Protein AF-A0A845DHS7-F1 (afdb_monomer_lite)

Secondary structure (DSSP, 8-state):
--SHHHHHHHHHHHHHSS-----------TT-S-PPB-TT-EEE--TTSSS-TTT-EEEEEEEEETTEEEEEEEESS--SEEEES-GGG-TT-EEEEEEEEEESS--TTSSGGG--EEEEEEEETTTTTTTPPTTEEEEHHHH-EEEEEEEPTTS-EEEEEEEE-EEEEETTTTEEEEEEE-TT--TT-EEEEEEEETT-TT--EEE-SSS-----TT-------GGGGG---B-TT-EEE-----SS-TTT-EEEEEEEEETTEEEEEEEES---SSEEES-TTPPTTSEEEEEEEEEESS--TTSTBTTB-EEEEEEEE---S-TT---EEE-TTTS-EEEEEEE-TT-SSTT-EEEEEE-EEEEETTTTEEEEEEE-TT--TT-EEEEEEEETTTEEEEESS--TTS-PPP------------------------PPP--------EEEEETTEEEEE-

Structure (mmCIF, N/CA/C/O backbone):
data_AF-A0A845DHS7-F1
#
_entry.id   AF-A0A845DHS7-F1
#
loop_
_atom_site.group_PDB
_atom_site.id
_atom_site.type_symbol
_atom_site.label_atom_id
_atom_site.label_alt_id
_atom_site.label_comp_id
_atom_site.label_asym_id
_atom_site.label_entity_id
_atom_site.label_seq_id
_atom_site.pdbx_PDB_ins_code
_atom_site.Cartn_x
_atom_site.Cartn_y
_atom_site.Cartn_z
_atom_site.occupancy
_atom_site.B_iso_or_equiv
_atom_site.auth_seq_id
_atom_site.auth_comp_id
_atom_site.auth_asym_id
_atom_site.auth_atom_id
_atom_site.pdbx_PDB_model_num
ATOM 1 N N . MET A 1 1 ? -30.442 0.005 -72.282 1.00 53.94 1 MET A N 1
ATOM 2 C CA . MET A 1 1 ? -30.603 -0.462 -70.883 1.00 53.94 1 MET A CA 1
ATOM 3 C C . MET A 1 1 ? -29.980 -1.851 -70.796 1.00 53.94 1 MET A C 1
ATOM 5 O O . MET A 1 1 ? -30.522 -2.687 -71.499 1.00 53.94 1 MET A O 1
ATOM 9 N N . LYS A 1 2 ? -28.853 -2.082 -70.081 1.00 55.72 2 LYS A N 1
ATOM 10 C CA . LYS A 1 2 ? -28.455 -3.407 -69.507 1.00 55.72 2 LYS A CA 1
ATOM 11 C C . LYS A 1 2 ? -27.004 -3.574 -69.007 1.00 55.72 2 LYS A C 1
ATOM 13 O O . LYS A 1 2 ? -26.749 -4.578 -68.369 1.00 55.72 2 LYS A O 1
ATOM 18 N N . ILE A 1 3 ? -26.076 -2.625 -69.187 1.00 64.38 3 ILE A N 1
ATOM 19 C CA . ILE A 1 3 ? -24.679 -2.832 -68.718 1.00 64.38 3 ILE A CA 1
ATOM 20 C C . ILE A 1 3 ? -24.371 -2.090 -67.403 1.00 64.38 3 ILE A C 1
ATOM 22 O O . ILE A 1 3 ? -23.794 -2.674 -66.492 1.00 64.38 3 ILE A O 1
ATOM 26 N N . LYS A 1 4 ? -24.847 -0.847 -67.226 1.00 60.69 4 LYS A N 1
ATOM 27 C CA . LYS A 1 4 ? -24.590 -0.068 -65.993 1.00 60.69 4 LYS A CA 1
ATOM 28 C C . LYS A 1 4 ? -25.195 -0.675 -64.717 1.00 60.69 4 LYS A C 1
ATOM 30 O O . LYS A 1 4 ? -24.621 -0.505 -63.648 1.00 60.69 4 LYS A O 1
ATOM 35 N N . ASN A 1 5 ? -26.307 -1.408 -64.822 1.00 67.12 5 ASN A N 1
ATOM 36 C CA . ASN A 1 5 ? -26.939 -2.029 -63.652 1.00 67.12 5 ASN A CA 1
ATOM 37 C C . ASN A 1 5 ? -26.251 -3.337 -63.232 1.00 67.12 5 ASN A C 1
ATOM 39 O O . ASN A 1 5 ? -26.227 -3.628 -62.043 1.00 67.12 5 ASN A O 1
ATOM 43 N N . CYS A 1 6 ? -25.630 -4.077 -64.160 1.00 70.69 6 CYS A N 1
ATOM 44 C CA . CYS A 1 6 ? -24.848 -5.268 -63.809 1.00 70.69 6 CYS A CA 1
ATOM 45 C C . CYS A 1 6 ? -23.575 -4.908 -63.043 1.00 70.69 6 CYS A C 1
ATOM 47 O O . CYS A 1 6 ? -23.258 -5.579 -62.071 1.00 70.69 6 CYS A O 1
ATOM 49 N N . VAL A 1 7 ? -22.881 -3.830 -63.431 1.00 75.31 7 VAL A N 1
ATOM 50 C CA . VAL A 1 7 ? -21.644 -3.414 -62.746 1.00 75.31 7 VAL A CA 1
ATOM 51 C C . VAL A 1 7 ? -21.930 -2.944 -61.321 1.00 75.31 7 VAL A C 1
ATOM 53 O O . VAL A 1 7 ? -21.215 -3.338 -60.409 1.00 75.31 7 VAL A O 1
ATOM 56 N N . ARG A 1 8 ? -23.003 -2.169 -61.096 1.00 70.06 8 ARG A N 1
ATOM 57 C CA . ARG A 1 8 ? -23.395 -1.776 -59.731 1.00 70.06 8 ARG A CA 1
ATOM 58 C C . ARG A 1 8 ? -23.787 -2.980 -58.879 1.00 70.06 8 ARG A C 1
ATOM 60 O O . ARG A 1 8 ? -23.336 -3.061 -57.750 1.00 70.06 8 ARG A O 1
ATOM 67 N N . PHE A 1 9 ? -24.547 -3.928 -59.427 1.00 72.69 9 PHE A N 1
ATOM 68 C CA . PHE A 1 9 ? -24.956 -5.118 -58.678 1.00 72.69 9 PHE A CA 1
ATOM 69 C C . PHE A 1 9 ? -23.766 -6.022 -58.322 1.00 72.69 9 PHE A C 1
ATOM 71 O O . PHE A 1 9 ? -23.696 -6.505 -57.200 1.00 72.69 9 PHE A O 1
ATOM 78 N N . LEU A 1 10 ? -22.794 -6.192 -59.229 1.00 71.88 10 LEU A N 1
ATOM 79 C CA . LEU A 1 10 ? -21.568 -6.944 -58.941 1.00 71.88 10 LEU A CA 1
ATOM 80 C C . LEU A 1 10 ? -20.684 -6.246 -57.905 1.00 71.88 10 LEU A C 1
ATOM 82 O O . LEU A 1 10 ? -20.130 -6.929 -57.057 1.00 71.88 10 LEU A O 1
ATOM 86 N N . LEU A 1 11 ? -20.576 -4.912 -57.936 1.00 68.00 11 LEU A N 1
ATOM 87 C CA . LEU A 1 11 ? -19.786 -4.172 -56.946 1.00 68.00 11 LEU A CA 1
ATOM 88 C C . LEU A 1 11 ? -20.414 -4.260 -55.547 1.00 68.00 11 LEU A C 1
ATOM 90 O O . LEU A 1 11 ? -19.702 -4.457 -54.571 1.00 68.00 11 LEU A O 1
ATOM 94 N N . THR A 1 12 ? -21.744 -4.158 -55.452 1.00 68.62 12 THR A N 1
ATOM 95 C CA . THR A 1 12 ? -22.466 -4.310 -54.180 1.00 68.62 12 THR A CA 1
ATOM 96 C C . THR A 1 12 ? -22.379 -5.744 -53.658 1.00 68.62 12 THR A C 1
ATOM 98 O O . THR A 1 12 ? -22.188 -5.932 -52.464 1.00 68.62 12 THR A O 1
ATOM 101 N N . LEU A 1 13 ? -22.444 -6.751 -54.538 1.00 63.38 13 LEU A N 1
ATOM 102 C CA . LEU A 1 13 ? -22.269 -8.151 -54.146 1.00 63.38 13 LEU A CA 1
ATOM 103 C C . LEU A 1 13 ? -20.832 -8.434 -53.676 1.00 63.38 13 LEU A C 1
ATOM 105 O O . LEU A 1 13 ? -20.665 -9.125 -52.681 1.00 63.38 13 LEU A O 1
ATOM 109 N N . LEU A 1 14 ? -19.815 -7.853 -54.331 1.00 60.34 14 LEU A N 1
ATOM 110 C CA . LEU A 1 14 ? -18.412 -8.001 -53.923 1.00 60.34 14 LEU A CA 1
ATOM 111 C C . LEU A 1 14 ? -18.149 -7.358 -52.550 1.00 60.34 14 LEU A C 1
ATOM 113 O O . LEU A 1 14 ? -17.456 -7.950 -51.731 1.00 60.34 14 LEU A O 1
ATOM 117 N N . LEU A 1 15 ? -18.750 -6.189 -52.288 1.00 56.16 15 LEU A N 1
ATOM 118 C CA . LEU A 1 15 ? -18.663 -5.485 -51.000 1.00 56.16 15 LEU A CA 1
ATOM 119 C C . LEU A 1 15 ? -19.417 -6.205 -49.867 1.00 56.16 15 LEU A C 1
ATOM 121 O O . LEU A 1 15 ? -19.014 -6.102 -48.714 1.00 56.16 15 LEU A O 1
ATOM 125 N N . LEU A 1 16 ? -20.478 -6.958 -50.179 1.00 55.09 16 LEU A N 1
ATOM 126 C CA . LEU A 1 16 ? -21.224 -7.760 -49.198 1.00 55.09 16 LEU A CA 1
ATOM 127 C C . LEU A 1 16 ? -20.563 -9.115 -48.897 1.00 55.09 16 LEU A C 1
ATOM 129 O O . LEU A 1 16 ? -20.808 -9.674 -47.835 1.00 55.09 16 LEU A O 1
ATOM 133 N N . THR A 1 17 ? -19.715 -9.641 -49.787 1.00 51.62 17 THR A N 1
ATOM 134 C CA . THR A 1 17 ? -18.998 -10.913 -49.562 1.00 51.62 17 THR A CA 1
ATOM 135 C C . THR A 1 17 ? -17.651 -10.767 -48.852 1.00 51.62 17 THR A C 1
ATOM 137 O O . THR A 1 17 ? -17.047 -11.778 -48.514 1.00 51.62 17 THR A O 1
ATOM 140 N N . THR A 1 18 ? -17.167 -9.542 -48.624 1.00 53.12 18 THR A N 1
ATOM 141 C CA . THR A 1 18 ? -15.919 -9.280 -47.878 1.00 53.12 18 THR A CA 1
ATOM 142 C C . THR A 1 18 ? -16.151 -8.644 -46.510 1.00 53.12 18 THR A C 1
ATOM 144 O O . THR A 1 18 ? -15.187 -8.361 -45.808 1.00 53.12 18 THR A O 1
ATOM 147 N N . ALA A 1 19 ? -17.405 -8.436 -46.104 1.00 48.59 19 ALA A N 1
ATOM 148 C CA . ALA A 1 19 ? -17.752 -8.037 -44.743 1.00 48.59 19 ALA A CA 1
ATOM 149 C C . ALA A 1 19 ? -17.779 -9.269 -43.823 1.00 48.59 19 ALA A C 1
ATOM 151 O O . ALA A 1 19 ? -18.790 -9.579 -43.199 1.00 48.59 19 ALA A O 1
ATOM 152 N N . SER A 1 20 ? -16.669 -10.005 -43.772 1.00 50.41 20 SER A N 1
ATOM 153 C CA . SER A 1 20 ? -16.398 -10.857 -42.623 1.00 50.41 20 SER A CA 1
ATOM 154 C C . SER A 1 20 ? -16.065 -9.890 -41.497 1.00 50.41 20 SER A C 1
ATOM 156 O O . SER A 1 20 ? -14.972 -9.330 -41.482 1.00 50.41 20 SER A O 1
ATOM 158 N N . THR A 1 21 ? -17.020 -9.620 -40.607 1.00 54.47 21 THR A N 1
ATOM 159 C CA . THR A 1 21 ? -16.686 -9.037 -39.306 1.00 54.47 21 THR A CA 1
ATOM 160 C C . THR A 1 21 ? -15.568 -9.905 -38.740 1.00 54.47 21 THR A C 1
ATOM 162 O O . THR A 1 21 ? -15.795 -11.118 -38.635 1.00 54.47 21 THR A O 1
ATOM 165 N N . PRO A 1 22 ? -14.361 -9.366 -38.483 1.00 53.81 22 PRO A N 1
ATOM 166 C CA . PRO A 1 22 ? -13.335 -10.146 -37.822 1.00 53.81 22 PRO A CA 1
ATOM 167 C C . PRO A 1 22 ? -13.982 -10.664 -36.545 1.00 53.81 22 PRO A C 1
ATOM 169 O O . PRO A 1 22 ? -14.494 -9.891 -35.736 1.00 53.81 22 PRO A O 1
ATOM 172 N N . VAL A 1 23 ? -14.080 -11.985 -36.437 1.00 46.50 23 VAL A N 1
ATOM 173 C CA . VAL A 1 23 ? -14.370 -12.602 -35.154 1.00 46.50 23 VAL A CA 1
ATOM 174 C C . VAL A 1 23 ? -13.149 -12.235 -34.331 1.00 46.50 23 VAL A C 1
ATOM 176 O O . VAL A 1 23 ? -12.073 -12.772 -34.585 1.00 46.50 23 VAL A O 1
ATOM 179 N N . LEU A 1 24 ? -13.291 -11.237 -33.457 1.00 49.31 24 LEU A N 1
ATOM 180 C CA . LEU A 1 24 ? -12.345 -11.007 -32.379 1.00 49.31 24 LEU A CA 1
ATOM 181 C C . LEU A 1 24 ? -12.364 -12.314 -31.595 1.00 49.31 24 LEU A C 1
ATOM 183 O O . LEU A 1 24 ? -13.326 -12.608 -30.885 1.00 49.31 24 LEU A O 1
ATOM 187 N N . ALA A 1 25 ? -11.384 -13.174 -31.864 1.00 51.56 25 ALA A N 1
ATOM 188 C CA . ALA A 1 25 ? -11.110 -14.283 -30.982 1.00 51.56 25 ALA A CA 1
ATOM 189 C C . ALA A 1 25 ? -10.838 -13.619 -29.637 1.00 51.56 25 ALA A C 1
ATOM 191 O O . ALA A 1 25 ? -9.925 -12.803 -29.554 1.00 51.56 25 ALA A O 1
ATOM 192 N N . GLN A 1 26 ? -11.691 -13.883 -28.647 1.00 50.25 26 GLN A N 1
ATOM 193 C CA . GLN A 1 26 ? -11.361 -13.534 -27.276 1.00 50.25 26 GLN A CA 1
ATOM 194 C C . GLN A 1 26 ? -10.021 -14.207 -27.010 1.00 50.25 26 GLN A C 1
ATOM 196 O O . GLN A 1 26 ? -9.927 -15.438 -27.078 1.00 50.25 26 GLN A O 1
ATOM 201 N N . THR A 1 27 ? -8.980 -13.396 -26.846 1.00 56.69 27 THR A N 1
ATOM 202 C CA . THR A 1 27 ? -7.741 -13.848 -26.236 1.00 56.69 27 THR A CA 1
ATOM 203 C C . THR A 1 27 ? -8.164 -14.480 -24.913 1.00 56.69 27 THR A C 1
ATOM 205 O O . THR A 1 27 ? -8.939 -13.860 -24.178 1.00 56.69 27 THR A O 1
ATOM 208 N N . PRO A 1 28 ? -7.837 -15.764 -24.679 1.00 63.09 28 PRO A N 1
ATOM 209 C CA . PRO A 1 28 ? -8.091 -16.380 -23.389 1.00 63.09 28 PRO A CA 1
ATOM 210 C C . PRO A 1 28 ? -7.519 -15.449 -22.333 1.00 63.09 28 PRO A C 1
ATOM 212 O O . PRO A 1 28 ? -6.396 -14.983 -22.512 1.00 63.09 28 PRO A O 1
ATOM 215 N N . ASP A 1 29 ? -8.307 -15.165 -21.301 1.00 67.94 29 ASP A N 1
ATOM 216 C CA . ASP A 1 29 ? -7.809 -14.490 -20.112 1.00 67.94 29 ASP A CA 1
ATOM 217 C C . ASP A 1 29 ? -6.526 -15.234 -19.689 1.00 67.94 29 ASP A C 1
ATOM 219 O O . ASP A 1 29 ? -6.595 -16.452 -19.450 1.00 67.94 29 ASP A O 1
ATOM 223 N N . PRO A 1 30 ? -5.355 -14.569 -19.739 1.00 62.00 30 PRO A N 1
ATOM 224 C CA . PRO A 1 30 ? -4.059 -15.211 -19.533 1.00 62.00 30 PRO A CA 1
ATOM 225 C C . PRO A 1 30 ? -3.966 -15.865 -18.151 1.00 62.00 30 PRO A C 1
ATOM 227 O O . PRO A 1 30 ? -3.220 -16.827 -17.973 1.00 62.00 30 PRO A O 1
ATOM 230 N N . CYS A 1 31 ? -4.824 -15.444 -17.225 1.00 68.88 31 CYS A N 1
ATOM 231 C CA . CYS A 1 31 ? -4.913 -15.946 -15.869 1.00 68.88 31 CYS A CA 1
ATOM 232 C C . CYS A 1 31 ? -6.101 -16.894 -15.632 1.00 68.88 31 CYS A C 1
ATOM 234 O O . CYS A 1 31 ? -6.361 -17.328 -14.509 1.00 68.88 31 CYS A O 1
ATOM 236 N N . ALA A 1 32 ? -6.796 -17.329 -16.690 1.00 64.19 32 ALA A N 1
ATOM 237 C CA . ALA A 1 32 ? -7.850 -18.340 -16.579 1.00 64.19 32 ALA A CA 1
ATOM 238 C C . ALA A 1 32 ? -7.331 -19.718 -16.120 1.00 64.19 32 ALA A C 1
ATOM 240 O O . ALA A 1 32 ? -8.119 -20.567 -15.682 1.00 64.19 32 ALA A O 1
ATOM 241 N N . SER A 1 33 ? -6.025 -19.980 -16.239 1.00 63.75 33 SER A N 1
ATOM 242 C CA . SER A 1 33 ? -5.380 -21.133 -15.614 1.00 63.75 33 SER A CA 1
ATOM 243 C C . SER A 1 33 ? -4.868 -20.760 -14.227 1.00 63.75 33 SER A C 1
ATOM 245 O O . SER A 1 33 ? -3.983 -19.930 -14.104 1.00 63.75 33 SER A O 1
ATOM 247 N N . VAL A 1 34 ? -5.367 -21.454 -13.203 1.00 70.88 34 VAL A N 1
ATOM 248 C CA . VAL A 1 34 ? -5.038 -21.295 -11.767 1.00 70.88 34 VAL A CA 1
ATOM 249 C C . VAL A 1 34 ? -3.559 -21.606 -11.430 1.00 70.88 34 VAL A C 1
ATOM 251 O O . VAL A 1 34 ? -3.196 -21.746 -10.265 1.00 70.88 34 VAL A O 1
ATOM 254 N N . GLU A 1 35 ? -2.691 -21.806 -12.423 1.00 87.31 35 GLU A N 1
ATOM 255 C CA . GLU A 1 35 ? -1.279 -22.092 -12.168 1.00 87.31 35 GLU A CA 1
ATOM 256 C C . GLU A 1 35 ? -0.518 -20.778 -11.922 1.00 87.31 35 GLU A C 1
ATOM 258 O O . GLU A 1 35 ? -0.635 -19.853 -12.723 1.00 87.31 35 GLU A O 1
ATOM 263 N N . PRO A 1 36 ? 0.250 -20.672 -10.820 1.00 90.69 36 PRO A N 1
ATOM 264 C CA . PRO A 1 36 ? 1.043 -19.481 -10.547 1.00 90.69 36 PRO A CA 1
ATOM 265 C C . PRO A 1 36 ? 2.166 -19.348 -11.577 1.00 90.69 36 PRO A C 1
ATOM 267 O O . PRO A 1 36 ? 2.741 -20.360 -11.989 1.00 90.69 36 PRO A O 1
ATOM 270 N N . LEU A 1 37 ? 2.503 -18.106 -11.926 1.00 94.19 37 LEU A N 1
ATOM 271 C CA . LEU A 1 37 ? 3.627 -17.779 -12.802 1.00 94.19 37 LEU A CA 1
ATOM 272 C C . LEU A 1 37 ? 4.941 -18.100 -12.092 1.00 94.19 37 LEU A C 1
ATOM 274 O O . LEU A 1 37 ? 5.079 -17.857 -10.891 1.00 94.19 37 LEU A O 1
ATOM 278 N N . ARG A 1 38 ? 5.893 -18.674 -12.824 1.00 96.00 38 ARG A N 1
ATOM 279 C CA . ARG A 1 38 ? 7.165 -19.182 -12.302 1.00 96.00 38 ARG A CA 1
ATOM 280 C C . ARG A 1 38 ? 8.339 -18.678 -13.131 1.00 96.00 38 ARG A C 1
ATOM 282 O O . ARG A 1 38 ? 8.179 -18.361 -14.310 1.00 96.00 38 ARG A O 1
ATOM 289 N N . PRO A 1 39 ? 9.562 -18.688 -12.573 1.00 97.81 39 PRO A N 1
ATOM 290 C CA . PRO A 1 39 ? 10.742 -18.388 -13.366 1.00 97.81 39 PRO A CA 1
ATOM 291 C C . PRO A 1 39 ? 10.911 -19.363 -14.541 1.00 97.81 39 PRO A C 1
ATOM 293 O O . PRO A 1 39 ? 11.009 -20.579 -14.349 1.00 97.81 39 PRO A O 1
ATOM 296 N N . GLY A 1 40 ? 11.017 -18.813 -15.751 1.00 97.12 40 GLY A N 1
ATOM 297 C CA . GLY A 1 40 ? 11.062 -19.559 -17.011 1.00 97.12 40 GLY A CA 1
ATOM 298 C C . GLY A 1 40 ? 9.784 -19.448 -17.846 1.00 97.12 40 GLY A C 1
ATOM 299 O O . GLY A 1 40 ? 9.791 -19.910 -18.989 1.00 97.12 40 GLY A O 1
ATOM 300 N N . ASP A 1 41 ? 8.720 -18.863 -17.293 1.00 96.06 41 ASP A N 1
ATOM 301 C CA . ASP A 1 41 ? 7.466 -18.637 -18.004 1.00 96.06 41 ASP A CA 1
ATOM 302 C C . ASP A 1 41 ? 7.521 -17.375 -18.880 1.00 96.06 41 ASP A C 1
ATOM 304 O O . ASP A 1 41 ? 8.275 -16.431 -18.612 1.00 96.06 41 ASP A O 1
ATOM 308 N N . THR A 1 42 ? 6.671 -17.382 -19.909 1.00 95.44 42 THR A N 1
ATOM 309 C CA . THR A 1 42 ? 6.303 -16.221 -20.725 1.00 95.44 42 THR A CA 1
ATOM 310 C C . THR A 1 42 ? 4.796 -16.033 -20.615 1.00 95.44 42 THR A C 1
ATOM 312 O O . THR A 1 42 ? 4.042 -16.977 -20.876 1.00 95.44 42 THR A O 1
ATOM 315 N N . VAL A 1 43 ? 4.359 -14.835 -20.243 1.00 94.25 43 VAL A N 1
ATOM 316 C CA . VAL A 1 43 ? 2.945 -14.478 -20.074 1.00 94.25 43 VAL A CA 1
ATOM 317 C C . VAL A 1 43 ? 2.632 -13.231 -20.887 1.00 94.25 43 VAL A C 1
ATOM 319 O O . VAL A 1 43 ? 3.426 -12.302 -20.910 1.00 94.25 43 VAL A O 1
ATOM 322 N N . THR A 1 44 ? 1.495 -13.223 -21.577 1.00 93.62 44 THR A N 1
ATOM 323 C CA . THR A 1 44 ? 1.024 -12.085 -22.380 1.00 93.62 44 THR A CA 1
ATOM 324 C C . THR A 1 44 ? -0.154 -11.421 -21.700 1.00 93.62 44 THR A C 1
ATOM 326 O O . THR A 1 44 ? -0.998 -12.146 -21.172 1.00 93.62 44 THR A O 1
ATOM 329 N N . ASP A 1 45 ? -0.278 -10.109 -21.839 1.00 92.81 45 ASP A N 1
ATOM 330 C CA . ASP A 1 45 ? -1.410 -9.345 -21.323 1.00 92.81 45 ASP A CA 1
ATOM 331 C C . ASP A 1 45 ? -2.263 -8.700 -22.431 1.00 92.81 45 ASP A C 1
ATOM 333 O O . ASP A 1 45 ? -1.961 -8.782 -23.632 1.00 92.81 45 ASP A O 1
ATOM 337 N N . ILE A 1 46 ? -3.389 -8.106 -22.041 1.00 90.50 46 ILE A N 1
ATOM 338 C CA . ILE A 1 46 ? -4.292 -7.379 -22.920 1.00 90.50 46 ILE A CA 1
ATOM 339 C C . ILE A 1 46 ? -3.689 -6.013 -23.239 1.00 90.50 46 ILE A C 1
ATOM 341 O O . ILE A 1 46 ? -3.888 -5.048 -22.530 1.00 90.50 46 ILE A O 1
ATOM 345 N N . VAL A 1 47 ? -3.084 -5.908 -24.418 1.00 91.12 47 VAL A N 1
ATOM 346 C CA . VAL A 1 47 ? -2.577 -4.630 -24.942 1.00 91.12 47 VAL A CA 1
ATOM 347 C C . VAL A 1 47 ? -3.608 -3.493 -24.827 1.00 91.12 47 VAL A C 1
ATOM 349 O O . VAL A 1 47 ? -4.710 -3.588 -25.392 1.00 91.12 47 VAL A O 1
ATOM 352 N N . SER A 1 48 ? -3.186 -2.380 -24.224 1.00 90.62 48 SER A N 1
ATOM 353 C CA . SER A 1 48 ? -3.932 -1.122 -24.083 1.00 90.62 48 SER A CA 1
ATOM 354 C C . SER A 1 48 ? -5.176 -1.199 -23.202 1.00 90.62 48 SER A C 1
ATOM 356 O O . SER A 1 48 ? -6.174 -0.513 -23.467 1.00 90.62 48 SER A O 1
ATOM 358 N N . ASP A 1 49 ? -5.146 -2.034 -22.173 1.00 86.75 49 ASP A N 1
ATOM 359 C CA . ASP A 1 49 ? -6.052 -1.922 -21.032 1.00 86.75 49 ASP A CA 1
ATOM 360 C C . ASP A 1 49 ? -5.659 -0.778 -20.075 1.00 86.75 49 ASP A C 1
ATOM 362 O O . ASP A 1 49 ? -6.541 -0.213 -19.420 1.00 86.75 49 ASP A O 1
ATOM 366 N N . VAL A 1 50 ? -4.400 -0.331 -20.129 1.00 91.00 50 VAL A N 1
ATOM 367 C CA . VAL A 1 50 ? -3.888 0.913 -19.532 1.00 91.00 50 VAL A CA 1
ATOM 368 C C . VAL A 1 50 ? -3.573 1.959 -20.615 1.00 91.00 50 VAL A C 1
ATOM 370 O O . VAL A 1 50 ? -3.140 1.631 -21.721 1.00 91.00 50 VAL A O 1
ATOM 373 N N . SER A 1 51 ? -3.824 3.254 -20.356 1.00 92.75 51 SER A N 1
ATOM 374 C CA . SER A 1 51 ? -3.599 4.310 -21.366 1.00 92.75 51 SER A CA 1
ATOM 375 C C . SER A 1 51 ? -2.167 4.844 -21.443 1.00 92.75 51 SER A C 1
ATOM 377 O O . SER A 1 51 ? -1.795 5.415 -22.477 1.00 92.75 51 SER A O 1
ATOM 379 N N . LEU A 1 52 ? -1.357 4.662 -20.401 1.00 95.19 52 LEU A N 1
ATOM 380 C CA . LEU A 1 52 ? 0.072 4.951 -20.421 1.00 95.19 52 LEU A CA 1
ATOM 381 C C . LEU A 1 52 ? 0.854 3.829 -21.103 1.00 95.19 52 LEU A C 1
ATOM 383 O O . LEU A 1 52 ? 1.080 2.771 -20.530 1.00 95.19 52 LEU A O 1
ATOM 387 N N . ALA A 1 53 ? 1.363 4.096 -22.301 1.00 95.44 53 ALA A N 1
ATOM 388 C CA . ALA A 1 53 ? 2.032 3.070 -23.097 1.00 95.44 53 ALA A CA 1
ATOM 389 C C . ALA A 1 53 ? 3.383 2.575 -22.533 1.00 95.44 53 ALA A C 1
ATOM 391 O O . ALA A 1 53 ? 3.833 1.481 -22.862 1.00 95.44 53 ALA A O 1
ATOM 392 N N . HIS A 1 54 ? 4.036 3.363 -21.668 1.00 96.62 54 HIS A N 1
ATOM 393 C CA . HIS A 1 54 ? 5.237 2.939 -20.935 1.00 96.62 54 HIS A CA 1
ATOM 394 C C . HIS A 1 54 ? 4.926 2.154 -19.654 1.00 96.62 54 HIS A C 1
ATOM 396 O O . HIS A 1 54 ? 5.859 1.707 -18.989 1.00 96.62 54 HIS A O 1
ATOM 402 N N . VAL A 1 55 ? 3.645 2.015 -19.306 1.00 97.19 55 VAL A N 1
ATOM 403 C CA . VAL A 1 55 ? 3.155 1.221 -18.173 1.00 97.19 55 VAL A CA 1
ATOM 404 C C . VAL A 1 55 ? 2.432 -0.037 -18.664 1.00 97.19 55 VAL A C 1
ATOM 406 O O . VAL A 1 55 ? 2.666 -1.082 -18.084 1.00 97.19 55 VAL A O 1
ATOM 409 N N . ASP A 1 56 ? 1.667 0.057 -19.759 1.00 97.12 56 ASP A N 1
ATOM 410 C CA . ASP A 1 56 ? 0.951 -1.031 -20.459 1.00 97.12 56 ASP A CA 1
ATOM 411 C C . ASP A 1 56 ? 1.900 -2.180 -20.863 1.00 97.12 56 ASP A C 1
ATOM 413 O O . ASP A 1 56 ? 2.602 -2.119 -21.882 1.00 97.12 56 ASP A O 1
ATOM 417 N N . ILE A 1 57 ? 1.951 -3.203 -20.012 1.00 97.12 57 ILE A N 1
ATOM 418 C CA . ILE A 1 57 ? 2.647 -4.471 -20.158 1.00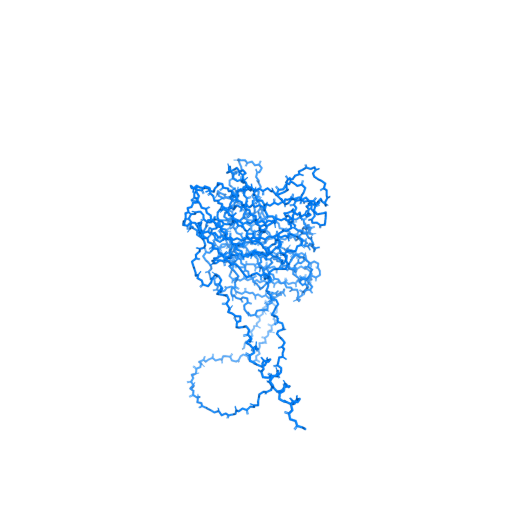 97.12 57 ILE A CA 1
ATOM 419 C C . ILE A 1 57 ? 1.893 -5.290 -21.198 1.00 97.12 57 ILE A C 1
ATOM 421 O O . ILE A 1 57 ? 0.711 -5.555 -21.109 1.00 97.12 57 ILE A O 1
ATOM 425 N N . THR A 1 58 ? 2.606 -5.757 -22.211 1.00 97.00 58 THR A N 1
ATOM 426 C CA . THR A 1 58 ? 2.039 -6.598 -23.274 1.00 97.00 58 THR A CA 1
ATOM 427 C C . THR A 1 58 ? 2.501 -8.045 -23.160 1.00 97.00 58 THR A C 1
ATOM 429 O O . THR A 1 58 ? 1.788 -8.970 -23.558 1.00 97.00 58 THR A O 1
ATOM 432 N N . GLU A 1 59 ? 3.698 -8.255 -22.613 1.00 97.00 59 GLU A N 1
ATOM 433 C CA . GLU A 1 59 ? 4.288 -9.564 -22.359 1.00 97.00 59 GLU A CA 1
ATOM 434 C C . GLU A 1 59 ? 5.369 -9.453 -21.276 1.00 97.00 59 GLU A C 1
ATOM 436 O O . GLU A 1 59 ? 6.074 -8.448 -21.177 1.00 97.00 59 GLU A O 1
ATOM 441 N N . VAL A 1 60 ? 5.529 -10.505 -20.477 1.00 97.50 60 VAL A N 1
ATOM 442 C CA . VAL A 1 60 ? 6.654 -10.668 -19.560 1.00 97.50 60 VAL A CA 1
ATOM 443 C C . VAL A 1 60 ? 7.329 -12.004 -19.821 1.00 97.50 60 VAL A C 1
ATOM 445 O O . VAL A 1 60 ? 6.689 -13.057 -19.793 1.00 97.50 60 VAL A O 1
ATOM 448 N N . GLU A 1 61 ? 8.643 -11.964 -20.032 1.00 98.06 61 GLU A N 1
ATOM 449 C CA . GLU A 1 61 ? 9.496 -13.148 -20.095 1.00 98.06 61 GLU A CA 1
ATOM 450 C C . GLU A 1 61 ? 10.363 -13.240 -18.841 1.00 98.06 61 GLU A C 1
ATOM 452 O O . GLU A 1 61 ? 10.990 -12.266 -18.417 1.00 98.06 61 GLU A O 1
ATOM 457 N N . THR A 1 62 ? 10.466 -14.438 -18.271 1.00 98.25 62 THR A N 1
ATOM 458 C CA . THR A 1 62 ? 11.345 -14.682 -17.126 1.00 98.25 62 THR A CA 1
ATOM 459 C C . THR A 1 62 ? 12.336 -15.797 -17.406 1.00 98.25 62 THR A C 1
ATOM 461 O O . THR A 1 62 ? 12.064 -16.764 -18.117 1.00 98.25 62 THR A O 1
ATOM 464 N N . SER A 1 63 ? 13.524 -15.697 -16.817 1.00 98.31 63 SER A N 1
ATOM 465 C CA . SER A 1 63 ? 14.493 -16.789 -16.818 1.00 98.31 63 SER A CA 1
ATOM 466 C C . SER A 1 63 ? 15.275 -16.826 -15.514 1.00 98.31 63 SER A C 1
ATOM 468 O O . SER A 1 63 ? 15.513 -15.795 -14.887 1.00 98.31 63 SER A O 1
ATOM 470 N N . LEU A 1 64 ? 15.669 -18.033 -15.102 1.00 98.44 64 LEU A N 1
ATOM 471 C CA . LEU A 1 64 ? 16.412 -18.254 -13.868 1.00 98.44 64 LEU A CA 1
ATOM 472 C C . LEU A 1 64 ? 17.717 -18.998 -14.136 1.00 98.44 64 LEU A C 1
ATOM 474 O O . LEU A 1 64 ? 17.721 -20.102 -14.692 1.00 98.44 64 LEU A O 1
ATOM 478 N N . ALA A 1 65 ? 18.823 -18.408 -13.693 1.00 98.19 65 ALA A N 1
ATOM 479 C CA . ALA A 1 65 ? 20.140 -19.027 -13.694 1.00 98.19 65 ALA A CA 1
ATOM 480 C C . ALA A 1 65 ? 20.724 -18.987 -12.278 1.00 98.19 65 ALA A C 1
ATOM 482 O O . ALA A 1 65 ? 21.123 -17.933 -11.793 1.00 98.19 65 ALA A O 1
ATOM 483 N N . GLU A 1 66 ? 20.792 -20.150 -11.623 1.00 97.06 66 GLU A N 1
ATOM 484 C CA . GLU A 1 66 ? 21.098 -20.240 -10.187 1.00 97.06 66 GLU A CA 1
ATOM 485 C C . GLU A 1 66 ? 20.073 -19.428 -9.377 1.00 97.06 66 GLU A C 1
ATOM 487 O O . GLU A 1 66 ? 18.885 -19.707 -9.491 1.00 97.06 66 GLU A O 1
ATOM 492 N N . GLU A 1 67 ? 20.515 -18.437 -8.605 1.00 97.25 67 GLU A N 1
ATOM 493 C CA . GLU A 1 67 ? 19.653 -17.492 -7.881 1.00 97.25 67 GLU A CA 1
ATOM 494 C C . GLU A 1 67 ? 19.500 -16.158 -8.631 1.00 97.25 67 GLU A C 1
ATOM 496 O O . GLU A 1 67 ? 18.999 -15.185 -8.086 1.00 97.25 67 GLU A O 1
ATOM 501 N N . THR A 1 68 ? 19.970 -16.068 -9.879 1.00 97.81 68 THR A N 1
ATOM 502 C CA . THR A 1 68 ? 19.853 -14.848 -10.686 1.00 97.81 68 THR A CA 1
ATOM 503 C C . THR A 1 68 ? 18.588 -14.901 -11.530 1.00 97.81 68 THR A C 1
ATOM 505 O O . THR A 1 68 ? 18.526 -15.660 -12.504 1.00 97.81 68 THR A O 1
ATOM 508 N N . LEU A 1 69 ? 17.597 -14.095 -11.153 1.00 98.38 69 LEU A N 1
ATOM 509 C CA . LEU A 1 69 ? 16.366 -13.898 -11.909 1.00 98.38 69 LEU A CA 1
ATOM 510 C C . LEU A 1 69 ? 16.580 -12.788 -12.942 1.00 98.38 69 LEU A C 1
ATOM 512 O O . LEU A 1 69 ? 17.028 -11.693 -12.596 1.00 98.38 69 LEU A O 1
ATOM 516 N N . THR A 1 70 ? 16.235 -13.067 -14.196 1.00 98.62 70 THR A N 1
ATOM 517 C CA . THR A 1 70 ? 16.136 -12.071 -15.267 1.00 98.62 70 THR A CA 1
ATOM 518 C C . THR A 1 70 ? 14.684 -11.962 -15.704 1.00 98.62 70 THR A C 1
ATOM 520 O O . THR A 1 70 ? 14.053 -12.981 -15.993 1.00 98.62 70 THR A O 1
ATOM 523 N N . VAL A 1 71 ? 14.185 -10.731 -15.771 1.00 98.56 71 VAL A N 1
ATOM 524 C CA . VAL A 1 71 ? 12.810 -10.393 -16.151 1.00 98.56 71 VAL A CA 1
ATOM 525 C C . VAL A 1 71 ? 12.868 -9.398 -17.299 1.00 98.56 71 VAL A C 1
ATOM 527 O O . VAL A 1 71 ? 13.615 -8.421 -17.216 1.00 98.56 71 VAL A O 1
ATOM 530 N N . VAL A 1 72 ? 12.105 -9.649 -18.358 1.00 98.69 72 VAL A N 1
ATOM 531 C CA . VAL A 1 72 ? 11.947 -8.751 -19.504 1.00 98.69 72 VAL A CA 1
ATOM 532 C C . VAL A 1 72 ? 10.485 -8.338 -19.578 1.00 98.69 72 VAL A C 1
ATOM 534 O O . VAL A 1 72 ? 9.631 -9.166 -19.877 1.00 98.69 72 VAL A O 1
ATOM 537 N N . PHE A 1 73 ? 10.207 -7.067 -19.304 1.00 98.44 73 PHE A N 1
ATOM 538 C CA . PHE A 1 73 ? 8.915 -6.452 -19.587 1.00 98.44 73 PHE A CA 1
ATOM 539 C C . PHE A 1 73 ? 8.898 -5.987 -21.036 1.00 98.44 73 PHE A C 1
ATOM 541 O O . PHE A 1 73 ? 9.793 -5.242 -21.440 1.00 98.44 73 PHE A O 1
ATOM 548 N N . HIS A 1 74 ? 7.884 -6.400 -21.787 1.00 98.38 74 HIS A N 1
ATOM 549 C CA . HIS A 1 74 ? 7.535 -5.859 -23.093 1.00 98.38 74 HIS A CA 1
ATOM 550 C C . HIS A 1 74 ? 6.364 -4.902 -22.918 1.00 98.38 74 HIS A C 1
ATOM 552 O O . HIS A 1 74 ? 5.311 -5.308 -22.435 1.00 98.38 74 HIS A O 1
ATOM 558 N N . LEU A 1 75 ? 6.532 -3.650 -23.318 1.00 98.00 75 LEU A N 1
ATOM 559 C CA . LEU A 1 75 ? 5.555 -2.578 -23.131 1.00 98.00 75 LEU A CA 1
ATOM 560 C C . LEU A 1 75 ? 4.944 -2.181 -24.481 1.00 98.00 75 LEU A C 1
ATOM 562 O O . LEU A 1 75 ? 5.455 -2.576 -25.532 1.00 98.00 75 LEU A O 1
ATOM 566 N N . SER A 1 76 ? 3.842 -1.433 -24.490 1.00 97.19 76 SER A N 1
ATOM 567 C CA . SER A 1 76 ? 3.144 -1.145 -25.750 1.00 97.19 76 SER A CA 1
ATOM 568 C C . SER A 1 76 ? 3.787 -0.047 -26.608 1.00 97.19 76 SER A C 1
ATOM 570 O O . SER A 1 76 ? 3.718 -0.135 -27.838 1.00 97.19 76 SER A O 1
ATOM 572 N N . ASP A 1 77 ? 4.414 0.964 -25.995 1.00 96.88 77 ASP A N 1
ATOM 573 C CA . ASP A 1 77 ? 5.242 1.992 -26.662 1.00 96.88 77 ASP A CA 1
ATOM 574 C C . ASP A 1 77 ? 6.167 2.650 -25.624 1.00 96.88 77 ASP A C 1
ATOM 576 O O . ASP A 1 77 ? 5.771 3.580 -24.909 1.00 96.88 77 ASP A O 1
ATOM 580 N N . LEU A 1 78 ? 7.403 2.153 -25.504 1.00 97.88 78 LEU A N 1
ATOM 581 C CA . LEU A 1 78 ? 8.359 2.657 -24.519 1.00 97.88 78 LEU A CA 1
ATOM 582 C C . LEU A 1 78 ? 9.156 3.838 -25.103 1.00 97.88 78 LEU A C 1
ATOM 584 O O . LEU A 1 78 ? 9.970 3.648 -26.011 1.00 97.88 78 LEU A O 1
ATOM 588 N N . PRO A 1 79 ? 9.026 5.067 -24.568 1.00 97.75 79 PRO A N 1
ATOM 589 C CA . PRO A 1 79 ? 9.750 6.209 -25.105 1.00 97.75 79 PRO A CA 1
ATOM 590 C C . PRO A 1 79 ? 11.258 6.116 -24.825 1.00 97.75 79 PRO A C 1
ATOM 592 O O . PRO A 1 79 ? 11.700 5.576 -23.816 1.00 97.75 79 PRO A O 1
ATOM 595 N N . ASP A 1 80 ? 12.076 6.756 -25.669 1.00 97.69 80 ASP A N 1
ATOM 596 C CA . ASP A 1 80 ? 13.530 6.857 -25.441 1.00 97.69 80 ASP A CA 1
ATOM 597 C C . ASP A 1 80 ? 13.881 7.565 -24.115 1.00 97.69 80 ASP A C 1
ATOM 599 O O . ASP A 1 80 ? 14.955 7.353 -23.547 1.00 97.69 80 ASP A O 1
ATOM 603 N N . THR A 1 81 ? 13.005 8.457 -23.640 1.00 98.19 81 THR A N 1
ATOM 604 C CA . THR A 1 81 ? 13.228 9.302 -22.461 1.00 98.19 81 THR A CA 1
ATOM 605 C C . THR A 1 81 ? 11.949 9.498 -21.657 1.00 98.19 81 THR A C 1
ATOM 607 O O . THR A 1 81 ? 10.893 9.709 -22.252 1.00 98.19 81 THR A O 1
ATOM 610 N N . LEU A 1 82 ? 12.075 9.583 -20.333 1.00 98.00 82 LEU A N 1
ATOM 611 C CA . LEU A 1 82 ? 11.008 9.998 -19.413 1.00 98.00 82 LEU A CA 1
ATOM 612 C C . LEU A 1 82 ? 11.373 11.310 -18.708 1.00 98.00 82 LEU A C 1
ATOM 614 O O . LEU A 1 82 ? 12.508 11.792 -18.803 1.00 98.00 82 LEU A O 1
ATOM 618 N N . ARG A 1 83 ? 10.393 11.919 -18.030 1.00 97.38 83 ARG A N 1
ATOM 619 C CA . ARG A 1 83 ? 10.598 13.097 -17.175 1.00 97.38 83 ARG A CA 1
ATOM 620 C C . ARG A 1 83 ? 10.718 12.654 -15.718 1.00 97.38 83 ARG A C 1
ATOM 622 O O . ARG A 1 83 ? 9.765 12.114 -15.179 1.00 97.38 83 ARG A O 1
ATOM 629 N N . PHE A 1 84 ? 11.846 12.940 -15.092 1.00 97.00 84 PHE A N 1
ATOM 630 C CA . PHE A 1 84 ? 12.181 12.565 -13.723 1.00 97.00 84 PHE A CA 1
ATOM 631 C C . PHE A 1 84 ? 12.261 13.793 -12.811 1.00 97.00 84 PHE A C 1
ATOM 633 O O . PHE A 1 84 ? 12.399 14.927 -13.291 1.00 97.00 84 PHE A O 1
ATOM 640 N N . ASN A 1 85 ? 12.230 13.564 -11.499 1.00 94.06 85 ASN A N 1
ATOM 641 C CA . ASN A 1 85 ? 12.183 14.585 -10.455 1.00 94.06 85 ASN A CA 1
ATOM 642 C C . ASN A 1 85 ? 11.050 15.597 -10.691 1.00 94.06 85 ASN A C 1
ATOM 644 O O . ASN A 1 85 ? 11.288 16.813 -10.667 1.00 94.06 85 ASN A O 1
ATOM 648 N N . ARG A 1 86 ? 9.841 15.107 -10.993 1.00 92.62 86 ARG A N 1
ATOM 649 C CA . ARG A 1 86 ? 8.657 15.930 -11.251 1.00 92.62 86 ARG A CA 1
ATOM 650 C C . ARG A 1 86 ? 8.307 16.709 -9.996 1.00 92.62 86 ARG A C 1
ATOM 652 O O . ARG A 1 86 ? 7.935 16.149 -8.968 1.00 92.62 86 ARG A O 1
ATOM 659 N N . THR A 1 87 ? 8.430 18.027 -10.076 1.00 87.44 87 THR A N 1
ATOM 660 C CA . THR A 1 87 ? 8.219 18.898 -8.912 1.00 87.44 87 THR A CA 1
ATOM 661 C C . THR A 1 87 ? 6.789 18.855 -8.387 1.00 87.44 87 THR A C 1
ATOM 663 O O . THR A 1 87 ? 6.580 19.065 -7.195 1.00 87.44 87 THR A O 1
ATOM 666 N N . GLU A 1 88 ? 5.818 18.546 -9.246 1.00 88.00 88 GLU A N 1
ATOM 667 C CA . GLU A 1 88 ? 4.417 18.363 -8.867 1.00 88.00 88 GLU A CA 1
ATOM 668 C C . GLU A 1 88 ? 4.155 17.137 -7.982 1.00 88.00 88 GLU A C 1
ATOM 670 O O . GLU A 1 88 ? 3.126 17.112 -7.318 1.00 88.00 88 GLU A O 1
ATOM 675 N N . LEU A 1 89 ? 5.060 16.152 -7.951 1.00 83.31 89 LEU A N 1
ATOM 676 C CA . LEU A 1 89 ? 4.890 14.934 -7.154 1.00 83.31 89 LEU A CA 1
ATOM 677 C C . LEU A 1 89 ? 5.527 15.010 -5.765 1.00 83.31 89 LEU A C 1
ATOM 679 O O . LEU A 1 89 ? 5.235 14.163 -4.927 1.00 83.31 89 LEU A O 1
ATOM 683 N N . GLY A 1 90 ? 6.385 16.000 -5.512 1.00 82.88 90 GLY A N 1
ATOM 684 C CA . GLY A 1 90 ? 7.109 16.137 -4.247 1.00 82.88 90 GLY A CA 1
ATOM 685 C C . GLY A 1 90 ? 8.397 15.307 -4.155 1.00 82.88 90 GLY A C 1
ATOM 686 O O . GLY A 1 90 ? 8.659 14.405 -4.949 1.00 82.88 90 GLY A O 1
ATOM 687 N N . GLU A 1 91 ? 9.243 15.672 -3.191 1.00 83.44 91 GLU A N 1
ATOM 688 C CA . GLU A 1 91 ? 10.495 14.972 -2.880 1.00 83.44 91 GLU A CA 1
ATOM 689 C C . GLU A 1 91 ? 10.229 13.650 -2.155 1.00 83.44 91 GLU A C 1
ATOM 691 O O . GLU A 1 91 ? 9.374 13.591 -1.278 1.00 83.44 91 GLU A O 1
ATOM 696 N N . GLY A 1 92 ? 10.965 12.594 -2.519 1.00 80.75 92 GLY A N 1
ATOM 697 C CA . GLY A 1 92 ? 10.801 11.260 -1.933 1.00 80.75 92 GLY A CA 1
ATOM 698 C C . GLY A 1 92 ? 9.699 10.408 -2.569 1.00 80.75 92 GLY A C 1
ATOM 699 O O . GLY A 1 92 ? 9.562 9.236 -2.224 1.00 80.75 92 GLY A O 1
ATOM 700 N N . THR A 1 93 ? 8.953 10.946 -3.533 1.00 85.19 93 THR A N 1
ATOM 701 C CA . THR A 1 93 ? 7.929 10.185 -4.258 1.00 85.19 93 THR A CA 1
ATOM 702 C C . THR A 1 93 ? 8.571 9.180 -5.207 1.00 85.19 93 THR A C 1
ATOM 704 O O . THR A 1 93 ? 9.419 9.543 -6.026 1.00 85.19 93 THR A O 1
ATOM 707 N N . LYS A 1 94 ? 8.148 7.914 -5.133 1.00 88.75 94 LYS A N 1
ATOM 708 C CA . LYS A 1 94 ? 8.501 6.895 -6.128 1.00 88.75 94 LYS A CA 1
ATOM 709 C C . LYS A 1 94 ? 7.743 7.201 -7.420 1.00 88.75 94 LYS A C 1
ATOM 711 O O . LYS A 1 94 ? 6.532 7.047 -7.472 1.00 88.75 94 LYS A O 1
ATOM 716 N N . GLU A 1 95 ? 8.436 7.723 -8.426 1.00 92.69 95 GLU A N 1
ATOM 717 C CA . GLU A 1 95 ? 7.811 8.268 -9.634 1.00 92.69 95 GLU A CA 1
ATOM 718 C C . GLU A 1 95 ? 7.447 7.208 -10.662 1.00 92.69 95 GLU A C 1
ATOM 720 O O . GLU A 1 95 ? 6.417 7.330 -11.317 1.00 92.69 95 GLU A O 1
ATOM 725 N N . TYR A 1 96 ? 8.326 6.227 -10.823 1.00 95.81 96 TYR A N 1
ATOM 726 C CA . TYR A 1 96 ? 8.208 5.140 -11.781 1.00 95.81 96 TYR A CA 1
ATOM 727 C C . TYR A 1 96 ? 8.625 3.856 -11.087 1.00 95.81 96 TYR A C 1
ATOM 729 O O . TYR A 1 96 ? 9.579 3.875 -10.298 1.00 95.81 96 TYR A O 1
ATOM 737 N N . GLU A 1 97 ? 7.943 2.765 -11.405 1.00 95.88 97 GLU A N 1
ATOM 738 C CA . GLU A 1 97 ? 8.255 1.439 -10.892 1.00 95.88 97 GLU A CA 1
ATOM 739 C C . GLU A 1 97 ? 7.869 0.361 -11.905 1.00 95.88 97 GLU A C 1
ATOM 741 O O . GLU A 1 97 ? 6.789 0.402 -12.486 1.00 95.88 97 GLU A O 1
ATOM 746 N N . TRP A 1 98 ? 8.770 -0.597 -12.101 1.00 97.75 98 TRP A N 1
ATOM 747 C CA . TRP A 1 98 ? 8.482 -1.905 -12.678 1.00 97.75 98 TRP A CA 1
ATOM 748 C C . TRP A 1 98 ? 8.969 -2.937 -11.680 1.00 97.75 98 TRP A C 1
ATOM 750 O O . TRP A 1 98 ? 10.136 -2.917 -11.277 1.00 97.75 98 TRP A O 1
ATOM 760 N N . GLU A 1 99 ? 8.083 -3.821 -11.262 1.00 96.19 99 GLU A N 1
ATOM 761 C CA . GLU A 1 99 ? 8.286 -4.654 -10.090 1.00 96.19 99 GLU A CA 1
ATOM 762 C C . GLU A 1 99 ? 7.939 -6.108 -10.370 1.00 96.19 99 GLU A C 1
ATOM 764 O O . GLU A 1 99 ? 7.012 -6.424 -11.116 1.00 96.19 99 GLU A O 1
ATOM 769 N N . VAL A 1 100 ? 8.711 -6.997 -9.744 1.00 97.19 100 VAL A N 1
ATOM 770 C CA . VAL A 1 100 ? 8.382 -8.412 -9.622 1.00 97.19 100 VAL A CA 1
ATOM 771 C C . VAL A 1 100 ? 8.356 -8.794 -8.155 1.00 97.19 100 VAL A C 1
ATOM 773 O O . VAL A 1 100 ? 9.406 -8.757 -7.505 1.00 97.19 100 VAL A O 1
ATOM 776 N N . ALA A 1 101 ? 7.193 -9.211 -7.660 1.00 95.88 101 ALA A N 1
ATOM 777 C CA . ALA A 1 101 ? 7.073 -9.824 -6.345 1.00 95.88 101 ALA A CA 1
ATOM 778 C C . ALA A 1 101 ? 7.330 -11.322 -6.434 1.00 95.88 101 ALA A C 1
ATOM 780 O O . ALA A 1 101 ? 6.893 -11.999 -7.369 1.00 95.88 101 ALA A O 1
ATOM 781 N N . ILE A 1 102 ? 8.085 -11.837 -5.471 1.00 96.50 102 ILE A N 1
ATOM 782 C CA . ILE A 1 102 ? 8.652 -13.178 -5.509 1.00 96.50 102 ILE A CA 1
ATOM 783 C C . ILE A 1 102 ? 8.366 -13.872 -4.181 1.00 96.50 102 ILE A C 1
ATOM 785 O O . ILE A 1 102 ? 8.854 -13.459 -3.130 1.00 96.50 102 ILE A O 1
ATOM 789 N N . ASP A 1 103 ? 7.596 -14.952 -4.252 1.00 96.25 103 ASP A N 1
ATOM 790 C CA . ASP A 1 103 ? 7.435 -15.911 -3.162 1.00 96.25 103 ASP A CA 1
ATOM 791 C C . ASP A 1 103 ? 8.534 -16.970 -3.307 1.00 96.25 103 ASP A C 1
ATOM 793 O O . ASP A 1 103 ? 8.489 -17.836 -4.200 1.00 96.25 103 ASP A O 1
ATOM 797 N N . VAL A 1 104 ? 9.574 -16.857 -2.482 1.00 96.44 104 VAL A N 1
ATOM 798 C CA . VAL A 1 104 ? 10.764 -17.704 -2.616 1.00 96.44 104 VAL A CA 1
ATOM 799 C C . VAL A 1 104 ? 10.550 -19.080 -1.994 1.00 96.44 104 VAL A C 1
ATOM 801 O O . VAL A 1 104 ? 11.093 -20.064 -2.512 1.00 96.44 104 VAL A O 1
ATOM 804 N N . ASP A 1 105 ? 9.735 -19.187 -0.944 1.00 94.81 105 ASP A N 1
ATOM 805 C CA . ASP A 1 105 ? 9.577 -20.406 -0.145 1.00 94.81 105 ASP A CA 1
ATOM 806 C C . ASP A 1 105 ? 8.252 -21.162 -0.374 1.00 94.81 105 ASP A C 1
ATOM 808 O O . ASP A 1 105 ? 8.123 -22.328 0.019 1.00 94.81 105 ASP A O 1
ATOM 812 N N . ASN A 1 106 ? 7.353 -20.582 -1.167 1.00 91.50 106 ASN A N 1
ATOM 813 C CA . ASN A 1 106 ? 5.992 -21.027 -1.450 1.00 91.50 106 ASN A CA 1
ATOM 814 C C . ASN A 1 106 ? 5.074 -21.065 -0.215 1.00 91.50 106 ASN A C 1
ATOM 816 O O . ASN A 1 106 ? 4.126 -21.866 -0.186 1.00 91.50 106 ASN A O 1
ATOM 820 N N . ASP A 1 107 ? 5.348 -20.250 0.804 1.00 88.00 107 ASP A N 1
ATOM 821 C CA . ASP A 1 107 ? 4.521 -20.090 1.994 1.00 88.00 107 ASP A CA 1
ATOM 822 C C . ASP A 1 107 ? 3.629 -18.846 1.870 1.00 88.00 107 ASP A C 1
ATOM 824 O O . ASP A 1 107 ? 4.059 -17.706 1.781 1.00 88.00 107 ASP A O 1
ATOM 828 N N . ARG A 1 108 ? 2.310 -19.048 1.917 1.00 83.88 108 ARG A N 1
ATOM 829 C CA . ARG A 1 108 ? 1.355 -17.933 1.835 1.00 83.88 108 ARG A CA 1
ATOM 830 C C . ARG A 1 108 ? 1.323 -17.042 3.081 1.00 83.88 108 ARG A C 1
ATOM 832 O O . ARG A 1 108 ? 0.551 -16.089 3.100 1.00 83.88 108 ARG A O 1
ATOM 839 N N . SER A 1 109 ? 2.069 -17.386 4.130 1.00 79.25 109 SER A N 1
ATOM 840 C CA . SER A 1 109 ? 2.033 -16.708 5.430 1.00 79.25 109 SER A CA 1
ATOM 841 C C . SER A 1 109 ? 3.236 -15.810 5.729 1.00 79.25 109 SER A C 1
ATOM 843 O O . SER A 1 109 ? 3.241 -15.153 6.768 1.00 79.25 109 SER A O 1
ATOM 845 N N . THR A 1 110 ? 4.244 -15.766 4.859 1.00 79.38 110 THR A N 1
ATOM 846 C CA . THR A 1 110 ? 5.533 -15.100 5.120 1.00 79.38 110 THR A CA 1
ATOM 847 C C . THR A 1 110 ? 5.594 -13.635 4.675 1.00 79.38 110 THR A C 1
ATOM 849 O O . THR A 1 110 ? 6.431 -12.891 5.183 1.00 79.38 110 THR A O 1
ATOM 852 N N . GLY A 1 111 ? 4.633 -13.180 3.866 1.00 81.19 111 GLY A N 1
ATOM 853 C CA . GLY A 1 111 ? 4.440 -11.774 3.502 1.00 81.19 111 GLY A CA 1
ATOM 854 C C . GLY A 1 111 ? 3.058 -11.493 2.899 1.00 81.19 111 GLY A C 1
ATOM 855 O O . GLY A 1 111 ? 2.228 -12.407 2.812 1.00 81.19 111 GLY A O 1
ATOM 856 N N . PRO A 1 112 ? 2.767 -10.248 2.477 1.00 76.31 112 PRO A N 1
ATOM 857 C CA . PRO A 1 112 ? 1.525 -9.913 1.778 1.00 76.31 112 PRO A CA 1
ATOM 858 C C . PRO A 1 112 ? 1.355 -10.803 0.545 1.00 76.31 112 PRO A C 1
ATOM 860 O O . PRO A 1 112 ? 2.250 -10.874 -0.289 1.00 76.31 112 PRO A O 1
ATOM 863 N N . GLY A 1 113 ? 0.252 -11.553 0.455 1.00 82.00 113 GLY A N 1
ATOM 864 C CA . GLY A 1 113 ? 0.033 -12.540 -0.620 1.00 82.00 113 GLY A CA 1
ATOM 865 C C . GLY A 1 113 ? 0.964 -13.772 -0.587 1.00 82.00 113 GLY A C 1
ATOM 866 O O . GLY A 1 113 ? 0.880 -14.648 -1.457 1.00 82.00 113 GLY A O 1
ATOM 867 N N . GLY A 1 114 ? 1.819 -13.882 0.434 1.00 88.75 114 GLY A N 1
ATOM 868 C CA . GLY A 1 114 ? 2.893 -14.868 0.534 1.00 88.75 114 GLY A CA 1
ATOM 869 C C . GLY A 1 114 ? 4.170 -14.495 -0.206 1.00 88.75 114 GLY A C 1
ATOM 870 O O . GLY A 1 114 ? 4.913 -15.393 -0.561 1.00 88.75 114 GLY A O 1
ATOM 871 N N . PHE A 1 115 ? 4.381 -13.225 -0.546 1.00 93.00 115 PHE A N 1
ATOM 872 C CA . PHE A 1 115 ? 5.593 -12.791 -1.240 1.00 93.00 115 PHE A CA 1
ATOM 873 C C . PHE A 1 115 ? 6.617 -12.252 -0.238 1.00 93.00 115 PHE A C 1
ATOM 875 O O . PHE A 1 115 ? 6.258 -11.487 0.655 1.00 93.00 115 PHE A O 1
ATOM 882 N N . ASP A 1 116 ? 7.891 -12.605 -0.425 1.00 94.19 116 ASP A N 1
ATOM 883 C CA . ASP A 1 116 ? 8.968 -12.326 0.544 1.00 94.19 116 ASP A CA 1
ATOM 884 C C . ASP A 1 116 ? 10.076 -11.451 -0.039 1.00 94.19 116 ASP A C 1
ATOM 886 O O . ASP A 1 116 ? 10.976 -10.988 0.664 1.00 94.19 116 ASP A O 1
ATOM 890 N N . THR A 1 117 ? 10.109 -11.290 -1.360 1.00 95.19 117 THR A N 1
ATOM 891 C CA . THR A 1 117 ? 11.172 -10.558 -2.047 1.00 95.19 117 THR A CA 1
ATOM 892 C C . THR A 1 117 ? 10.628 -9.772 -3.226 1.00 95.19 117 THR A C 1
ATOM 894 O O . THR A 1 117 ? 9.720 -10.225 -3.913 1.00 95.19 117 THR A O 1
ATOM 897 N N . LEU A 1 118 ? 11.232 -8.617 -3.497 1.00 95.56 118 LEU A N 1
ATOM 898 C CA . LEU A 1 118 ? 10.951 -7.807 -4.679 1.00 95.56 118 LEU A CA 1
ATOM 899 C C . LEU A 1 118 ? 12.200 -7.618 -5.507 1.00 95.56 118 LEU A C 1
ATOM 901 O O . LEU A 1 118 ? 13.270 -7.344 -4.967 1.00 95.56 118 LEU A O 1
ATOM 905 N N . LEU A 1 119 ? 12.048 -7.684 -6.822 1.00 96.94 119 LEU A N 1
ATOM 906 C CA . LEU A 1 119 ? 13.018 -7.162 -7.773 1.00 96.94 119 LEU A CA 1
ATOM 907 C C . LEU A 1 119 ? 12.381 -5.968 -8.481 1.00 96.94 119 LEU A C 1
ATOM 909 O O . LEU A 1 119 ? 11.451 -6.155 -9.261 1.00 96.94 119 LEU A O 1
ATOM 913 N N . THR A 1 120 ? 12.889 -4.761 -8.231 1.00 96.38 120 THR A N 1
ATOM 914 C CA . THR A 1 120 ? 12.280 -3.528 -8.753 1.00 96.38 120 THR A CA 1
ATOM 915 C C . THR A 1 120 ? 13.260 -2.703 -9.564 1.00 96.38 120 THR A C 1
ATOM 917 O O . THR A 1 120 ? 14.419 -2.565 -9.170 1.00 96.38 120 THR A O 1
ATOM 920 N N . ALA A 1 121 ? 12.793 -2.131 -10.676 1.00 97.31 121 ALA A N 1
ATOM 921 C CA . ALA A 1 121 ? 13.389 -0.971 -11.326 1.00 97.31 121 ALA A CA 1
ATOM 922 C C . ALA A 1 121 ? 12.564 0.257 -10.959 1.00 97.31 121 ALA A C 1
ATOM 924 O O . ALA A 1 121 ? 11.378 0.307 -11.269 1.00 97.31 121 ALA A O 1
ATOM 925 N N . TYR A 1 122 ? 13.175 1.252 -10.328 1.00 95.50 122 TYR A N 1
ATOM 926 C CA . TYR A 1 122 ? 12.435 2.389 -9.788 1.00 95.50 122 TYR A CA 1
ATOM 927 C C . TYR A 1 122 ? 13.211 3.702 -9.891 1.00 95.50 122 TYR A C 1
ATOM 929 O O . TYR A 1 122 ? 14.429 3.725 -10.082 1.00 95.50 122 TYR A O 1
ATOM 937 N N . HIS A 1 123 ? 12.492 4.811 -9.724 1.00 94.88 123 HIS A N 1
ATOM 938 C CA . HIS A 1 123 ? 13.073 6.129 -9.477 1.00 94.88 123 HIS A CA 1
ATOM 939 C C . HIS A 1 123 ? 12.357 6.823 -8.322 1.00 94.88 123 HIS A C 1
ATOM 941 O O . HIS A 1 123 ? 11.139 6.989 -8.368 1.00 94.88 123 HIS A O 1
ATOM 947 N N . ILE A 1 124 ? 13.108 7.279 -7.317 1.00 88.62 124 ILE A N 1
ATOM 948 C CA . ILE A 1 124 ? 12.582 8.108 -6.227 1.00 88.62 124 ILE A CA 1
ATOM 949 C C . ILE A 1 124 ? 13.029 9.553 -6.440 1.00 88.62 124 ILE A C 1
ATOM 951 O O . ILE A 1 124 ? 14.233 9.844 -6.449 1.00 88.62 124 ILE A O 1
ATOM 955 N N . ALA A 1 125 ? 12.053 10.455 -6.570 1.00 80.94 125 ALA A N 1
ATOM 956 C CA . ALA A 1 125 ? 12.265 11.868 -6.844 1.00 80.94 125 ALA A CA 1
ATOM 957 C C . ALA A 1 125 ? 13.268 12.480 -5.854 1.00 80.94 125 ALA A C 1
ATOM 959 O O . ALA A 1 125 ? 13.072 12.459 -4.638 1.00 80.94 125 ALA A O 1
ATOM 960 N N . PHE A 1 126 ? 14.338 13.051 -6.408 1.00 79.81 126 PHE A N 1
ATOM 961 C CA . PHE A 1 126 ? 15.458 13.720 -5.737 1.00 79.81 126 PHE A CA 1
ATOM 962 C C . PHE A 1 126 ? 16.337 12.837 -4.833 1.00 79.81 126 PHE A C 1
ATOM 964 O O . PHE A 1 126 ? 17.363 13.326 -4.357 1.00 79.81 126 PHE A O 1
ATOM 971 N N . MET A 1 127 ? 16.015 11.548 -4.664 1.00 81.38 127 MET A N 1
ATOM 972 C CA . MET A 1 127 ? 16.767 10.619 -3.808 1.00 81.38 127 MET A CA 1
ATOM 973 C C . MET A 1 127 ? 17.633 9.632 -4.599 1.00 81.38 127 MET A C 1
ATOM 975 O O . MET A 1 127 ? 18.812 9.496 -4.282 1.00 81.38 127 MET A O 1
ATOM 979 N N . SER A 1 128 ? 17.110 8.995 -5.657 1.00 74.56 128 SER A N 1
ATOM 980 C CA . SER A 1 128 ? 17.879 8.007 -6.450 1.00 74.56 128 SER A CA 1
ATOM 981 C C . SER A 1 128 ? 19.119 8.623 -7.113 1.00 74.56 128 SER A C 1
ATOM 983 O O . SER A 1 128 ? 20.160 7.994 -7.267 1.00 74.56 128 SER A O 1
ATOM 985 N N . HIS A 1 129 ? 19.054 9.910 -7.462 1.00 83.75 129 HIS A N 1
ATOM 986 C CA . HIS A 1 129 ? 20.191 10.639 -8.022 1.00 83.75 129 HIS A CA 1
ATOM 987 C C . HIS A 1 129 ? 20.311 12.029 -7.397 1.00 83.75 129 HIS A C 1
ATOM 989 O O . HIS A 1 129 ? 20.001 13.040 -8.040 1.00 83.75 129 HIS A O 1
ATOM 995 N N . GLU A 1 130 ? 20.778 12.076 -6.146 1.00 78.75 130 GLU A N 1
ATOM 996 C CA . GLU A 1 130 ? 21.006 13.327 -5.416 1.00 78.75 130 GLU A CA 1
ATOM 997 C C . GLU A 1 130 ? 21.774 14.360 -6.264 1.00 78.75 130 GLU A C 1
ATOM 999 O O . GLU A 1 130 ? 22.830 14.093 -6.845 1.00 78.75 130 GLU A O 1
ATOM 1004 N N . GLY A 1 131 ? 21.240 15.582 -6.323 1.00 81.31 131 GLY A N 1
ATOM 1005 C CA . GLY A 1 131 ? 21.821 16.690 -7.088 1.00 81.31 131 GLY A CA 1
ATOM 1006 C C . GLY A 1 131 ? 21.415 16.747 -8.563 1.00 81.31 131 GLY A C 1
ATOM 1007 O O . GLY A 1 131 ? 21.827 17.677 -9.264 1.00 81.31 131 GLY A O 1
ATOM 1008 N N . THR A 1 132 ? 20.592 15.810 -9.036 1.00 83.50 132 THR A N 1
ATOM 1009 C CA . THR A 1 132 ? 19.936 15.919 -10.344 1.00 83.50 132 THR A CA 1
ATOM 1010 C C . THR A 1 132 ? 18.947 17.085 -10.346 1.00 83.50 132 THR A C 1
ATOM 1012 O O . THR A 1 132 ? 18.355 17.432 -9.325 1.00 83.50 132 THR A O 1
ATOM 1015 N N . ALA A 1 133 ? 18.799 17.742 -11.497 1.00 85.56 133 ALA A N 1
ATOM 1016 C CA . ALA A 1 133 ? 17.855 18.841 -11.634 1.00 85.56 133 ALA A CA 1
ATOM 1017 C C . ALA A 1 133 ? 16.404 18.352 -11.491 1.00 85.56 133 ALA A C 1
ATOM 1019 O O . ALA A 1 133 ? 16.071 17.234 -11.886 1.00 85.56 133 ALA A O 1
ATOM 1020 N N . ALA A 1 134 ? 15.556 19.236 -10.973 1.00 89.94 134 ALA A N 1
ATOM 1021 C CA . ALA A 1 134 ? 14.108 19.118 -11.067 1.00 89.94 134 ALA A CA 1
ATOM 1022 C C . ALA A 1 134 ? 13.650 19.038 -12.532 1.00 89.94 134 ALA A C 1
ATOM 1024 O O . ALA A 1 134 ? 14.239 19.696 -13.397 1.00 89.94 134 ALA A O 1
ATOM 1025 N N . ASP A 1 135 ? 12.573 18.290 -12.779 1.00 92.69 135 ASP A N 1
ATOM 1026 C CA . ASP A 1 135 ? 11.874 18.198 -14.065 1.00 92.69 135 ASP A CA 1
ATOM 1027 C C . ASP A 1 135 ? 12.788 17.848 -15.248 1.00 92.69 135 ASP A C 1
ATOM 1029 O O . ASP A 1 135 ? 12.694 18.427 -16.336 1.00 92.69 135 ASP A O 1
ATOM 1033 N N . VAL A 1 136 ? 13.713 16.915 -15.033 1.00 95.75 136 VAL A N 1
ATOM 1034 C CA . VAL A 1 136 ? 14.707 16.538 -16.037 1.00 95.75 136 VAL A CA 1
ATOM 1035 C C . VAL A 1 136 ? 14.129 15.511 -17.006 1.00 95.75 136 VAL A C 1
ATOM 1037 O O . VAL A 1 136 ? 13.557 14.511 -16.597 1.00 95.75 136 VAL A O 1
ATOM 1040 N N . THR A 1 137 ? 14.306 15.720 -18.309 1.00 97.25 137 THR A N 1
ATOM 1041 C CA . THR A 1 137 ? 14.061 14.674 -19.312 1.00 97.25 137 THR A CA 1
ATOM 1042 C C . THR A 1 137 ? 15.363 13.941 -19.596 1.00 97.25 137 THR A C 1
ATOM 1044 O O . THR A 1 137 ? 16.336 14.574 -20.015 1.00 97.25 137 THR A O 1
ATOM 1047 N N . ALA A 1 138 ? 15.387 12.630 -19.377 1.00 96.81 138 ALA A N 1
ATOM 1048 C CA . ALA A 1 138 ? 16.586 11.811 -19.527 1.00 96.81 138 ALA A CA 1
ATOM 1049 C C . ALA A 1 138 ? 16.252 10.425 -20.099 1.00 96.81 138 ALA A C 1
ATOM 1051 O O . ALA A 1 138 ? 15.097 9.996 -20.010 1.00 96.81 138 ALA A O 1
ATOM 1052 N N . PRO A 1 139 ? 17.236 9.718 -20.687 1.00 97.88 139 PRO A N 1
ATOM 1053 C CA . PRO A 1 139 ? 17.068 8.319 -21.053 1.00 97.88 139 PRO A CA 1
ATOM 1054 C C . PRO A 1 139 ? 16.659 7.479 -19.844 1.00 97.88 139 PRO A C 1
ATOM 1056 O O . PRO A 1 139 ? 17.223 7.637 -18.763 1.00 97.88 139 PRO A O 1
ATOM 1059 N N . ILE A 1 140 ? 15.703 6.572 -20.036 1.00 96.62 140 ILE A N 1
ATOM 1060 C CA . ILE A 1 140 ? 15.088 5.811 -18.938 1.00 96.62 140 ILE A CA 1
ATOM 1061 C C . ILE A 1 140 ? 16.144 5.048 -18.127 1.00 96.62 140 ILE A C 1
ATOM 1063 O O . ILE A 1 140 ? 16.232 5.193 -16.911 1.00 96.62 140 ILE A O 1
ATOM 1067 N N . GLY A 1 141 ? 17.023 4.313 -18.812 1.00 95.25 141 GLY A N 1
ATOM 1068 C CA . GLY A 1 141 ? 18.074 3.525 -18.165 1.00 95.25 141 GLY A CA 1
ATOM 1069 C C . GLY A 1 141 ? 19.186 4.331 -17.479 1.00 95.25 141 GLY A C 1
ATOM 1070 O O . GLY A 1 141 ? 20.064 3.719 -16.880 1.00 95.25 141 GLY A O 1
ATOM 1071 N N . GLU A 1 142 ? 19.202 5.667 -17.580 1.00 95.88 142 GLU A N 1
ATOM 1072 C CA . GLU A 1 142 ? 20.186 6.506 -16.876 1.00 95.88 142 GLU A CA 1
ATOM 1073 C C . GLU A 1 142 ? 19.743 6.905 -15.465 1.00 95.88 142 GLU A C 1
ATOM 1075 O O . GLU A 1 142 ? 20.615 7.190 -14.643 1.00 95.88 142 GLU A O 1
ATOM 1080 N N . LEU A 1 143 ? 18.430 6.958 -15.198 1.00 96.25 143 LEU A N 1
ATOM 1081 C CA . LEU A 1 143 ? 17.879 7.458 -13.930 1.00 96.25 143 LEU A CA 1
ATOM 1082 C C . LEU A 1 143 ? 17.061 6.435 -13.130 1.00 96.25 143 LEU A C 1
ATOM 1084 O O . LEU A 1 143 ? 16.609 6.758 -12.031 1.00 96.25 143 LEU A O 1
ATOM 1088 N N . LEU A 1 144 ? 16.864 5.228 -13.664 1.00 95.75 144 LEU A N 1
ATOM 1089 C CA . LEU A 1 144 ? 16.299 4.109 -12.915 1.00 95.75 144 LEU A CA 1
ATOM 1090 C C . LEU A 1 144 ? 17.395 3.342 -12.165 1.00 95.75 144 LEU A C 1
ATOM 1092 O O . LEU A 1 144 ? 18.470 3.065 -12.703 1.00 95.75 144 LEU A O 1
ATOM 1096 N N . GLU A 1 145 ? 17.077 2.929 -10.945 1.00 95.06 145 GLU A N 1
ATOM 1097 C CA . GLU A 1 145 ? 17.871 2.007 -10.135 1.00 95.06 145 GLU A CA 1
ATOM 1098 C C . GLU A 1 145 ? 17.209 0.632 -10.124 1.00 95.06 145 GLU A C 1
ATOM 1100 O O . GLU A 1 145 ? 15.989 0.550 -10.203 1.00 95.06 145 GLU A O 1
ATOM 1105 N N . VAL A 1 146 ? 17.999 -0.443 -10.010 1.00 96.19 146 VAL A N 1
ATOM 1106 C CA . VAL A 1 146 ? 17.464 -1.797 -9.800 1.00 96.19 146 VAL A CA 1
ATOM 1107 C C . VAL A 1 146 ? 17.939 -2.332 -8.464 1.00 96.19 146 VAL A C 1
ATOM 1109 O O . VAL A 1 146 ? 19.149 -2.434 -8.241 1.00 96.19 146 VAL A O 1
ATOM 1112 N N . SER A 1 147 ? 16.997 -2.737 -7.618 1.00 95.56 147 SER A N 1
ATOM 1113 C CA . SER A 1 147 ? 17.279 -3.262 -6.281 1.00 95.56 147 SER A CA 1
ATOM 1114 C C . SER A 1 147 ? 16.479 -4.528 -5.999 1.00 95.56 147 SER A C 1
ATOM 1116 O O . SER A 1 147 ? 15.401 -4.742 -6.552 1.00 95.56 147 SER A O 1
ATOM 1118 N N . VAL A 1 148 ? 17.042 -5.369 -5.129 1.00 95.31 148 VAL A N 1
ATOM 1119 C CA . VAL A 1 148 ? 16.347 -6.516 -4.542 1.00 95.31 148 VAL A CA 1
ATOM 1120 C C . VAL A 1 148 ? 15.991 -6.173 -3.098 1.00 95.31 148 VAL A C 1
ATOM 1122 O O . VAL A 1 148 ? 16.883 -5.861 -2.302 1.00 95.31 148 VAL A O 1
ATOM 1125 N N . TRP A 1 149 ? 14.705 -6.228 -2.767 1.00 93.94 149 TRP A N 1
ATOM 1126 C CA . TRP A 1 149 ? 14.171 -5.877 -1.451 1.00 93.94 149 TRP A CA 1
ATOM 1127 C C . TRP A 1 149 ? 13.641 -7.112 -0.744 1.00 93.94 149 TRP A C 1
ATOM 1129 O O . TRP A 1 149 ? 13.043 -7.971 -1.377 1.00 93.94 149 TRP A O 1
ATOM 1139 N N . GLU A 1 150 ? 13.837 -7.185 0.564 1.00 92.50 150 GLU A N 1
ATOM 1140 C CA . GLU A 1 150 ? 13.151 -8.154 1.416 1.00 92.50 150 GLU A CA 1
ATOM 1141 C C . GLU A 1 150 ? 11.806 -7.560 1.833 1.00 92.50 150 GLU A C 1
ATOM 1143 O O . GLU A 1 150 ? 11.766 -6.408 2.280 1.00 92.50 150 GLU A O 1
ATOM 1148 N N . ILE A 1 151 ? 10.732 -8.329 1.662 1.00 89.56 151 ILE A N 1
ATOM 1149 C CA . ILE A 1 151 ? 9.388 -7.983 2.122 1.00 89.56 151 ILE A CA 1
ATOM 1150 C C . ILE A 1 151 ? 9.208 -8.617 3.493 1.00 89.56 151 ILE A C 1
ATOM 1152 O O . ILE A 1 151 ? 9.312 -9.831 3.652 1.00 89.56 151 ILE A O 1
ATOM 1156 N N . ASN A 1 152 ? 8.961 -7.787 4.494 1.00 83.25 152 ASN A N 1
ATOM 1157 C CA . ASN A 1 152 ? 8.653 -8.259 5.831 1.00 83.25 152 ASN A CA 1
ATOM 1158 C C . ASN A 1 152 ? 7.179 -8.711 5.909 1.00 83.25 152 ASN A C 1
ATOM 1160 O O . ASN A 1 152 ? 6.355 -8.271 5.104 1.00 83.25 152 ASN A O 1
ATOM 1164 N N . PRO A 1 153 ? 6.797 -9.516 6.918 1.00 78.00 153 PRO A N 1
ATOM 1165 C CA . PRO A 1 153 ? 5.409 -9.953 7.107 1.00 78.00 153 PRO A CA 1
ATOM 1166 C C . PRO A 1 153 ? 4.376 -8.817 7.208 1.00 78.00 153 PRO A C 1
ATOM 1168 O O . PRO A 1 153 ? 3.211 -9.012 6.880 1.00 78.00 153 PRO A O 1
ATOM 1171 N N . ASP A 1 154 ? 4.803 -7.630 7.644 1.00 69.06 154 ASP A N 1
ATOM 1172 C CA . ASP A 1 154 ? 3.985 -6.412 7.731 1.00 69.06 154 ASP A CA 1
ATOM 1173 C C . ASP A 1 154 ? 3.850 -5.652 6.394 1.00 69.06 154 ASP A C 1
ATOM 1175 O O . ASP A 1 154 ? 3.237 -4.587 6.346 1.00 69.06 154 ASP A O 1
ATOM 1179 N N . GLY A 1 155 ? 4.450 -6.169 5.318 1.00 78.25 155 GLY A N 1
ATOM 1180 C CA . GLY A 1 155 ? 4.508 -5.549 3.995 1.00 78.25 155 GLY A CA 1
ATOM 1181 C C . GLY A 1 155 ? 5.548 -4.442 3.842 1.00 78.25 155 GLY A C 1
ATOM 1182 O O . GLY A 1 155 ? 5.737 -3.932 2.740 1.00 78.25 155 GLY A O 1
ATOM 1183 N N . SER A 1 156 ? 6.265 -4.072 4.904 1.00 78.00 156 SER A N 1
ATOM 1184 C CA . SER A 1 156 ? 7.384 -3.142 4.790 1.00 78.00 156 SER A CA 1
ATOM 1185 C C . SER A 1 156 ? 8.535 -3.779 4.018 1.00 78.00 156 SER A C 1
ATOM 1187 O O . SER A 1 156 ? 8.846 -4.961 4.166 1.00 78.00 156 SER A O 1
ATOM 1189 N N . THR A 1 157 ? 9.211 -2.973 3.208 1.00 86.25 157 THR A N 1
ATOM 1190 C CA . THR A 1 157 ? 10.353 -3.426 2.413 1.00 86.25 157 THR A CA 1
ATOM 1191 C C . THR A 1 157 ? 11.655 -2.927 3.013 1.00 86.25 157 THR A C 1
ATOM 1193 O O . THR A 1 157 ? 11.762 -1.759 3.397 1.00 86.25 157 THR A O 1
ATOM 1196 N N . SER A 1 158 ? 12.687 -3.764 3.021 1.00 84.62 158 SER A N 1
ATOM 1197 C CA . SER A 1 158 ? 14.039 -3.345 3.391 1.00 84.62 158 SER A CA 1
ATOM 1198 C C . SER A 1 158 ? 15.044 -3.695 2.299 1.00 84.62 158 SER A C 1
ATOM 1200 O O . SER A 1 158 ? 14.928 -4.721 1.629 1.00 84.62 158 SER A O 1
ATOM 1202 N N . THR A 1 159 ? 16.049 -2.837 2.093 1.00 79.75 159 THR A N 1
ATOM 1203 C CA . THR A 1 159 ? 17.183 -3.202 1.237 1.00 79.75 159 THR A CA 1
ATOM 1204 C C . THR A 1 159 ? 17.951 -4.316 1.937 1.00 79.75 159 THR A C 1
ATOM 1206 O O . THR A 1 159 ? 18.714 -4.060 2.876 1.00 79.75 159 THR A O 1
ATOM 1209 N N . GLY A 1 160 ? 17.749 -5.554 1.498 1.00 69.56 160 GLY A N 1
ATOM 1210 C CA . GLY A 1 160 ? 18.536 -6.677 1.981 1.00 69.56 160 GLY A CA 1
ATOM 1211 C C . GLY A 1 160 ? 20.015 -6.531 1.585 1.00 69.56 160 GLY A C 1
ATOM 1212 O O . GLY A 1 160 ? 20.389 -5.675 0.776 1.00 69.56 160 GLY A O 1
ATOM 1213 N N . PRO A 1 161 ? 20.911 -7.393 2.091 1.00 72.31 161 PRO A N 1
ATOM 1214 C CA . PRO A 1 161 ? 22.331 -7.389 1.723 1.00 72.31 161 PRO A CA 1
ATOM 1215 C C . PRO A 1 161 ? 22.600 -7.834 0.268 1.00 72.31 161 PRO A C 1
ATOM 1217 O O . PRO A 1 161 ? 23.750 -8.095 -0.089 1.00 72.31 161 PRO A O 1
ATOM 1220 N N . TYR A 1 162 ? 21.563 -7.958 -0.563 1.00 72.75 162 TYR A N 1
ATOM 1221 C CA . TYR A 1 162 ? 21.556 -8.712 -1.820 1.00 72.75 162 TYR A CA 1
ATOM 1222 C C . TYR A 1 162 ? 22.129 -7.943 -3.021 1.00 72.75 162 TYR A C 1
ATOM 1224 O O . TYR A 1 162 ? 22.343 -8.517 -4.086 1.00 72.75 162 TYR A O 1
ATOM 1232 N N . GLY A 1 163 ? 22.528 -6.686 -2.805 1.00 74.06 163 GLY A N 1
ATOM 1233 C CA . GLY A 1 163 ? 23.230 -5.866 -3.788 1.00 74.06 163 GLY A CA 1
ATOM 1234 C C . GLY A 1 163 ? 22.303 -5.244 -4.834 1.00 74.06 163 GLY A C 1
ATOM 1235 O O . GLY A 1 163 ? 21.114 -5.532 -4.900 1.00 74.06 163 GLY A O 1
ATOM 1236 N N . MET A 1 164 ? 22.873 -4.350 -5.640 1.00 88.44 164 MET A N 1
ATOM 1237 C CA . MET A 1 164 ? 22.172 -3.706 -6.754 1.00 88.44 164 MET A CA 1
ATOM 1238 C C . MET A 1 164 ? 22.009 -4.708 -7.900 1.00 88.44 164 MET A C 1
ATOM 1240 O O . MET A 1 164 ? 22.952 -5.442 -8.221 1.00 88.44 164 MET A O 1
ATOM 1244 N N . GLY A 1 165 ? 20.844 -4.703 -8.539 1.00 93.38 165 GLY A N 1
ATOM 1245 C CA . GLY A 1 165 ? 20.629 -5.415 -9.791 1.00 93.38 165 GLY A CA 1
ATOM 1246 C C . GLY A 1 165 ? 21.242 -4.685 -10.987 1.00 93.38 165 GLY A C 1
ATOM 1247 O O . GLY A 1 165 ? 21.978 -3.703 -10.862 1.00 93.38 165 GLY A O 1
ATOM 1248 N N . SER A 1 166 ? 20.941 -5.181 -12.181 1.00 97.31 166 SER A N 1
ATO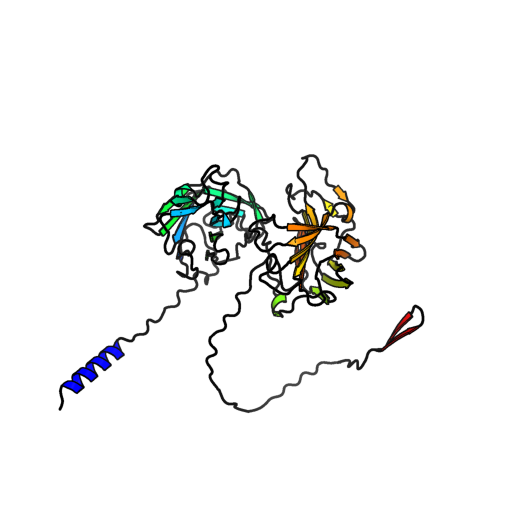M 1249 C CA . SER A 1 166 ? 21.301 -4.538 -13.443 1.00 97.31 166 SER A CA 1
ATOM 1250 C C . SER A 1 166 ? 20.066 -4.255 -14.283 1.00 97.31 166 SER A C 1
ATOM 1252 O O . SER A 1 166 ? 19.154 -5.078 -14.333 1.00 97.31 166 SER A O 1
ATOM 1254 N N . LEU A 1 167 ? 20.100 -3.130 -14.991 1.00 97.81 167 LEU A N 1
ATOM 1255 C CA . LEU A 1 167 ? 19.045 -2.666 -15.880 1.00 97.81 167 LEU A CA 1
ATOM 1256 C C . LEU A 1 167 ? 19.548 -2.611 -17.322 1.00 97.81 167 LEU A C 1
ATOM 1258 O O . LEU A 1 167 ? 20.677 -2.191 -17.585 1.00 97.81 167 LEU A O 1
ATOM 1262 N N . THR A 1 168 ? 18.706 -2.988 -18.275 1.00 98.25 168 THR A N 1
ATOM 1263 C CA . THR A 1 168 ? 18.878 -2.672 -19.696 1.00 98.25 168 THR A CA 1
ATOM 1264 C C . THR A 1 168 ? 17.542 -2.209 -20.253 1.00 98.25 168 THR A C 1
ATOM 1266 O O . THR A 1 168 ? 16.534 -2.869 -20.043 1.00 98.25 168 THR A O 1
ATOM 1269 N N . VAL A 1 169 ? 17.534 -1.079 -20.959 1.00 98.06 169 VAL A N 1
ATOM 1270 C CA . VAL A 1 169 ? 16.324 -0.513 -21.569 1.00 98.06 169 VAL A CA 1
ATOM 1271 C C . VAL A 1 169 ? 16.519 -0.405 -23.077 1.00 98.06 169 VAL A C 1
ATOM 1273 O O . VAL A 1 169 ? 17.566 0.069 -23.529 1.00 98.06 169 VAL A O 1
ATOM 1276 N N . SER A 1 170 ? 15.520 -0.831 -23.848 1.00 98.31 170 SER A N 1
ATOM 1277 C CA . SER A 1 170 ? 15.523 -0.811 -25.311 1.00 98.31 170 SER A CA 1
ATOM 1278 C C . SER A 1 170 ? 14.192 -0.265 -25.826 1.00 98.31 170 SER A C 1
ATOM 1280 O O . SER A 1 170 ? 13.271 -1.023 -26.104 1.00 98.31 170 SER A O 1
ATOM 1282 N N . ALA A 1 171 ? 14.100 1.056 -26.002 1.00 98.00 171 ALA A N 1
ATOM 1283 C CA . ALA A 1 171 ? 12.924 1.711 -26.593 1.00 98.00 171 ALA A CA 1
ATOM 1284 C C . ALA A 1 171 ? 12.636 1.242 -28.033 1.00 98.00 171 ALA A C 1
ATOM 1286 O O . ALA A 1 171 ? 11.510 1.259 -28.496 1.00 98.00 171 ALA A O 1
ATOM 1287 N N . ALA A 1 172 ? 13.653 0.776 -28.768 1.00 97.94 172 ALA A N 1
ATOM 1288 C CA . ALA A 1 172 ? 13.454 0.236 -30.116 1.00 97.94 172 ALA A CA 1
ATOM 1289 C C . ALA A 1 172 ? 12.792 -1.154 -30.131 1.00 97.94 172 ALA A C 1
ATOM 1291 O O . ALA A 1 172 ? 12.314 -1.587 -31.180 1.00 97.94 172 ALA A O 1
ATOM 1292 N N . GLU A 1 173 ? 12.853 -1.866 -29.008 1.00 98.19 173 GLU A N 1
ATOM 1293 C CA . GLU A 1 173 ? 12.260 -3.191 -28.815 1.00 98.19 173 GLU A CA 1
ATOM 1294 C C . GLU A 1 173 ? 11.107 -3.143 -27.805 1.00 98.19 173 GLU A C 1
ATOM 1296 O O . GLU A 1 173 ? 10.568 -4.192 -27.477 1.00 98.19 173 GLU A O 1
ATOM 1301 N N . ASP A 1 174 ? 10.765 -1.949 -27.310 1.00 98.44 174 ASP A N 1
ATOM 1302 C CA . ASP A 1 174 ? 9.791 -1.708 -26.248 1.00 98.44 174 ASP A CA 1
ATOM 1303 C C . ASP A 1 174 ? 10.036 -2.553 -24.989 1.00 98.44 174 ASP A C 1
ATOM 1305 O O . ASP A 1 174 ? 9.102 -3.079 -24.391 1.00 98.44 174 ASP A O 1
ATOM 1309 N N . THR A 1 175 ? 11.305 -2.709 -24.579 1.00 98.44 175 THR A N 1
ATOM 1310 C CA . THR A 1 175 ? 11.656 -3.564 -23.432 1.00 98.44 175 THR A CA 1
ATOM 1311 C C . THR A 1 175 ? 12.389 -2.875 -22.290 1.00 98.44 175 THR A C 1
ATOM 1313 O O . THR A 1 175 ? 13.285 -2.044 -22.485 1.00 98.44 175 THR A O 1
ATOM 1316 N N . ILE A 1 176 ? 12.064 -3.328 -21.077 1.00 98.38 176 ILE A N 1
ATOM 1317 C CA . ILE A 1 176 ? 12.840 -3.115 -19.854 1.00 98.38 176 ILE A CA 1
ATOM 1318 C C . ILE A 1 176 ? 13.278 -4.481 -19.326 1.00 98.38 176 ILE A C 1
ATOM 1320 O O . ILE A 1 176 ? 12.461 -5.326 -18.978 1.00 98.38 176 ILE A O 1
ATOM 1324 N N . THR A 1 177 ? 14.589 -4.707 -19.269 1.00 98.56 177 THR A N 1
ATOM 1325 C CA . THR A 1 177 ? 15.190 -5.923 -18.715 1.00 98.56 177 THR A CA 1
ATOM 1326 C C . THR A 1 177 ? 15.821 -5.634 -17.363 1.00 98.56 177 THR A C 1
ATOM 1328 O O . THR A 1 177 ? 16.753 -4.830 -17.265 1.00 98.56 177 THR A O 1
ATOM 1331 N N . MET A 1 178 ? 15.371 -6.347 -16.337 1.00 98.19 178 MET A N 1
ATOM 1332 C CA . MET A 1 178 ? 15.933 -6.309 -14.990 1.00 98.19 178 MET A CA 1
ATOM 1333 C C . MET A 1 178 ? 16.627 -7.628 -14.687 1.00 98.19 178 MET A C 1
ATOM 1335 O O . MET A 1 178 ? 16.229 -8.696 -15.155 1.00 98.19 178 MET A O 1
ATOM 1339 N N . THR A 1 179 ? 17.699 -7.582 -13.908 1.00 98.31 179 THR A N 1
ATOM 1340 C CA . THR A 1 179 ? 18.352 -8.790 -13.404 1.00 98.31 179 THR A CA 1
ATOM 1341 C C . THR A 1 179 ? 18.832 -8.564 -11.985 1.00 98.31 179 THR A C 1
ATOM 1343 O O . THR A 1 179 ? 19.484 -7.557 -11.711 1.00 98.31 179 THR A O 1
ATOM 1346 N N . GLY A 1 180 ? 18.541 -9.507 -11.096 1.00 96.69 180 GLY A N 1
ATOM 1347 C CA . GLY A 1 180 ? 18.941 -9.451 -9.694 1.00 96.69 180 GLY A CA 1
ATOM 1348 C C . GLY A 1 180 ? 19.209 -10.837 -9.126 1.00 96.69 180 GLY A C 1
ATOM 1349 O O . GLY A 1 180 ? 18.697 -11.838 -9.629 1.00 96.69 180 GLY A O 1
ATOM 1350 N N . VAL A 1 181 ? 20.043 -10.897 -8.088 1.00 97.19 181 VAL A N 1
ATOM 1351 C CA . VAL A 1 181 ? 20.260 -12.124 -7.314 1.00 97.19 181 VAL A CA 1
ATOM 1352 C C . VAL A 1 181 ? 19.197 -12.178 -6.225 1.00 97.19 181 VAL A C 1
ATOM 1354 O O . VAL A 1 181 ? 19.197 -11.331 -5.337 1.00 97.19 181 VAL A O 1
ATOM 1357 N N . VAL A 1 182 ? 18.309 -13.166 -6.299 1.00 96.50 182 VAL A N 1
ATOM 1358 C CA . VAL A 1 182 ? 17.195 -13.368 -5.370 1.00 96.50 182 VAL A CA 1
ATOM 1359 C C . VAL A 1 182 ? 17.474 -14.632 -4.551 1.00 96.50 182 VAL A C 1
ATOM 1361 O O . VAL A 1 182 ? 17.317 -15.741 -5.065 1.00 96.50 182 VAL A O 1
ATOM 1364 N N . PRO A 1 183 ? 17.956 -14.507 -3.303 1.00 95.38 183 PRO A N 1
ATOM 1365 C CA . PRO A 1 183 ? 18.338 -15.660 -2.494 1.00 95.38 183 PRO A CA 1
ATOM 1366 C C . PRO A 1 183 ? 17.179 -16.634 -2.302 1.00 95.38 183 PRO A C 1
ATOM 1368 O O . PRO A 1 183 ? 16.058 -16.230 -2.016 1.00 95.38 183 PRO A O 1
ATOM 1371 N N . GLY A 1 184 ? 17.455 -17.930 -2.422 1.00 95.56 184 GLY A N 1
ATOM 1372 C CA . GLY A 1 184 ? 16.449 -18.968 -2.212 1.00 95.56 184 GLY A CA 1
ATOM 1373 C C . GLY A 1 184 ? 15.435 -19.128 -3.345 1.00 95.56 184 GLY A C 1
ATOM 1374 O O . GLY A 1 184 ? 14.683 -20.101 -3.309 1.00 95.56 184 GLY A O 1
ATOM 1375 N N . ILE A 1 185 ? 15.438 -18.266 -4.373 1.00 97.75 185 ILE A N 1
ATOM 1376 C CA . ILE A 1 185 ? 14.534 -18.425 -5.514 1.00 97.75 185 ILE A CA 1
ATOM 1377 C C . ILE A 1 185 ? 14.769 -19.765 -6.213 1.00 97.75 185 ILE A C 1
ATOM 1379 O O . ILE A 1 185 ? 15.897 -20.230 -6.409 1.00 97.75 185 ILE A O 1
ATOM 1383 N N . THR A 1 186 ? 13.680 -20.392 -6.639 1.00 97.75 186 THR A N 1
ATOM 1384 C CA . THR A 1 186 ? 13.723 -21.623 -7.423 1.00 97.75 186 THR A CA 1
ATOM 1385 C C . THR A 1 186 ? 12.779 -21.527 -8.613 1.00 97.75 186 THR A C 1
ATOM 1387 O O . THR A 1 186 ? 11.917 -20.661 -8.680 1.00 97.75 186 THR A O 1
ATOM 1390 N N . SER A 1 187 ? 12.858 -22.481 -9.541 1.00 97.44 187 SER A N 1
ATOM 1391 C CA . SER A 1 187 ? 11.858 -22.612 -10.620 1.00 97.44 187 SER A CA 1
ATOM 1392 C C . SER A 1 187 ? 10.446 -22.965 -10.123 1.00 97.44 187 SER A C 1
ATOM 1394 O O . SER A 1 187 ? 9.519 -23.070 -10.922 1.00 97.44 187 SER A O 1
ATOM 1396 N N . ALA A 1 188 ? 10.272 -23.209 -8.820 1.00 96.62 188 ALA A N 1
ATOM 1397 C CA . ALA A 1 188 ? 8.965 -23.418 -8.217 1.00 96.62 188 ALA A CA 1
ATOM 1398 C C . ALA A 1 188 ? 8.371 -22.156 -7.582 1.00 96.62 188 ALA A C 1
ATOM 1400 O O . ALA A 1 188 ? 7.178 -22.186 -7.307 1.00 96.62 188 ALA A O 1
ATOM 1401 N N . SER A 1 189 ? 9.176 -21.110 -7.362 1.00 96.38 189 SER A N 1
ATOM 1402 C CA . SER A 1 189 ? 8.760 -19.827 -6.783 1.00 96.38 189 SER A CA 1
ATOM 1403 C C . SER A 1 189 ? 7.655 -19.166 -7.603 1.00 96.38 189 SER A C 1
ATOM 1405 O O . SER A 1 189 ? 7.599 -19.356 -8.822 1.00 96.38 189 SER A O 1
ATOM 1407 N N . ARG A 1 190 ? 6.784 -18.407 -6.933 1.00 95.12 190 ARG A N 1
ATOM 1408 C CA . ARG A 1 190 ? 5.659 -17.707 -7.568 1.00 95.12 190 ARG A CA 1
ATOM 1409 C C . ARG A 1 190 ? 6.036 -16.261 -7.868 1.00 95.12 190 ARG A C 1
ATOM 1411 O O . ARG A 1 190 ? 6.742 -15.651 -7.069 1.00 95.12 190 ARG A O 1
ATOM 1418 N N . LEU A 1 191 ? 5.573 -15.746 -9.004 1.00 95.81 191 LEU A N 1
ATOM 1419 C CA . LEU A 1 191 ? 5.867 -14.396 -9.487 1.00 95.81 191 LEU A CA 1
ATOM 1420 C C . LEU A 1 191 ? 4.583 -13.613 -9.782 1.00 95.81 191 LEU A C 1
ATOM 1422 O O . LEU A 1 191 ? 3.666 -14.159 -10.398 1.00 95.81 191 LEU A O 1
ATOM 1426 N N . THR A 1 192 ? 4.554 -12.336 -9.423 1.00 94.88 192 THR A N 1
ATOM 1427 C CA . THR A 1 192 ? 3.589 -11.348 -9.937 1.00 94.88 192 THR A CA 1
ATOM 1428 C C . THR A 1 192 ? 4.338 -10.135 -10.460 1.00 94.88 192 THR A C 1
ATOM 1430 O O . THR A 1 192 ? 5.505 -9.928 -10.120 1.00 94.88 192 THR A O 1
ATOM 1433 N N . PHE A 1 193 ? 3.687 -9.373 -11.333 1.00 95.38 193 PHE A N 1
ATOM 1434 C CA . PHE A 1 193 ? 4.307 -8.272 -12.060 1.00 95.38 193 PHE A CA 1
ATOM 1435 C C . PHE A 1 193 ? 3.434 -7.024 -11.946 1.00 95.38 193 PHE A C 1
ATOM 1437 O O . PHE A 1 193 ? 2.226 -7.126 -12.141 1.00 95.38 193 PHE A O 1
ATOM 1444 N N . GLU A 1 194 ? 4.045 -5.872 -11.672 1.00 95.00 194 GLU A N 1
ATOM 1445 C CA . GLU A 1 194 ? 3.379 -4.560 -11.641 1.00 95.00 194 GLU A CA 1
ATOM 1446 C C . GLU A 1 194 ? 4.229 -3.529 -12.398 1.00 95.00 194 GLU A C 1
ATOM 1448 O O . GLU A 1 194 ? 5.465 -3.562 -12.358 1.00 95.00 194 GLU A O 1
ATOM 1453 N N . ALA A 1 195 ? 3.563 -2.600 -13.081 1.00 95.81 195 ALA A N 1
ATOM 1454 C CA . ALA A 1 195 ? 4.153 -1.387 -13.626 1.00 95.81 195 ALA A CA 1
ATOM 1455 C C . ALA A 1 195 ? 3.344 -0.158 -13.183 1.00 95.81 195 ALA A C 1
ATOM 1457 O O . ALA A 1 195 ? 2.112 -0.172 -13.143 1.00 95.81 195 ALA A O 1
ATOM 1458 N N . TYR A 1 196 ? 4.044 0.928 -12.853 1.00 92.88 196 TYR A N 1
ATOM 1459 C CA . TYR A 1 196 ? 3.455 2.100 -12.213 1.00 92.88 196 TYR A CA 1
ATOM 1460 C C . TYR A 1 196 ? 4.131 3.419 -12.616 1.00 92.88 196 TYR A C 1
ATOM 1462 O O . TYR A 1 196 ? 5.356 3.517 -12.736 1.00 92.88 196 TYR A O 1
ATOM 1470 N N . ASP A 1 197 ? 3.312 4.468 -12.742 1.00 95.12 197 ASP A N 1
ATOM 1471 C CA . ASP A 1 197 ? 3.724 5.867 -12.873 1.00 95.12 197 ASP A CA 1
ATOM 1472 C C . ASP A 1 197 ? 2.907 6.749 -11.912 1.00 95.12 197 ASP A C 1
ATOM 1474 O O . ASP A 1 197 ? 1.698 6.916 -12.062 1.00 95.12 197 ASP A O 1
ATOM 1478 N N . ALA A 1 198 ? 3.577 7.399 -10.960 1.00 89.06 198 ALA A N 1
ATOM 1479 C CA . ALA A 1 198 ? 2.932 8.236 -9.945 1.00 89.06 198 ALA A CA 1
ATOM 1480 C C . ALA A 1 198 ? 2.217 9.485 -10.475 1.00 89.06 198 ALA A C 1
ATOM 1482 O O . ALA A 1 198 ? 1.432 10.096 -9.754 1.00 89.06 198 ALA A O 1
ATOM 1483 N N . GLY A 1 199 ? 2.469 9.885 -11.722 1.00 86.38 199 GLY A N 1
ATOM 1484 C CA . GLY A 1 199 ? 1.689 10.938 -12.370 1.00 86.38 199 GLY A CA 1
ATOM 1485 C C . GLY A 1 199 ? 0.257 10.511 -12.697 1.00 86.38 199 GLY A C 1
ATOM 1486 O O . GLY A 1 199 ? -0.583 11.376 -12.944 1.00 86.38 199 GLY A O 1
ATOM 1487 N N . TYR A 1 200 ? -0.004 9.201 -12.709 1.00 87.88 200 TYR A N 1
ATOM 1488 C CA . TYR A 1 200 ? -1.256 8.582 -13.125 1.00 87.88 200 TYR A CA 1
ATOM 1489 C C . TYR A 1 200 ? -1.532 7.345 -12.251 1.00 87.88 200 TYR A C 1
ATOM 1491 O O . TYR A 1 200 ? -1.468 6.216 -12.732 1.00 87.88 200 TYR A O 1
ATOM 1499 N N . PRO A 1 201 ? -1.822 7.529 -10.951 1.00 75.69 201 PRO A N 1
ATOM 1500 C CA . PRO A 1 201 ? -1.935 6.418 -10.005 1.00 75.69 201 PRO A CA 1
ATOM 1501 C C . PRO A 1 201 ? -3.071 5.435 -10.318 1.00 75.69 201 PRO A C 1
ATOM 1503 O O . PRO A 1 201 ? -3.008 4.292 -9.876 1.00 75.69 201 PRO A O 1
ATOM 1506 N N . ASP A 1 202 ? -4.072 5.862 -11.094 1.00 76.19 202 ASP A N 1
ATOM 1507 C CA . ASP A 1 202 ? -5.176 5.020 -11.573 1.00 76.19 202 ASP A CA 1
ATOM 1508 C C . ASP A 1 202 ? -4.822 4.217 -12.843 1.00 76.19 202 ASP A C 1
ATOM 1510 O O . ASP A 1 202 ? -5.628 3.418 -13.313 1.00 76.19 202 ASP A O 1
ATOM 1514 N N . GLU A 1 203 ? -3.641 4.446 -13.425 1.00 85.81 203 GLU A N 1
ATOM 1515 C CA . GLU A 1 203 ? -3.157 3.821 -14.662 1.00 85.81 203 GLU A CA 1
ATOM 1516 C C . GLU A 1 203 ? -1.992 2.869 -14.378 1.00 85.81 203 GLU A C 1
ATOM 1518 O O . GLU A 1 203 ? -0.950 2.924 -15.029 1.00 85.81 203 GLU A O 1
ATOM 1523 N N . LYS A 1 204 ? -2.158 2.024 -13.360 1.00 90.12 204 LYS A N 1
ATOM 1524 C CA . LYS A 1 204 ? -1.244 0.914 -13.098 1.00 90.12 204 LYS A CA 1
ATOM 1525 C C . LYS A 1 204 ? -1.563 -0.256 -14.003 1.00 90.12 204 LYS A C 1
ATOM 1527 O O . LYS A 1 204 ? -2.737 -0.473 -14.302 1.00 90.12 204 LYS A O 1
ATOM 1532 N N . ASP A 1 205 ? -0.540 -1.029 -14.331 1.00 92.38 205 ASP A N 1
ATOM 1533 C CA . ASP A 1 205 ? -0.720 -2.303 -15.005 1.00 92.38 205 ASP A CA 1
ATOM 1534 C C . ASP A 1 205 ? -0.173 -3.460 -14.172 1.00 92.38 205 ASP A C 1
ATOM 1536 O O . ASP A 1 205 ? 0.810 -3.297 -13.442 1.00 92.38 205 ASP A O 1
ATOM 1540 N N . TRP A 1 206 ? -0.811 -4.621 -14.267 1.00 91.19 206 TRP A N 1
ATOM 1541 C CA . TRP A 1 206 ? -0.441 -5.802 -13.504 1.00 91.19 206 TRP A CA 1
ATOM 1542 C C . TRP A 1 206 ? -0.606 -7.084 -14.312 1.00 91.19 206 TRP A C 1
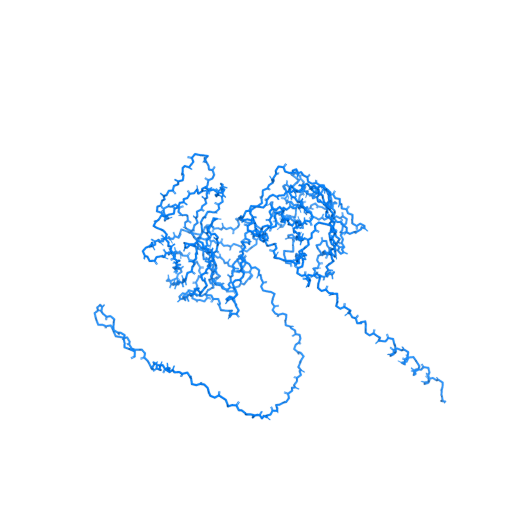ATOM 1544 O O . TRP A 1 206 ? -1.498 -7.228 -15.133 1.00 91.19 206 TRP A O 1
ATOM 1554 N N . ILE A 1 207 ? 0.209 -8.089 -14.008 1.00 88.31 207 ILE A N 1
ATOM 1555 C CA . ILE A 1 207 ? -0.060 -9.461 -14.444 1.00 88.31 207 ILE A CA 1
ATOM 1556 C C . ILE A 1 207 ? -0.117 -10.339 -13.203 1.00 88.31 207 ILE A C 1
ATOM 1558 O O . ILE A 1 207 ? 0.905 -10.773 -12.660 1.00 88.31 207 ILE A O 1
ATOM 1562 N N . GLU A 1 208 ? -1.343 -10.629 -12.773 1.00 81.81 208 GLU A N 1
ATOM 1563 C CA . GLU A 1 208 ? -1.630 -11.437 -11.592 1.00 81.81 208 GLU A CA 1
ATOM 1564 C C . GLU A 1 208 ? -2.476 -12.654 -11.954 1.00 81.81 208 GLU A C 1
ATOM 1566 O O . GLU A 1 208 ? -3.696 -12.584 -12.097 1.00 81.81 208 GLU A O 1
ATOM 1571 N N . CYS A 1 209 ? -1.830 -13.817 -12.069 1.00 78.88 209 CYS A N 1
ATOM 1572 C CA . CYS A 1 209 ? -2.554 -15.070 -12.314 1.00 78.88 209 CYS A CA 1
ATOM 1573 C C . CYS A 1 209 ? -2.936 -15.850 -11.053 1.00 78.88 209 CYS A C 1
ATOM 1575 O O . CYS A 1 209 ? -3.511 -16.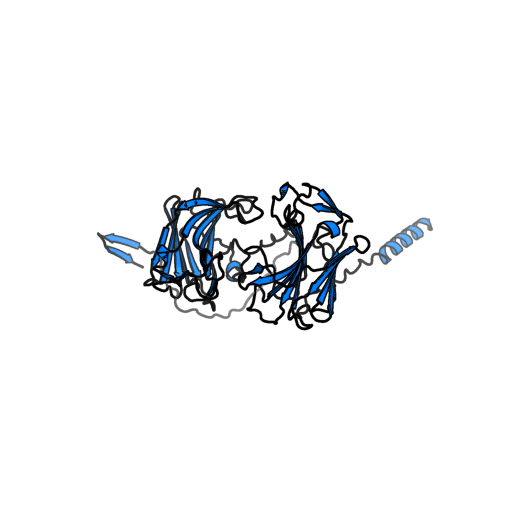936 -11.138 1.00 78.88 209 CYS A O 1
ATOM 1577 N N . HIS A 1 210 ? -2.621 -15.318 -9.874 1.00 70.69 210 HIS A N 1
ATOM 1578 C CA . HIS A 1 210 ? -2.964 -15.908 -8.582 1.00 70.69 210 HIS A CA 1
ATOM 1579 C C . HIS A 1 210 ? -3.150 -14.808 -7.525 1.00 70.69 210 HIS A C 1
ATOM 1581 O O . HIS A 1 210 ? -3.487 -13.696 -7.903 1.00 70.69 210 HIS A O 1
ATOM 1587 N N . ASP A 1 211 ? -3.045 -15.134 -6.227 1.00 67.69 211 ASP A N 1
ATOM 1588 C CA . ASP A 1 211 ? -3.362 -14.206 -5.128 1.00 67.69 211 ASP A CA 1
ATOM 1589 C C . ASP A 1 211 ? -2.742 -12.819 -5.368 1.00 67.69 211 ASP A C 1
ATOM 1591 O O . ASP A 1 211 ? -1.546 -12.766 -5.666 1.00 67.69 211 ASP A O 1
ATOM 1595 N N . PRO A 1 212 ? -3.528 -11.735 -5.246 1.00 66.00 212 PRO A N 1
ATOM 1596 C CA . PRO A 1 212 ? -3.057 -10.403 -5.581 1.00 66.00 212 PRO A CA 1
ATOM 1597 C C . PRO A 1 212 ? -1.898 -10.013 -4.674 1.00 66.00 212 PRO A C 1
ATOM 1599 O O . PRO A 1 212 ? -1.977 -10.145 -3.444 1.00 66.00 212 PRO A O 1
ATOM 1602 N N . PHE A 1 213 ? -0.823 -9.529 -5.282 1.00 63.41 213 PHE A N 1
ATOM 1603 C CA . PHE A 1 213 ? 0.264 -8.908 -4.557 1.00 63.41 213 PHE A CA 1
ATOM 1604 C C . PHE A 1 213 ? -0.105 -7.444 -4.324 1.00 63.41 213 PHE A C 1
ATOM 1606 O O . PHE A 1 213 ? 0.280 -6.545 -5.058 1.00 63.41 213 PHE A O 1
ATOM 1613 N N . SER A 1 214 ? -0.896 -7.191 -3.283 1.00 56.81 214 SER A N 1
ATOM 1614 C CA . SER A 1 214 ? -1.214 -5.820 -2.883 1.00 56.81 214 SER A CA 1
ATOM 1615 C C . SER A 1 214 ? -0.131 -5.314 -1.943 1.00 56.81 214 SER A C 1
ATOM 1617 O O . SER A 1 214 ? -0.244 -5.437 -0.726 1.00 56.81 214 SER A O 1
ATOM 1619 N N . MET A 1 215 ? 0.928 -4.747 -2.513 1.00 49.78 215 MET A N 1
ATOM 1620 C CA . MET A 1 215 ? 1.987 -4.074 -1.759 1.00 49.78 215 MET A CA 1
ATOM 1621 C C . MET A 1 215 ? 1.774 -2.568 -1.681 1.00 49.78 215 MET A C 1
ATOM 1623 O O . MET A 1 215 ? 2.721 -1.798 -1.502 1.00 49.78 215 MET A O 1
ATOM 1627 N N . GLY A 1 216 ? 0.524 -2.127 -1.846 1.00 41.28 216 GLY A N 1
ATOM 1628 C CA . GLY A 1 216 ? 0.183 -0.737 -1.627 1.00 41.28 216 GLY A CA 1
ATOM 1629 C C . GLY A 1 216 ? 0.781 -0.312 -0.295 1.00 41.28 216 GLY A C 1
ATOM 1630 O O . GLY A 1 216 ? 0.670 -1.010 0.713 1.00 41.28 216 GLY A O 1
ATOM 1631 N N . LEU A 1 217 ? 1.505 0.800 -0.326 1.00 38.53 217 LEU A N 1
ATOM 1632 C CA . LEU A 1 217 ? 2.030 1.464 0.855 1.00 38.53 217 LEU A CA 1
ATOM 1633 C C . LEU A 1 217 ? 0.868 1.596 1.855 1.00 38.53 217 LEU A C 1
ATOM 1635 O O . LEU A 1 217 ? -0.027 2.409 1.651 1.00 38.53 217 LEU A O 1
ATOM 1639 N N . HIS A 1 218 ? 0.842 0.733 2.875 1.00 37.16 218 HIS A N 1
ATOM 1640 C CA . HIS A 1 218 ? -0.266 0.562 3.829 1.00 37.16 218 HIS A CA 1
ATOM 1641 C C . HIS A 1 218 ? -1.604 0.022 3.293 1.00 37.16 218 HIS A C 1
ATOM 1643 O O . HIS A 1 218 ? -2.609 0.113 3.993 1.00 37.16 218 HIS A O 1
ATOM 1649 N N . THR A 1 219 ? -1.657 -0.613 2.122 1.00 38.88 219 THR A N 1
ATOM 1650 C CA . THR A 1 219 ? -2.727 -1.584 1.856 1.00 38.88 219 THR A CA 1
ATOM 1651 C C . THR A 1 219 ? -2.306 -2.883 2.519 1.00 38.88 219 THR A C 1
ATOM 1653 O O . THR A 1 219 ? -1.665 -3.748 1.924 1.00 38.88 219 THR A O 1
ATOM 1656 N N . TRP A 1 220 ? -2.600 -2.940 3.810 1.00 40.94 220 TRP A N 1
ATOM 1657 C CA . TRP A 1 220 ? -2.653 -4.133 4.640 1.00 40.94 220 TRP A CA 1
ATOM 1658 C C . TRP A 1 220 ? -3.199 -5.340 3.850 1.00 40.94 220 TRP A C 1
ATOM 1660 O O . TRP A 1 220 ? -3.947 -5.144 2.890 1.00 40.94 220 TRP A O 1
ATOM 1670 N N . PRO A 1 221 ? -2.872 -6.596 4.211 1.00 33.50 221 PRO A N 1
ATOM 1671 C CA . PRO A 1 221 ? -3.445 -7.772 3.564 1.00 33.50 221 PRO A CA 1
ATOM 1672 C C . PRO A 1 221 ? -4.929 -7.886 3.938 1.00 33.50 221 PRO A C 1
ATOM 1674 O O . PRO A 1 221 ? -5.331 -8.699 4.766 1.00 33.50 221 PRO A O 1
ATOM 1677 N N . LEU A 1 222 ? -5.756 -7.043 3.335 1.00 40.09 222 LEU A N 1
ATOM 1678 C CA . LEU A 1 222 ? -7.187 -7.039 3.521 1.00 40.09 222 LEU A CA 1
ATOM 1679 C C . LEU A 1 222 ? -7.749 -8.175 2.699 1.00 40.09 222 LEU A C 1
ATOM 1681 O O . LEU A 1 222 ? -7.687 -8.182 1.468 1.00 40.09 222 LEU A O 1
ATOM 1685 N N . ARG A 1 223 ? -8.362 -9.139 3.377 1.00 38.78 223 ARG A N 1
ATOM 1686 C CA . ARG A 1 223 ? -9.446 -9.854 2.725 1.00 38.78 223 ARG A CA 1
ATOM 1687 C C . ARG A 1 223 ? -10.572 -8.836 2.604 1.00 38.78 223 ARG A C 1
ATOM 1689 O O . ARG A 1 223 ? -11.068 -8.428 3.649 1.00 38.78 223 ARG A O 1
ATOM 1696 N N . PRO A 1 224 ? -10.986 -8.414 1.395 1.00 40.31 224 PRO A N 1
ATOM 1697 C CA . PRO A 1 224 ? -12.211 -7.642 1.276 1.00 40.31 224 PRO A CA 1
ATOM 1698 C C . PRO A 1 224 ? -13.302 -8.456 1.961 1.00 40.31 224 PRO A C 1
ATOM 1700 O O . PRO A 1 224 ? -13.604 -9.572 1.522 1.00 40.31 224 PRO A O 1
ATOM 1703 N N . SER A 1 225 ? -13.832 -7.951 3.076 1.00 43.38 225 SER A N 1
ATOM 1704 C CA . SER A 1 225 ? -14.877 -8.668 3.781 1.00 43.38 225 SER A CA 1
ATOM 1705 C C . SER A 1 225 ? -16.058 -8.754 2.815 1.00 43.38 225 SER A C 1
ATOM 1707 O O . SER A 1 225 ? -16.658 -7.772 2.369 1.00 43.38 225 SER A O 1
ATOM 1709 N N . ASN A 1 226 ? -16.383 -9.978 2.420 1.00 43.16 226 ASN A N 1
ATOM 1710 C CA . ASN A 1 226 ? -17.491 -10.289 1.520 1.00 43.16 226 ASN A CA 1
ATOM 1711 C C . ASN A 1 226 ? -18.858 -9.883 2.121 1.00 43.16 226 ASN A C 1
ATOM 1713 O O . ASN A 1 226 ? -19.892 -10.039 1.475 1.00 43.16 226 ASN A O 1
ATOM 1717 N N . GLN A 1 227 ? -18.880 -9.325 3.338 1.00 46.22 227 GLN A N 1
ATOM 1718 C CA . GLN A 1 227 ? -20.043 -8.688 3.954 1.00 46.22 227 GLN A CA 1
ATOM 1719 C C . GLN A 1 227 ? -20.424 -7.344 3.304 1.00 46.22 227 GLN A C 1
ATOM 1721 O O . GLN A 1 227 ? -21.540 -6.865 3.502 1.00 46.22 227 GLN A O 1
ATOM 1726 N N . CYS A 1 228 ? -19.577 -6.765 2.450 1.00 57.22 228 CYS A N 1
ATOM 1727 C CA . CYS A 1 228 ? -19.850 -5.468 1.819 1.00 57.22 228 CYS A CA 1
ATOM 1728 C C . CYS A 1 228 ? -20.785 -5.528 0.592 1.00 57.22 228 CYS A C 1
ATOM 1730 O O . CYS A 1 228 ? -21.043 -4.512 -0.062 1.00 57.22 228 CYS A O 1
ATOM 1732 N N . ASP A 1 229 ? -21.356 -6.694 0.277 1.00 50.03 229 ASP A N 1
ATOM 1733 C CA . ASP A 1 229 ? -22.278 -6.853 -0.853 1.00 50.03 229 ASP A CA 1
ATOM 1734 C C . ASP A 1 229 ? -23.624 -6.121 -0.663 1.00 50.03 229 ASP A C 1
ATOM 1736 O O . ASP A 1 229 ? -24.305 -5.835 -1.654 1.00 50.03 229 ASP A O 1
ATOM 1740 N N . SER A 1 230 ? -24.004 -5.752 0.571 1.00 50.94 230 SER A N 1
ATOM 1741 C CA . SER A 1 230 ? -25.242 -4.999 0.851 1.00 50.94 230 SER A CA 1
ATOM 1742 C C . SER A 1 230 ? -25.108 -3.468 0.861 1.00 50.94 230 SER A C 1
ATOM 1744 O O . SER A 1 230 ? -26.135 -2.795 0.811 1.00 50.94 230 SER A O 1
ATOM 1746 N N . GLY A 1 231 ? -23.889 -2.913 0.837 1.00 57.12 231 GLY A N 1
ATOM 1747 C CA . GLY A 1 231 ? -23.619 -1.541 0.377 1.00 57.12 231 GLY A CA 1
ATOM 1748 C C . GLY A 1 231 ? -24.162 -0.362 1.197 1.00 57.12 231 GLY A C 1
ATOM 1749 O O . GLY A 1 231 ? -24.347 0.707 0.615 1.00 57.12 231 GLY A O 1
ATOM 1750 N N . GLU A 1 232 ? -24.420 -0.506 2.499 1.00 77.00 232 GLU A N 1
ATOM 1751 C CA . GLU A 1 232 ? -24.772 0.638 3.355 1.00 77.00 232 GLU A CA 1
ATOM 1752 C C . GLU A 1 232 ? -23.598 0.980 4.279 1.00 77.00 232 GLU A C 1
ATOM 1754 O O . GLU A 1 232 ? -23.151 0.147 5.065 1.00 77.00 232 GLU A O 1
ATOM 1759 N N . ALA A 1 233 ? -23.069 2.198 4.144 1.00 86.44 233 ALA A N 1
ATOM 1760 C CA . ALA A 1 233 ? -22.005 2.692 5.005 1.00 86.44 233 ALA A CA 1
ATOM 1761 C C . ALA A 1 233 ? -22.506 2.885 6.439 1.00 86.44 233 ALA A C 1
ATOM 1763 O O . ALA A 1 233 ? -23.661 3.252 6.672 1.00 86.44 233 ALA A O 1
ATOM 1764 N N . VAL A 1 234 ? -21.613 2.667 7.397 1.00 91.94 234 VAL A N 1
ATOM 1765 C CA . VAL A 1 234 ? -21.922 2.793 8.820 1.00 91.94 234 VAL A CA 1
ATOM 1766 C C . VAL A 1 234 ? -21.966 4.267 9.176 1.00 91.94 234 VAL A C 1
ATOM 1768 O O . VAL A 1 234 ? -21.104 5.035 8.762 1.00 91.94 234 VAL A O 1
ATOM 1771 N N . ARG A 1 235 ? -22.951 4.662 9.974 1.00 95.44 235 ARG A N 1
ATOM 1772 C CA . ARG A 1 235 ? -23.154 6.039 10.415 1.00 95.44 235 ARG A CA 1
ATOM 1773 C C . ARG A 1 235 ? -23.082 6.163 11.932 1.00 95.44 235 ARG A C 1
ATOM 1775 O O . ARG A 1 235 ? -23.436 5.214 12.639 1.00 95.44 235 ARG A O 1
ATOM 1782 N N . PRO A 1 236 ? -22.718 7.341 12.467 1.00 97.31 236 PRO A N 1
ATOM 1783 C CA . PRO A 1 236 ? -22.742 7.561 13.904 1.00 97.31 236 PRO A CA 1
ATOM 1784 C C . PRO A 1 236 ? -24.126 7.300 14.518 1.00 97.31 236 PRO A C 1
ATOM 1786 O O . PRO A 1 236 ? -25.146 7.805 14.047 1.00 97.31 236 PRO A O 1
ATOM 1789 N N . GLY A 1 237 ? -24.156 6.538 15.612 1.00 96.38 237 GLY A N 1
ATOM 1790 C CA . GLY A 1 237 ? -25.385 6.087 16.272 1.00 96.38 237 GLY A CA 1
ATOM 1791 C C . GLY A 1 237 ? -25.852 4.693 15.846 1.00 96.38 237 GLY A C 1
ATOM 1792 O O . GLY A 1 237 ? -26.835 4.199 16.400 1.00 96.38 237 GLY A O 1
ATOM 1793 N N . GLN A 1 238 ? -25.184 4.065 14.875 1.00 94.69 238 GLN A N 1
ATOM 1794 C CA . GLN A 1 238 ? -25.434 2.680 14.482 1.00 94.69 238 GLN A CA 1
ATOM 1795 C C . GLN A 1 238 ? -24.476 1.721 15.198 1.00 94.69 238 GLN A C 1
ATOM 1797 O O . GLN A 1 238 ? -23.373 2.105 15.601 1.00 94.69 238 GLN A O 1
ATOM 1802 N N . GLY A 1 239 ? -24.930 0.476 15.346 1.00 93.12 239 GLY A N 1
ATOM 1803 C CA . GLY A 1 239 ? -24.103 -0.649 15.758 1.00 93.12 239 GLY A CA 1
ATOM 1804 C C . GLY A 1 239 ? -24.013 -1.692 14.646 1.00 93.12 239 GLY A C 1
ATOM 1805 O O . GLY A 1 239 ? -24.934 -1.808 13.832 1.00 93.12 239 GLY A O 1
ATOM 1806 N N . ILE A 1 240 ? -22.907 -2.425 14.612 1.00 92.75 240 ILE A N 1
ATOM 1807 C CA . ILE A 1 240 ? -22.608 -3.482 13.642 1.00 92.75 240 ILE A CA 1
ATOM 1808 C C . ILE A 1 240 ? -22.177 -4.704 14.432 1.00 92.75 240 ILE A C 1
ATOM 1810 O O . ILE A 1 240 ? -21.398 -4.568 15.366 1.00 92.75 240 ILE A O 1
ATOM 1814 N N . VAL A 1 241 ? -22.657 -5.878 14.051 1.00 92.06 241 VAL A N 1
ATOM 1815 C CA . VAL A 1 241 ? -22.187 -7.152 14.597 1.00 92.06 241 VAL A CA 1
ATOM 1816 C C . VAL A 1 241 ? -21.390 -7.833 13.500 1.00 92.06 241 VAL A C 1
ATOM 1818 O O . VAL A 1 241 ? -21.904 -7.936 12.384 1.00 92.06 241 VAL A O 1
ATOM 1821 N N . ASP A 1 242 ? -20.180 -8.286 13.813 1.00 87.25 242 ASP A N 1
ATOM 1822 C CA . ASP A 1 242 ? -19.433 -9.154 12.910 1.00 87.25 242 ASP A CA 1
ATOM 1823 C C . ASP A 1 242 ? -19.764 -10.618 13.220 1.00 87.25 242 ASP A C 1
ATOM 1825 O O . ASP A 1 242 ? -19.706 -11.079 14.362 1.00 87.25 242 ASP A O 1
ATOM 1829 N N . GLU A 1 243 ? -20.214 -11.347 12.200 1.00 79.38 243 GLU A N 1
ATOM 1830 C CA . GLU A 1 243 ? -20.690 -12.723 12.342 1.00 79.38 243 GLU A CA 1
ATOM 1831 C C . GLU A 1 243 ? -19.580 -13.772 12.159 1.00 79.38 243 GLU A C 1
ATOM 1833 O O . GLU A 1 243 ? -19.821 -14.957 12.429 1.00 79.38 243 GLU A O 1
ATOM 1838 N N . ALA A 1 244 ? -18.388 -13.385 11.691 1.00 65.56 244 ALA A N 1
ATOM 1839 C CA . ALA A 1 244 ? -17.318 -14.320 11.362 1.00 65.56 244 ALA A CA 1
ATOM 1840 C C . ALA A 1 244 ? -16.211 -14.306 12.430 1.00 65.56 244 ALA A C 1
ATOM 1842 O O . ALA A 1 244 ? -15.467 -13.344 12.512 1.00 65.56 244 ALA A O 1
ATOM 1843 N N . PRO A 1 245 ? -16.052 -15.378 13.232 1.00 63.19 245 PRO A N 1
ATOM 1844 C CA . PRO A 1 245 ? -14.851 -15.524 14.035 1.00 63.19 245 PRO A CA 1
ATOM 1845 C C . PRO A 1 245 ? -13.685 -15.793 13.093 1.00 63.19 245 PRO A C 1
ATOM 1847 O O . PRO A 1 245 ? -13.608 -16.867 12.479 1.00 63.19 245 PRO A O 1
ATOM 1850 N N . ASP A 1 246 ? -12.780 -14.835 13.006 1.00 68.19 246 ASP A N 1
ATOM 1851 C CA . ASP A 1 246 ? -11.573 -15.002 12.225 1.00 68.19 246 ASP A CA 1
ATOM 1852 C C . ASP A 1 246 ? -10.509 -15.774 13.029 1.00 68.19 246 ASP A C 1
ATOM 1854 O O . ASP A 1 246 ? -10.489 -15.793 14.269 1.00 68.19 246 ASP A O 1
ATOM 1858 N N . ASP A 1 247 ? -9.586 -16.440 12.325 1.00 83.56 247 ASP A N 1
ATOM 1859 C CA . ASP A 1 247 ? -8.392 -17.091 12.905 1.00 83.56 247 ASP A CA 1
ATOM 1860 C C . ASP A 1 247 ? -7.367 -16.042 13.429 1.00 83.56 247 ASP A C 1
ATOM 1862 O O . ASP A 1 247 ? -6.155 -16.259 13.410 1.00 83.56 247 ASP A O 1
ATOM 1866 N N . LEU A 1 248 ? -7.853 -14.887 13.897 1.00 87.19 248 LEU A N 1
ATOM 1867 C CA . LEU A 1 248 ? -7.095 -13.758 14.430 1.00 87.19 248 LEU A CA 1
ATOM 1868 C C . LEU A 1 248 ? -6.818 -13.913 15.929 1.00 87.19 248 LEU A C 1
ATOM 1870 O O . LEU A 1 248 ? -7.434 -14.727 16.633 1.00 87.19 248 LEU A O 1
ATOM 1874 N N . ALA A 1 249 ? -5.895 -13.100 16.448 1.00 90.62 249 ALA A N 1
ATOM 1875 C CA . ALA A 1 249 ? -5.730 -12.949 17.888 1.00 90.62 249 ALA A CA 1
ATOM 1876 C C . ALA A 1 249 ? -7.033 -12.439 18.533 1.00 90.62 249 ALA A C 1
ATOM 1878 O O . ALA A 1 249 ? -7.745 -11.612 17.976 1.00 90.62 249 ALA A O 1
ATOM 1879 N N . ALA A 1 250 ? -7.370 -12.941 19.724 1.00 93.31 250 ALA A N 1
ATOM 1880 C CA . ALA A 1 250 ? -8.678 -12.673 20.329 1.00 93.31 250 ALA A CA 1
ATOM 1881 C C . ALA A 1 250 ? -8.912 -11.201 20.723 1.00 93.31 250 ALA A C 1
ATOM 1883 O O . ALA A 1 250 ? -10.055 -10.764 20.763 1.00 93.31 250 ALA A O 1
ATOM 1884 N N . HIS A 1 251 ? -7.845 -10.435 20.953 1.00 93.50 251 HIS A N 1
ATOM 1885 C CA . HIS A 1 251 ? -7.916 -8.993 21.214 1.00 93.50 251 HIS A CA 1
ATOM 1886 C C . HIS A 1 251 ? -7.892 -8.136 19.938 1.00 93.50 251 HIS A C 1
ATOM 1888 O O . HIS A 1 251 ? -7.835 -6.913 20.031 1.00 93.50 251 HIS A O 1
ATOM 1894 N N . VAL A 1 252 ? -7.884 -8.772 18.765 1.00 93.81 252 VAL A N 1
ATOM 1895 C CA . VAL A 1 252 ? -7.992 -8.129 17.445 1.00 93.81 252 VAL A CA 1
ATOM 1896 C C . VAL A 1 252 ? -9.353 -8.425 16.820 1.00 93.81 252 VAL A C 1
ATOM 1898 O O . VAL A 1 252 ? -9.936 -7.525 16.242 1.00 93.81 252 VAL A O 1
ATOM 1901 N N . ASP A 1 253 ? -9.855 -9.651 17.003 1.00 93.75 253 ASP A N 1
ATOM 1902 C CA . ASP A 1 253 ? -11.154 -10.150 16.523 1.00 93.75 253 ASP A CA 1
ATOM 1903 C C . ASP A 1 253 ? -12.331 -9.337 17.103 1.00 93.75 253 ASP A C 1
ATOM 1905 O O . ASP A 1 253 ? -12.666 -9.467 18.289 1.00 93.75 253 ASP A O 1
ATOM 1909 N N . VAL A 1 254 ? -12.921 -8.470 16.277 1.00 94.06 254 VAL A N 1
ATOM 1910 C CA . VAL A 1 254 ? -14.047 -7.588 16.586 1.00 94.06 254 VAL A CA 1
ATOM 1911 C C . VAL A 1 254 ? -15.348 -8.357 16.411 1.00 94.06 254 VAL A C 1
ATOM 1913 O O . VAL A 1 254 ? -15.686 -8.843 15.347 1.00 94.06 254 VAL A O 1
ATOM 1916 N N . THR A 1 255 ? -16.149 -8.407 17.466 1.00 94.62 255 THR A N 1
ATOM 1917 C CA . THR A 1 255 ? -17.456 -9.082 17.463 1.00 94.62 255 THR A CA 1
ATOM 1918 C C . THR A 1 255 ? -18.617 -8.110 17.274 1.00 94.62 255 THR A C 1
ATOM 1920 O O . THR A 1 255 ? -19.656 -8.460 16.714 1.00 94.62 255 THR A O 1
ATOM 1923 N N . GLU A 1 256 ? -18.465 -6.871 17.743 1.00 95.56 256 GLU A N 1
ATOM 1924 C CA . GLU A 1 256 ? -19.478 -5.828 17.627 1.00 95.56 256 GLU A CA 1
ATOM 1925 C C . GLU A 1 256 ? -18.826 -4.442 17.685 1.00 95.56 256 GLU A C 1
ATOM 1927 O O . GLU A 1 256 ? -17.862 -4.209 18.412 1.00 95.56 256 GLU A O 1
ATOM 1932 N N . ILE A 1 257 ? -19.385 -3.483 16.956 1.00 96.25 257 ILE A N 1
ATOM 1933 C CA . ILE A 1 257 ? -19.032 -2.070 17.051 1.00 96.25 257 ILE A CA 1
ATOM 1934 C C . ILE A 1 257 ? -20.278 -1.283 17.392 1.00 96.25 257 ILE A C 1
ATOM 1936 O O . ILE A 1 257 ? -21.300 -1.411 16.727 1.00 96.25 257 ILE A O 1
ATOM 1940 N N . ASN A 1 258 ? -20.181 -0.417 18.394 1.00 97.69 258 ASN A N 1
ATOM 1941 C CA . ASN A 1 258 ? -21.226 0.532 18.746 1.00 97.69 258 ASN A CA 1
ATOM 1942 C C . ASN A 1 258 ? -20.718 1.960 18.597 1.00 97.69 258 ASN A C 1
ATOM 1944 O O . ASN A 1 258 ? -19.639 2.298 19.078 1.00 97.69 258 ASN A O 1
ATOM 1948 N N . THR A 1 259 ? -21.517 2.826 17.980 1.00 97.81 259 THR A N 1
ATOM 1949 C CA . THR A 1 259 ? -21.157 4.236 17.806 1.00 97.81 259 THR A CA 1
ATOM 1950 C C . THR A 1 259 ? -22.198 5.158 18.420 1.00 97.81 259 THR A C 1
ATOM 1952 O O . THR A 1 259 ? -23.394 4.867 18.449 1.00 97.81 259 THR A O 1
ATOM 1955 N N . SER A 1 260 ? -21.757 6.313 18.906 1.00 98.25 260 SER A N 1
ATOM 1956 C CA . SER A 1 260 ? -22.646 7.391 19.328 1.00 98.25 260 SER A CA 1
ATOM 1957 C C . SER A 1 260 ? -22.035 8.751 19.016 1.00 98.25 260 SER A C 1
ATOM 1959 O O . SER A 1 260 ? -20.815 8.903 18.976 1.00 98.25 260 SER A O 1
ATOM 1961 N N . LEU A 1 261 ? -22.897 9.741 18.779 1.00 98.38 261 LEU A N 1
ATOM 1962 C CA . LEU A 1 261 ? -22.486 11.101 18.454 1.00 98.38 261 LEU A CA 1
ATOM 1963 C C . LEU A 1 261 ? -23.163 12.105 19.384 1.00 98.38 261 LEU A C 1
ATOM 1965 O O . LEU A 1 261 ? -24.391 12.155 19.480 1.00 98.38 261 LEU A O 1
ATOM 1969 N N . SER A 1 262 ? -22.357 12.933 20.047 1.00 98.19 262 SER A N 1
ATOM 1970 C CA . SER A 1 262 ? -22.827 14.024 20.902 1.00 98.19 262 SER A CA 1
ATOM 1971 C C . SER A 1 262 ? -22.197 15.344 20.465 1.00 98.19 262 SER A C 1
ATOM 1973 O O . SER A 1 262 ? -21.100 15.701 20.892 1.00 98.19 262 SER A O 1
ATOM 1975 N N . GLY A 1 263 ? -22.916 16.104 19.634 1.00 97.69 263 GLY A N 1
ATOM 1976 C CA . GLY A 1 263 ? -22.344 17.275 18.971 1.00 97.69 263 GLY A CA 1
ATOM 1977 C C . GLY A 1 263 ? -21.347 16.823 17.908 1.00 97.69 263 GLY A C 1
ATOM 1978 O O . GLY A 1 263 ? -21.720 16.040 17.046 1.00 97.69 263 GLY A O 1
ATOM 1979 N N . GLU A 1 264 ? -20.104 17.285 18.006 1.00 98.00 264 GLU A N 1
ATOM 1980 C CA . GLU A 1 264 ? -18.990 16.844 17.152 1.00 98.00 264 GLU A CA 1
ATOM 1981 C C . GLU A 1 264 ? -18.100 15.802 17.850 1.00 98.00 264 GLU A C 1
ATOM 1983 O O . GLU A 1 264 ? -17.053 15.429 17.338 1.00 98.00 264 GLU A O 1
ATOM 1988 N N . THR A 1 265 ? -18.485 15.326 19.039 1.00 98.25 265 THR A N 1
ATOM 1989 C CA . THR A 1 265 ? -17.752 14.265 19.735 1.00 98.25 265 THR A CA 1
ATOM 1990 C C . THR A 1 265 ? -18.289 12.904 19.321 1.00 98.25 265 THR A C 1
ATOM 1992 O O . THR A 1 265 ? -19.413 12.544 19.691 1.00 98.25 265 THR A O 1
ATOM 1995 N N . LEU A 1 266 ? -17.476 12.157 18.578 1.00 98.50 266 LEU A N 1
ATOM 1996 C CA . LEU A 1 266 ? -17.720 10.759 18.246 1.00 98.50 266 LEU A CA 1
ATOM 1997 C C . LEU A 1 266 ? -17.234 9.876 19.402 1.00 98.50 266 LEU A C 1
ATOM 1999 O O . LEU A 1 266 ? -16.173 10.120 19.986 1.00 98.50 266 LEU A O 1
ATOM 2003 N N . THR A 1 267 ? -18.009 8.848 19.730 1.00 98.56 267 THR A N 1
ATOM 2004 C CA . THR A 1 267 ? -17.603 7.762 20.624 1.00 98.56 267 THR A CA 1
ATOM 2005 C C . THR A 1 267 ? -17.848 6.439 19.915 1.00 98.56 267 THR A C 1
ATOM 2007 O O . THR A 1 267 ? -18.963 6.191 19.454 1.00 98.56 267 THR A O 1
ATOM 2010 N N . VAL A 1 268 ? -16.817 5.604 19.843 1.00 98.38 268 VAL A N 1
ATOM 2011 C CA . VAL A 1 268 ? -16.838 4.280 19.217 1.00 98.38 268 VAL A CA 1
ATOM 2012 C C . VAL A 1 268 ? -16.403 3.252 20.247 1.00 98.38 268 VAL A C 1
ATOM 2014 O O . VAL A 1 268 ? -15.399 3.454 20.921 1.00 98.38 268 VAL A O 1
ATOM 2017 N N . VAL A 1 269 ? -17.163 2.172 20.375 1.00 98.38 269 VAL A N 1
ATOM 2018 C CA . VAL A 1 269 ? -16.880 1.046 21.265 1.00 98.38 269 VAL A CA 1
ATOM 2019 C C . VAL A 1 269 ? -16.687 -0.193 20.404 1.00 98.38 269 VAL A C 1
ATOM 2021 O O . VAL A 1 269 ? -17.646 -0.659 19.789 1.00 98.38 269 VAL A O 1
ATOM 2024 N N . PHE A 1 270 ? -15.464 -0.707 20.371 1.00 97.56 270 PHE A N 1
ATOM 2025 C CA . PHE A 1 270 ? -15.119 -2.002 19.800 1.00 97.56 270 PHE A CA 1
ATOM 2026 C C . PHE A 1 270 ? -15.339 -3.067 20.874 1.00 97.56 270 PHE A C 1
ATOM 2028 O O . PHE A 1 270 ? -14.764 -2.958 21.956 1.00 97.56 270 PHE A O 1
ATOM 2035 N N . HIS A 1 271 ? -16.160 -4.070 20.587 1.00 97.38 271 HIS A N 1
ATOM 2036 C CA . HIS A 1 271 ? -16.316 -5.281 21.393 1.00 97.38 271 HIS A CA 1
ATOM 2037 C C . HIS A 1 271 ? -15.463 -6.367 20.758 1.00 97.38 271 HIS A C 1
ATOM 2039 O O . HIS A 1 271 ? -15.694 -6.741 19.611 1.00 97.38 271 HIS A O 1
ATOM 2045 N N . LEU A 1 272 ? -14.476 -6.857 21.488 1.00 96.25 272 LEU A N 1
ATOM 2046 C CA . LEU A 1 272 ? -13.500 -7.833 21.021 1.00 96.25 272 LEU A CA 1
ATOM 2047 C C . LEU A 1 272 ? -13.841 -9.221 21.568 1.00 96.25 272 LEU A C 1
ATOM 2049 O O . LEU A 1 272 ? -14.645 -9.358 22.489 1.00 96.25 272 LEU A O 1
ATOM 2053 N N . ARG A 1 273 ? -13.231 -10.271 21.019 1.00 95.50 273 ARG A N 1
ATOM 2054 C CA . ARG A 1 273 ? -13.466 -11.640 21.500 1.00 95.50 273 ARG A CA 1
ATOM 2055 C C . ARG A 1 273 ? -12.908 -11.889 22.908 1.00 95.50 273 ARG A C 1
ATOM 2057 O O . ARG A 1 273 ? -13.526 -12.631 23.667 1.00 95.50 273 ARG A O 1
ATOM 2064 N N . ASP A 1 274 ? -11.721 -11.364 23.209 1.00 95.38 274 ASP A N 1
ATOM 2065 C CA . ASP A 1 274 ? -11.071 -11.431 24.532 1.00 95.38 274 ASP A CA 1
ATOM 2066 C C . ASP A 1 274 ? -10.005 -10.328 24.618 1.00 95.38 274 ASP A C 1
ATOM 2068 O O . ASP A 1 274 ? -8.982 -10.400 23.928 1.00 95.38 274 ASP A O 1
ATOM 2072 N N . LEU A 1 275 ? -10.241 -9.297 25.433 1.00 95.62 275 LEU A N 1
ATOM 2073 C CA . LEU A 1 275 ? -9.289 -8.202 25.639 1.00 95.62 275 LEU A CA 1
ATOM 2074 C C . LEU A 1 275 ? -8.507 -8.428 26.945 1.00 95.62 275 LEU A C 1
ATOM 2076 O O . LEU A 1 275 ? -9.078 -8.330 28.032 1.00 95.62 275 LEU A O 1
ATOM 2080 N N . PRO A 1 276 ? -7.180 -8.650 26.903 1.00 93.69 276 PRO A N 1
ATOM 2081 C CA . PRO A 1 276 ? -6.414 -8.877 28.121 1.00 93.69 276 PRO A CA 1
ATOM 2082 C C . PRO A 1 276 ? -6.347 -7.620 29.005 1.00 93.69 276 PRO A C 1
ATOM 2084 O O . PRO A 1 276 ? -6.237 -6.498 28.515 1.00 93.69 276 PRO A O 1
ATOM 2087 N N . GLU A 1 277 ? -6.285 -7.809 30.333 1.00 89.56 277 GLU A N 1
ATOM 2088 C CA . GLU A 1 277 ? -6.094 -6.713 31.311 1.00 89.56 277 GLU A CA 1
ATOM 2089 C C . GLU A 1 277 ? -4.830 -5.874 31.041 1.00 89.56 277 GLU A C 1
ATOM 2091 O O . GLU A 1 277 ? -4.745 -4.706 31.424 1.00 89.56 277 GLU A O 1
ATOM 2096 N N . THR A 1 278 ? -3.825 -6.477 30.405 1.00 90.94 278 THR A N 1
ATOM 2097 C CA . THR A 1 278 ? -2.550 -5.842 30.071 1.00 90.94 278 THR A CA 1
ATOM 2098 C C . THR A 1 278 ? -2.091 -6.267 28.688 1.00 90.94 278 THR A C 1
ATOM 2100 O O . THR A 1 278 ? -2.113 -7.461 28.380 1.00 90.94 278 THR A O 1
ATOM 2103 N N . LEU A 1 279 ? -1.564 -5.321 27.914 1.00 91.12 279 LEU A N 1
ATOM 2104 C CA . LEU A 1 279 ? -0.843 -5.613 26.678 1.00 91.12 279 LEU A CA 1
ATOM 2105 C C . LEU A 1 279 ? 0.662 -5.650 26.941 1.00 91.12 279 LEU A C 1
ATOM 2107 O O . LEU A 1 279 ? 1.175 -5.041 27.885 1.00 91.12 279 LEU A O 1
ATOM 2111 N N . THR A 1 280 ? 1.368 -6.408 26.105 1.00 91.12 280 THR A N 1
ATOM 2112 C CA . THR A 1 280 ? 2.835 -6.422 26.093 1.00 91.12 280 THR A CA 1
ATOM 2113 C C . THR A 1 280 ? 3.302 -5.568 24.930 1.00 91.12 280 THR A C 1
ATOM 2115 O O . THR A 1 280 ? 2.909 -5.840 23.801 1.00 91.12 280 THR A O 1
ATOM 2118 N N . PHE A 1 281 ? 4.135 -4.573 25.202 1.00 90.38 281 PHE A N 1
ATOM 2119 C CA . PHE A 1 281 ? 4.716 -3.687 24.195 1.00 90.38 281 PHE A CA 1
ATOM 2120 C C . PHE A 1 281 ? 6.187 -4.034 23.955 1.00 90.38 281 PHE A C 1
ATOM 2122 O O . PHE A 1 281 ? 6.845 -4.628 24.821 1.00 90.38 281 PHE A O 1
ATOM 2129 N N . ALA A 1 282 ? 6.703 -3.644 22.789 1.00 88.50 282 ALA A N 1
ATOM 2130 C CA . ALA A 1 282 ? 8.018 -4.026 22.288 1.00 88.50 282 ALA A CA 1
ATOM 2131 C C . ALA A 1 282 ? 8.201 -5.556 22.296 1.00 88.50 282 ALA A C 1
ATOM 2133 O O . ALA A 1 282 ? 9.204 -6.088 22.794 1.00 88.50 282 ALA A O 1
ATOM 2134 N N . ARG A 1 283 ? 7.189 -6.289 21.808 1.00 90.25 283 ARG A N 1
ATOM 2135 C CA . ARG A 1 283 ? 7.213 -7.757 21.786 1.00 90.25 283 ARG A CA 1
ATOM 2136 C C . ARG A 1 283 ? 8.363 -8.279 20.935 1.00 90.25 283 ARG A C 1
ATOM 2138 O O . ARG A 1 283 ? 8.732 -7.724 19.904 1.00 90.25 283 ARG A O 1
ATOM 2145 N N . THR A 1 284 ? 8.916 -9.419 21.348 1.00 87.81 284 THR A N 1
ATOM 2146 C CA . THR A 1 284 ? 9.889 -10.137 20.519 1.00 87.81 284 THR A CA 1
ATOM 2147 C C . THR A 1 284 ? 9.246 -10.521 19.190 1.00 87.81 284 THR A C 1
ATOM 2149 O O . THR A 1 284 ? 8.227 -11.202 19.187 1.00 87.81 284 THR A O 1
ATOM 2152 N N . GLY A 1 285 ? 9.875 -10.119 18.085 1.00 81.31 285 GLY A N 1
ATOM 2153 C CA . GLY A 1 285 ? 9.357 -10.325 16.731 1.00 81.31 285 GLY A CA 1
ATOM 2154 C C . GLY A 1 285 ? 8.761 -9.066 16.102 1.00 81.31 285 GLY A C 1
ATOM 2155 O O . GLY A 1 285 ? 8.602 -9.050 14.892 1.00 81.31 285 GLY A O 1
ATOM 2156 N N . VAL A 1 286 ? 8.509 -8.010 16.884 1.00 80.94 286 VAL A N 1
ATOM 2157 C CA . VAL A 1 286 ? 8.087 -6.699 16.370 1.00 80.94 286 VAL A CA 1
ATOM 2158 C C . VAL A 1 286 ? 9.334 -5.844 16.113 1.00 80.94 286 VAL A C 1
ATOM 2160 O O . VAL A 1 286 ? 10.118 -5.633 17.048 1.00 80.94 286 VAL A O 1
ATOM 2163 N N . PRO A 1 287 ? 9.571 -5.369 14.877 1.00 76.62 287 PRO A N 1
ATOM 2164 C CA . PRO A 1 287 ? 10.689 -4.485 14.576 1.00 76.62 287 PRO A CA 1
ATOM 2165 C C . PRO A 1 287 ? 10.646 -3.162 15.353 1.00 76.62 287 PRO A C 1
ATOM 2167 O O . PRO A 1 287 ? 9.654 -2.768 15.968 1.00 76.62 287 PRO A O 1
ATOM 2170 N N . ALA A 1 288 ? 11.777 -2.466 15.334 1.00 79.44 288 ALA A N 1
ATOM 2171 C CA . ALA A 1 288 ? 11.843 -1.096 15.809 1.00 79.44 288 ALA A CA 1
ATOM 2172 C C . ALA A 1 288 ? 11.163 -0.145 14.812 1.00 79.44 288 ALA A C 1
ATOM 2174 O O . ALA A 1 288 ? 11.217 -0.352 13.606 1.00 79.44 288 ALA A O 1
ATOM 2175 N N . ASP A 1 289 ? 10.580 0.914 15.355 1.00 77.88 289 ASP A N 1
ATOM 2176 C CA . ASP A 1 289 ? 9.895 2.018 14.692 1.00 77.88 289 ASP A CA 1
ATOM 2177 C C . ASP A 1 289 ? 8.708 1.600 13.806 1.00 77.88 289 ASP A C 1
ATOM 2179 O O . ASP A 1 289 ? 8.333 2.324 12.889 1.00 77.88 289 ASP A O 1
ATOM 2183 N N . VAL A 1 290 ? 8.075 0.464 14.127 1.00 79.19 290 VAL A N 1
ATOM 2184 C CA . VAL A 1 290 ? 6.841 -0.010 13.479 1.00 79.19 290 VAL A CA 1
ATOM 2185 C C . VAL A 1 290 ? 5.621 0.121 14.390 1.00 79.19 290 VAL A C 1
ATOM 2187 O O . VAL A 1 290 ? 5.737 0.104 15.620 1.00 79.19 290 VAL A O 1
ATOM 2190 N N . LEU A 1 291 ? 4.443 0.244 13.780 1.00 83.31 291 LEU A N 1
ATOM 2191 C CA . LEU A 1 291 ? 3.155 0.148 14.464 1.00 83.31 291 LEU A CA 1
ATOM 2192 C C . LEU A 1 291 ? 3.010 -1.266 15.047 1.00 83.31 291 LEU A C 1
ATOM 2194 O O . LEU A 1 291 ? 3.118 -2.251 14.322 1.00 83.31 291 LEU A O 1
ATOM 2198 N N . GLU A 1 292 ? 2.803 -1.372 16.356 1.00 90.25 292 GLU A N 1
ATOM 2199 C CA . GLU A 1 292 ? 2.651 -2.646 17.063 1.00 90.25 292 GLU A CA 1
ATOM 2200 C C . GLU A 1 292 ? 1.180 -2.989 17.316 1.00 90.25 292 GLU A C 1
ATOM 2202 O O . GLU A 1 292 ? 0.789 -4.142 17.139 1.00 90.25 292 GLU A O 1
ATOM 2207 N N . TYR A 1 293 ? 0.388 -1.989 17.714 1.00 92.69 293 TYR A N 1
ATOM 2208 C CA . TYR A 1 293 ? -1.052 -2.091 17.951 1.00 92.69 293 TYR A CA 1
ATOM 2209 C C . TYR A 1 293 ? -1.763 -0.867 17.382 1.00 92.69 293 TYR A C 1
ATOM 2211 O O . TYR A 1 293 ? -1.224 0.241 17.487 1.00 92.69 293 TYR A O 1
ATOM 2219 N N . SER A 1 294 ? -2.973 -1.050 16.852 1.00 94.44 294 SER A N 1
ATOM 2220 C CA . SER A 1 294 ? -3.838 0.055 16.433 1.00 94.44 294 SER A CA 1
ATOM 2221 C C . SER A 1 294 ? -5.322 -0.259 16.607 1.00 94.44 294 SER A C 1
ATOM 2223 O O . SER A 1 294 ? -5.759 -1.370 16.322 1.00 94.44 294 SER A O 1
ATOM 2225 N N . TRP A 1 295 ? -6.095 0.739 17.030 1.00 96.06 295 TRP A N 1
ATOM 2226 C CA . TRP A 1 295 ? -7.551 0.797 16.866 1.00 96.06 295 TRP A CA 1
ATOM 2227 C C . TRP A 1 295 ? -7.885 2.108 16.173 1.00 96.06 295 TRP A C 1
ATOM 2229 O O . TRP A 1 295 ? -7.497 3.171 16.667 1.00 96.06 295 TRP A O 1
ATOM 2239 N N . GLU A 1 296 ? -8.605 2.049 15.058 1.00 95.06 296 GLU A N 1
ATOM 2240 C CA . GLU A 1 296 ? -8.817 3.197 14.179 1.00 95.06 296 GLU A CA 1
ATOM 2241 C C . GLU A 1 296 ? -10.264 3.301 13.705 1.00 95.06 296 GLU A C 1
ATOM 2243 O O . GLU A 1 296 ? -10.963 2.308 13.501 1.00 95.06 296 GLU A O 1
ATOM 2248 N N . VAL A 1 297 ? -10.701 4.545 13.521 1.00 95.88 297 VAL A N 1
ATOM 2249 C CA . VAL A 1 297 ? -11.973 4.906 12.907 1.00 95.88 297 VAL A CA 1
ATOM 2250 C C . VAL A 1 297 ? -11.692 5.945 11.832 1.00 95.88 297 VAL A C 1
ATOM 2252 O O . VAL A 1 297 ? -11.323 7.077 12.157 1.00 95.88 297 VAL A O 1
ATOM 2255 N N . SER A 1 298 ? -11.894 5.577 10.573 1.00 93.56 298 SER A N 1
ATOM 2256 C CA . SER A 1 298 ? -11.814 6.503 9.443 1.00 93.56 298 SER A CA 1
ATOM 2257 C C . SER A 1 298 ? -13.177 7.122 9.187 1.00 93.56 298 SER A C 1
ATOM 2259 O O . SER A 1 298 ? -14.205 6.441 9.235 1.00 93.56 298 SER A O 1
ATOM 2261 N N . ILE A 1 299 ? -13.189 8.442 9.006 1.00 95.06 299 ILE A N 1
ATOM 2262 C CA . ILE A 1 299 ? -14.404 9.252 9.055 1.00 95.06 299 ILE A CA 1
ATOM 2263 C C . ILE A 1 299 ? -14.485 10.155 7.828 1.00 95.06 299 ILE A C 1
ATOM 2265 O O . ILE A 1 299 ? -13.652 11.041 7.638 1.00 95.06 299 ILE A O 1
ATOM 2269 N N . ASP A 1 300 ? -15.520 9.913 7.034 1.00 94.50 300 ASP A N 1
ATOM 2270 C CA . ASP A 1 300 ? -15.929 10.705 5.880 1.00 94.50 300 ASP A CA 1
ATOM 2271 C C . ASP A 1 300 ? -17.051 11.637 6.349 1.00 94.50 300 ASP A C 1
ATOM 2273 O O . ASP A 1 300 ? -18.146 11.195 6.735 1.00 94.50 300 ASP A O 1
ATOM 2277 N N . VAL A 1 301 ? -16.756 12.933 6.413 1.00 96.50 301 VAL A N 1
ATOM 2278 C CA . VAL A 1 301 ? -17.675 13.910 7.004 1.00 96.50 301 VAL A CA 1
ATOM 2279 C C . VAL A 1 301 ? -18.682 14.466 6.004 1.00 96.50 301 VAL A C 1
ATOM 2281 O O . VAL A 1 301 ? -19.748 14.914 6.443 1.00 96.50 301 VAL A O 1
ATOM 2284 N N . ASP A 1 302 ? -18.389 14.437 4.703 1.00 94.31 302 ASP A N 1
ATOM 2285 C CA . ASP A 1 302 ? -19.161 15.135 3.668 1.00 94.31 302 ASP A CA 1
ATOM 2286 C C . ASP A 1 302 ? -19.719 14.240 2.547 1.00 94.31 302 ASP 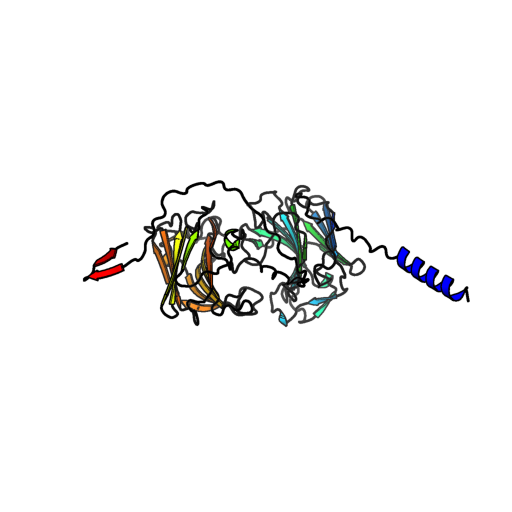A C 1
ATOM 2288 O O . ASP A 1 302 ? -20.523 14.716 1.735 1.00 94.31 302 ASP A O 1
ATOM 2292 N N . ALA A 1 303 ? -19.422 12.942 2.589 1.00 89.62 303 ALA A N 1
ATOM 2293 C CA . ALA A 1 303 ? -19.789 11.942 1.598 1.00 89.62 303 ALA A CA 1
ATOM 2294 C C . ALA A 1 303 ? -19.229 12.228 0.197 1.00 89.62 303 ALA A C 1
ATOM 2296 O O . ALA A 1 303 ? -19.838 11.821 -0.804 1.00 89.62 303 ALA A O 1
ATOM 2297 N N . ASP A 1 304 ? -18.101 12.936 0.117 1.00 86.75 304 ASP A N 1
ATOM 2298 C CA . ASP A 1 304 ? -17.393 13.221 -1.122 1.00 86.75 304 ASP A CA 1
ATOM 2299 C C . ASP A 1 304 ? -16.136 12.346 -1.242 1.00 86.75 304 ASP A C 1
ATOM 2301 O O . ASP A 1 304 ? -15.126 12.529 -0.578 1.00 86.75 304 ASP A O 1
ATOM 2305 N N . GLN A 1 305 ? -16.173 11.373 -2.154 1.00 80.75 305 GLN A N 1
ATOM 2306 C CA . GLN A 1 305 ? -15.024 10.491 -2.388 1.00 80.75 305 GLN A CA 1
ATOM 2307 C C . GLN A 1 305 ? -13.816 11.221 -2.998 1.00 80.75 305 GLN A C 1
ATOM 2309 O O . GLN A 1 305 ? -12.732 10.645 -3.065 1.00 80.75 305 GLN A O 1
ATOM 2314 N N . GLU A 1 306 ? -13.997 12.456 -3.477 1.00 79.44 306 GLU A N 1
ATOM 2315 C CA . GLU A 1 306 ? -12.915 13.287 -4.006 1.00 79.44 306 GLU A CA 1
ATOM 2316 C C . GLU A 1 306 ? -12.181 14.079 -2.906 1.00 79.44 306 GLU A C 1
ATOM 2318 O O . GLU A 1 306 ? -11.136 14.674 -3.189 1.00 79.44 306 GLU A O 1
ATOM 2323 N N . THR A 1 307 ? -12.693 14.111 -1.669 1.00 81.75 307 THR A N 1
ATOM 2324 C CA . THR A 1 307 ? -12.055 14.791 -0.533 1.00 81.75 307 THR A CA 1
ATOM 2325 C C . THR A 1 307 ? -11.298 13.825 0.376 1.00 81.75 307 THR A C 1
ATOM 2327 O O . THR A 1 307 ? -11.374 12.603 0.263 1.00 81.75 307 THR A O 1
ATOM 2330 N N . GLY A 1 308 ? -10.443 14.398 1.228 1.00 82.19 308 GLY A N 1
ATOM 2331 C CA . GLY A 1 308 ? -9.623 13.628 2.154 1.00 82.19 308 GLY A CA 1
ATOM 2332 C C . GLY A 1 308 ? -8.636 12.669 1.478 1.00 82.19 308 GLY A C 1
ATOM 2333 O O . GLY A 1 308 ? -8.160 12.917 0.366 1.00 82.19 308 GLY A O 1
ATOM 2334 N N . TYR A 1 309 ? -8.313 11.589 2.187 1.00 78.31 309 TYR A N 1
ATOM 2335 C CA . TYR A 1 309 ? -7.543 10.448 1.695 1.00 78.31 309 TYR A CA 1
ATOM 2336 C C . TYR A 1 309 ? -8.501 9.263 1.531 1.00 78.31 309 TYR A C 1
ATOM 2338 O O . TYR A 1 309 ? -9.109 8.821 2.504 1.00 78.31 309 TYR A O 1
ATOM 2346 N N . HIS A 1 310 ? -8.685 8.794 0.292 1.00 77.00 310 HIS A N 1
ATOM 2347 C CA . HIS A 1 310 ? -9.689 7.780 -0.084 1.00 77.00 310 HIS A CA 1
ATOM 2348 C C . HIS A 1 310 ? -11.132 8.125 0.328 1.00 77.00 310 HIS A C 1
ATOM 2350 O O . HIS A 1 310 ? -11.906 7.236 0.680 1.00 77.00 310 HIS A O 1
ATOM 2356 N N . GLY A 1 311 ? -11.501 9.410 0.290 1.00 86.06 311 GLY A N 1
ATOM 2357 C CA . GLY A 1 311 ? -12.829 9.877 0.700 1.00 86.06 311 GLY A CA 1
ATOM 2358 C C . GLY A 1 311 ? -12.992 10.092 2.206 1.00 86.06 311 GLY A C 1
ATOM 2359 O O . GLY A 1 311 ? -14.111 10.289 2.656 1.00 86.06 311 GLY A O 1
ATOM 2360 N N . PHE A 1 312 ? -11.918 9.996 2.997 1.00 89.75 312 PHE A N 1
ATOM 2361 C CA . PHE A 1 312 ? -11.953 10.207 4.445 1.00 89.75 312 PHE A CA 1
ATOM 2362 C C . PHE A 1 312 ? -11.162 11.448 4.845 1.00 89.75 312 PHE A C 1
ATOM 2364 O O . PHE A 1 312 ? -9.974 11.560 4.544 1.00 89.75 312 PHE A O 1
ATOM 2371 N N . GLU A 1 313 ? -11.777 12.360 5.597 1.00 93.62 313 GLU A N 1
ATOM 2372 C CA . GLU A 1 313 ? -11.130 13.598 6.051 1.00 93.62 313 GLU A CA 1
ATOM 2373 C C . GLU A 1 313 ? -10.466 13.457 7.423 1.00 93.62 313 GLU A C 1
ATOM 2375 O O . GLU A 1 313 ? -9.621 14.283 7.780 1.00 93.62 313 GLU A O 1
ATOM 2380 N N . TYR A 1 314 ? -10.853 12.458 8.221 1.00 94.69 314 TYR A N 1
ATOM 2381 C CA . TYR A 1 314 ? -10.352 12.296 9.586 1.00 94.69 314 TYR A CA 1
ATOM 2382 C C . TYR A 1 314 ? -10.095 10.838 9.964 1.00 94.69 314 TYR A C 1
ATOM 2384 O O . TYR A 1 314 ? -10.799 9.934 9.521 1.00 94.69 314 TYR A O 1
ATOM 2392 N N . ILE A 1 315 ? -9.134 10.641 10.872 1.00 94.38 315 ILE A N 1
ATOM 2393 C CA . ILE A 1 315 ? -8.903 9.371 11.573 1.00 94.38 315 ILE A CA 1
ATOM 2394 C C . ILE A 1 315 ? -8.954 9.622 13.078 1.00 94.38 315 ILE A C 1
ATOM 2396 O O . ILE A 1 315 ? -8.205 10.445 13.607 1.00 94.38 315 ILE A O 1
ATOM 2400 N N . LEU A 1 316 ? -9.799 8.883 13.789 1.00 96.44 316 LEU A N 1
ATOM 2401 C CA . LEU A 1 316 ? -9.756 8.759 15.245 1.00 96.44 316 LEU A CA 1
ATOM 2402 C C . LEU A 1 316 ? -9.030 7.458 15.583 1.00 96.44 316 LEU A C 1
ATOM 2404 O O . LEU A 1 316 ? -9.532 6.389 15.263 1.00 96.44 316 LEU A O 1
ATOM 2408 N N . SER A 1 317 ? -7.864 7.537 16.222 1.00 95.19 317 SER A N 1
ATOM 2409 C CA . SER A 1 317 ? -7.025 6.353 16.449 1.00 95.19 317 SER A CA 1
ATOM 2410 C C . SER A 1 317 ? -6.407 6.306 17.836 1.00 95.19 317 SER A C 1
ATOM 2412 O O . SER A 1 317 ? -6.193 7.337 18.482 1.00 95.19 317 SER A O 1
ATOM 2414 N N . SER A 1 318 ? -6.088 5.090 18.267 1.00 95.06 318 SER A N 1
ATOM 2415 C CA . SER A 1 318 ? -5.209 4.805 19.392 1.00 95.06 318 SER A CA 1
ATOM 2416 C C . SER A 1 318 ? -4.145 3.811 18.959 1.00 95.06 318 SER A C 1
ATOM 2418 O O . SER A 1 318 ? -4.468 2.683 18.594 1.00 95.06 318 SER A O 1
ATOM 2420 N N . ILE A 1 319 ? -2.887 4.248 18.970 1.00 92.75 319 ILE A N 1
ATOM 2421 C CA . ILE A 1 319 ? -1.778 3.521 18.353 1.00 92.75 319 ILE A CA 1
ATOM 2422 C C . ILE A 1 319 ? -0.627 3.305 19.328 1.00 92.75 319 ILE A C 1
ATOM 2424 O O . ILE A 1 319 ? -0.360 4.139 20.198 1.00 92.75 319 ILE A O 1
ATOM 2428 N N . SER A 1 320 ? 0.106 2.210 19.148 1.00 90.81 320 SER A N 1
ATOM 2429 C CA . SER A 1 320 ? 1.413 2.008 19.769 1.00 90.81 320 SER A CA 1
ATOM 2430 C C . SER A 1 320 ? 2.463 1.814 18.693 1.00 90.81 320 SER A C 1
ATOM 2432 O O . SER A 1 320 ? 2.349 0.901 17.880 1.00 90.81 320 SER A O 1
ATOM 2434 N N . VAL A 1 321 ? 3.500 2.649 18.700 1.00 83.62 321 VAL A N 1
ATOM 2435 C CA . VAL A 1 321 ? 4.664 2.493 17.823 1.00 83.62 321 VAL A CA 1
ATOM 2436 C C . VAL A 1 321 ? 5.841 2.014 18.663 1.00 83.62 321 VAL A C 1
ATOM 2438 O O . VAL A 1 321 ? 6.196 2.621 19.680 1.00 83.62 321 VAL A O 1
ATOM 2441 N N . SER A 1 322 ? 6.472 0.929 18.226 1.00 80.38 322 SER A N 1
ATOM 2442 C CA . SER A 1 322 ? 7.641 0.328 18.865 1.00 80.38 322 SER A CA 1
ATOM 2443 C C . SER A 1 322 ? 8.876 1.220 18.676 1.00 80.38 322 SER A C 1
ATOM 2445 O O . SER A 1 322 ? 9.732 0.941 17.858 1.00 80.38 322 SER A O 1
ATOM 2447 N N . HIS A 1 323 ? 9.003 2.344 19.386 1.00 75.69 323 HIS A N 1
ATOM 2448 C CA . HIS A 1 323 ? 10.124 3.272 19.160 1.00 75.69 323 HIS A CA 1
ATOM 2449 C C . HIS A 1 323 ? 11.509 2.649 19.440 1.00 75.69 323 HIS A C 1
ATOM 2451 O O . HIS A 1 323 ? 11.810 2.247 20.570 1.00 75.69 323 HIS A O 1
ATOM 2457 N N . GLY A 1 324 ? 12.392 2.669 18.436 1.00 55.50 324 GLY A N 1
ATOM 2458 C CA . GLY A 1 324 ? 13.671 1.949 18.359 1.00 55.50 324 GLY A CA 1
ATOM 2459 C C . GLY A 1 324 ? 14.840 2.462 19.203 1.00 55.50 324 GLY A C 1
ATOM 2460 O O . GLY A 1 324 ? 15.993 2.119 18.942 1.00 55.50 324 GLY A O 1
ATOM 2461 N N . VAL A 1 325 ? 14.619 3.312 20.208 1.00 48.16 325 VAL A N 1
ATOM 2462 C CA . VAL A 1 325 ? 15.709 4.175 20.715 1.00 48.16 325 VAL A CA 1
ATOM 2463 C C . VAL A 1 325 ? 16.617 3.526 21.780 1.00 48.16 325 VAL A C 1
ATOM 2465 O O . VAL A 1 325 ? 17.574 4.151 22.236 1.00 48.16 325 VAL A O 1
ATOM 2468 N N . SER A 1 326 ? 16.447 2.250 22.134 1.00 48.38 326 SER A N 1
ATOM 2469 C CA . SER A 1 326 ? 17.558 1.477 22.713 1.00 48.38 326 SER A CA 1
ATOM 2470 C C . SER A 1 326 ? 17.351 -0.028 22.582 1.00 48.38 326 SER A C 1
ATOM 2472 O O . SER A 1 326 ? 16.288 -0.555 22.893 1.00 48.38 326 SER A O 1
ATOM 2474 N N . SER A 1 327 ? 18.420 -0.746 22.232 1.00 49.75 327 SER A N 1
ATOM 2475 C CA . SER A 1 327 ? 18.505 -2.216 22.259 1.00 49.75 327 SER A CA 1
ATOM 2476 C C . SER A 1 327 ? 18.281 -2.845 23.646 1.00 49.75 327 SER A C 1
ATOM 2478 O O . SER A 1 327 ? 18.382 -4.060 23.784 1.00 49.75 327 SER A O 1
ATOM 2480 N N . ASP A 1 328 ? 18.012 -2.023 24.663 1.00 56.19 328 ASP A N 1
ATOM 2481 C CA . ASP A 1 328 ? 17.881 -2.402 26.069 1.00 56.19 328 ASP A CA 1
ATOM 2482 C C . ASP A 1 328 ? 16.479 -2.099 26.627 1.00 56.19 328 ASP A C 1
ATOM 2484 O O . ASP A 1 328 ? 16.285 -2.149 27.844 1.00 56.19 328 ASP A O 1
ATOM 2488 N N . ARG A 1 329 ? 15.490 -1.742 25.790 1.00 58.69 329 ARG A N 1
ATOM 2489 C CA . ARG A 1 329 ? 14.118 -1.581 26.282 1.00 58.69 329 ARG A CA 1
ATOM 2490 C C . ARG A 1 329 ? 13.560 -2.968 26.608 1.00 58.69 329 ARG A C 1
ATOM 2492 O O . ARG A 1 329 ? 13.232 -3.749 25.722 1.00 58.69 329 ARG A O 1
ATOM 2499 N N . GLU A 1 330 ? 13.539 -3.292 27.899 1.00 66.31 330 GLU A N 1
ATOM 2500 C CA . GLU A 1 330 ? 12.877 -4.489 28.413 1.00 66.31 330 GLU A CA 1
ATOM 2501 C C . GLU A 1 330 ? 11.404 -4.457 27.989 1.00 66.31 330 GLU A C 1
ATOM 2503 O O . GLU A 1 330 ? 10.773 -3.400 28.062 1.00 66.31 330 GLU A O 1
ATOM 2508 N N . GLN A 1 331 ? 10.874 -5.606 27.551 1.00 71.19 331 GLN A N 1
ATOM 2509 C CA . GLN A 1 331 ? 9.442 -5.783 27.298 1.00 71.19 331 GLN A CA 1
ATOM 2510 C C . GLN A 1 331 ? 8.652 -5.178 28.458 1.00 71.19 331 GLN A C 1
ATOM 2512 O O . GLN A 1 331 ? 8.854 -5.561 29.617 1.00 71.19 331 GLN A O 1
ATOM 2517 N N . SER A 1 332 ? 7.769 -4.232 28.154 1.00 73.31 332 SER A N 1
ATOM 2518 C CA . SER A 1 332 ? 6.903 -3.634 29.159 1.00 73.31 332 SER A CA 1
ATOM 2519 C C . SER A 1 332 ? 5.527 -4.268 29.075 1.00 73.31 332 SER A C 1
ATOM 2521 O O . SER A 1 332 ? 4.876 -4.270 28.033 1.00 73.31 332 SER A O 1
ATOM 2523 N N . VAL A 1 333 ? 5.090 -4.813 30.206 1.00 75.69 333 VAL A N 1
ATOM 2524 C CA . VAL A 1 333 ? 3.682 -5.116 30.446 1.00 75.69 333 VAL A CA 1
ATOM 2525 C C . VAL A 1 333 ? 3.109 -3.893 31.139 1.00 75.69 333 VAL A C 1
ATOM 2527 O O . VAL A 1 333 ? 3.540 -3.557 32.247 1.00 75.69 333 VAL A O 1
ATOM 2530 N N . ALA A 1 334 ? 2.179 -3.213 30.485 1.00 72.62 334 ALA A N 1
ATOM 2531 C CA . ALA A 1 334 ? 1.538 -2.025 31.024 1.00 72.62 334 ALA A CA 1
ATOM 2532 C C . ALA A 1 334 ? 0.019 -2.156 30.956 1.00 72.62 334 ALA A C 1
ATOM 2534 O O . ALA A 1 334 ? -0.527 -2.984 30.220 1.00 72.62 334 ALA A O 1
ATOM 2535 N N . SER A 1 335 ? -0.660 -1.314 31.739 1.00 75.06 335 SER A N 1
ATOM 2536 C CA . SER A 1 335 ? -2.053 -0.999 31.446 1.00 75.06 335 SER A CA 1
ATOM 2537 C C . SER A 1 335 ? -2.083 -0.476 30.021 1.00 75.06 335 SER A C 1
ATOM 2539 O O . SER A 1 335 ? -1.388 0.491 29.705 1.00 75.06 335 SER A O 1
ATOM 2541 N N . ALA A 1 336 ? -2.845 -1.138 29.162 1.00 69.44 336 ALA A N 1
ATOM 2542 C CA . ALA A 1 336 ? -2.816 -0.860 27.738 1.00 69.44 336 ALA A CA 1
ATOM 2543 C C . ALA A 1 336 ? -3.133 0.614 27.419 1.00 69.44 336 ALA A C 1
ATOM 2545 O O . ALA A 1 336 ? -2.570 1.162 26.485 1.00 69.44 336 ALA A O 1
ATOM 2546 N N . ALA A 1 337 ? -3.909 1.307 28.257 1.00 76.56 337 ALA A N 1
ATOM 2547 C CA . ALA A 1 337 ? -4.247 2.714 28.052 1.00 76.56 337 ALA A CA 1
ATOM 2548 C C . ALA A 1 337 ? -3.076 3.698 28.267 1.00 76.56 337 ALA A C 1
ATOM 2550 O O . ALA A 1 337 ? -3.110 4.795 27.717 1.00 76.56 337 ALA A O 1
ATOM 2551 N N . ASP A 1 338 ? -2.060 3.347 29.064 1.00 79.38 338 ASP A N 1
ATOM 2552 C CA . ASP A 1 338 ? -1.000 4.295 29.453 1.00 79.38 338 ASP A CA 1
ATOM 2553 C C . ASP A 1 338 ? 0.095 4.449 28.380 1.00 79.38 338 ASP A C 1
ATOM 2555 O O . ASP A 1 338 ? 0.743 5.494 28.309 1.00 79.38 338 ASP A O 1
ATOM 2559 N N . ASP A 1 339 ? 0.289 3.421 27.550 1.00 83.06 339 ASP A N 1
ATOM 2560 C CA . ASP A 1 339 ? 1.339 3.354 26.521 1.00 83.06 339 ASP A CA 1
ATOM 2561 C C . ASP A 1 339 ? 0.803 3.590 25.092 1.00 83.06 339 ASP A C 1
ATOM 2563 O O . ASP A 1 339 ? 1.565 3.535 24.123 1.00 83.06 339 ASP A O 1
ATOM 2567 N N . LEU A 1 340 ? -0.496 3.880 24.948 1.00 88.94 340 LEU A N 1
ATOM 2568 C CA . LEU A 1 340 ? -1.133 4.166 23.663 1.00 88.94 340 LEU A CA 1
ATOM 2569 C C . LEU A 1 340 ? -1.224 5.670 23.394 1.00 88.94 340 LEU A C 1
ATOM 2571 O O . LEU A 1 340 ? -1.704 6.460 24.213 1.00 88.94 340 LEU A O 1
ATOM 2575 N N . GLN A 1 341 ? -0.819 6.078 22.195 1.00 91.00 341 GLN A N 1
ATOM 2576 C CA . GLN A 1 341 ? -1.024 7.430 21.704 1.00 91.00 341 GLN A CA 1
ATOM 2577 C C . GLN A 1 341 ? -2.411 7.532 21.067 1.00 91.00 341 GLN A C 1
ATOM 2579 O O . GLN A 1 341 ? -2.666 6.911 20.042 1.00 91.00 341 GLN A O 1
ATOM 2584 N N . THR A 1 342 ? -3.298 8.339 21.655 1.00 94.56 342 THR A N 1
ATOM 2585 C CA . THR A 1 342 ? -4.692 8.451 21.197 1.00 94.56 342 THR A CA 1
ATOM 2586 C C . THR A 1 342 ? -5.001 9.849 20.674 1.00 94.56 342 THR A C 1
ATOM 2588 O O . THR A 1 342 ? -5.025 10.816 21.442 1.00 94.56 342 THR A O 1
ATOM 2591 N N . ASN A 1 343 ? -5.252 9.961 19.370 1.00 94.81 343 ASN A N 1
ATOM 2592 C CA . ASN A 1 343 ? -5.382 11.235 18.665 1.00 94.81 343 ASN A CA 1
ATOM 2593 C C . ASN A 1 343 ? -6.541 11.226 17.660 1.00 94.81 343 ASN A C 1
ATOM 2595 O O . ASN A 1 343 ? -6.928 10.183 17.133 1.00 94.81 343 ASN A O 1
ATOM 2599 N N . THR A 1 344 ? -7.023 12.426 17.343 1.00 95.12 344 THR A N 1
ATOM 2600 C CA . THR A 1 344 ? -7.731 12.708 16.096 1.00 95.12 344 THR A CA 1
ATOM 2601 C C . THR A 1 344 ? -6.746 13.328 15.112 1.00 95.12 344 THR A C 1
ATOM 2603 O O . THR A 1 344 ? -6.064 14.312 15.426 1.00 95.12 344 THR A O 1
ATOM 2606 N N . TRP A 1 345 ? -6.723 12.788 13.906 1.00 92.75 345 TRP A N 1
ATOM 2607 C CA . TRP A 1 345 ? -5.916 13.241 12.788 1.00 92.75 345 TRP A CA 1
ATOM 2608 C C . TRP A 1 345 ? -6.806 13.776 11.675 1.00 92.75 345 TRP A C 1
ATOM 2610 O O . TRP A 1 345 ? -7.914 13.277 11.481 1.00 92.75 345 TRP A O 1
ATOM 2620 N N . ARG A 1 346 ? -6.320 14.780 10.947 1.00 91.88 346 ARG A N 1
ATOM 2621 C CA . ARG A 1 346 ? -6.939 15.279 9.720 1.00 91.88 346 ARG A CA 1
ATOM 2622 C C . ARG A 1 346 ? -6.138 14.798 8.515 1.00 91.88 346 ARG A C 1
ATOM 2624 O O . ARG A 1 346 ? -4.916 14.905 8.525 1.00 91.88 346 ARG A O 1
ATOM 2631 N N . LEU A 1 347 ? -6.842 14.321 7.501 1.00 87.12 347 LEU A N 1
ATOM 2632 C CA . LEU A 1 347 ? -6.307 13.837 6.236 1.00 87.12 347 LEU A CA 1
ATOM 2633 C C . LEU A 1 347 ? -6.482 14.931 5.174 1.00 87.12 347 LEU A C 1
ATOM 2635 O O . LEU A 1 347 ? -7.598 15.412 4.958 1.00 87.12 347 LEU A O 1
ATOM 2639 N N . GLU A 1 348 ? -5.393 15.370 4.539 1.00 79.62 348 GLU A N 1
ATOM 2640 C CA . GLU A 1 348 ? -5.462 16.357 3.454 1.00 79.62 348 GLU A CA 1
ATOM 2641 C C . GLU A 1 348 ? -5.527 15.699 2.066 1.00 79.62 348 GLU A C 1
ATOM 2643 O O . GLU A 1 348 ? -4.871 14.696 1.786 1.00 79.62 348 GLU A O 1
ATOM 2648 N N . THR A 1 349 ? -6.310 16.298 1.165 1.00 68.06 349 THR A N 1
ATOM 2649 C CA . THR A 1 349 ? -6.433 15.862 -0.232 1.00 68.06 349 THR A CA 1
ATOM 2650 C C . THR A 1 349 ? -5.177 16.250 -1.016 1.00 68.06 349 THR A C 1
ATOM 2652 O O . THR A 1 349 ? -4.959 17.433 -1.283 1.00 68.06 349 THR A O 1
ATOM 2655 N N . GLY A 1 350 ? -4.367 15.264 -1.415 1.00 57.28 350 GLY A N 1
ATOM 2656 C CA . GLY A 1 350 ? -3.233 15.460 -2.334 1.00 57.28 350 GLY A CA 1
ATOM 2657 C C . GLY A 1 350 ? -1.860 14.974 -1.857 1.00 57.28 350 GLY A C 1
ATOM 2658 O O . GLY A 1 350 ? -0.899 15.098 -2.615 1.00 57.28 350 GLY A O 1
ATOM 2659 N N . GLY A 1 351 ? -1.746 14.408 -0.654 1.00 44.97 351 GLY A N 1
ATOM 2660 C CA . GLY A 1 351 ? -0.477 13.873 -0.153 1.00 44.97 351 GLY A CA 1
ATOM 2661 C C . GLY A 1 351 ? -0.135 12.520 -0.779 1.00 44.97 351 GLY A C 1
ATOM 2662 O O . GLY A 1 351 ? -0.799 11.525 -0.504 1.00 44.97 351 GLY A O 1
ATOM 2663 N N . SER A 1 352 ? 0.909 12.462 -1.613 1.00 43.34 352 SER A N 1
ATOM 2664 C CA . SER A 1 352 ? 1.353 11.219 -2.271 1.00 43.34 352 SER A CA 1
ATOM 2665 C C . SER A 1 352 ? 2.105 10.255 -1.334 1.00 43.34 352 SER A C 1
ATOM 2667 O O . SER A 1 352 ? 2.382 9.120 -1.708 1.00 43.34 352 SER A O 1
ATOM 2669 N N . THR A 1 353 ? 2.432 10.663 -0.105 1.00 44.03 353 THR A N 1
ATOM 2670 C CA . THR A 1 353 ? 3.134 9.831 0.883 1.00 44.03 353 THR A CA 1
ATOM 2671 C C . THR A 1 353 ? 2.788 10.289 2.300 1.00 44.03 353 THR A C 1
ATOM 2673 O O . THR A 1 353 ? 2.695 11.489 2.517 1.00 44.03 353 THR A O 1
ATOM 2676 N N . LEU A 1 354 ? 2.583 9.333 3.222 1.00 43.88 354 LEU A N 1
ATOM 2677 C CA . LEU A 1 354 ? 2.817 9.286 4.689 1.00 43.88 354 LEU A CA 1
ATOM 2678 C C . LEU A 1 354 ? 2.747 10.537 5.616 1.00 43.88 354 LEU A C 1
ATOM 2680 O O . LEU A 1 354 ? 2.855 10.365 6.830 1.00 43.88 354 LEU A O 1
ATOM 2684 N N . PHE A 1 355 ? 2.589 11.772 5.135 1.00 48.94 355 PHE A N 1
ATOM 2685 C CA . PHE A 1 355 ? 2.989 12.980 5.864 1.00 48.94 355 PHE A CA 1
ATOM 2686 C C . PHE A 1 355 ? 2.038 14.177 5.784 1.00 48.94 355 PHE A C 1
ATOM 2688 O O . PHE A 1 355 ? 2.239 15.107 6.561 1.00 48.94 355 PHE A O 1
ATOM 2695 N N . ASP A 1 356 ? 0.972 14.148 4.980 1.00 61.78 356 ASP A N 1
ATOM 2696 C CA . ASP A 1 356 ? -0.069 15.192 5.048 1.00 61.78 356 ASP A CA 1
ATOM 2697 C C . ASP A 1 356 ? -1.188 14.790 6.025 1.00 61.78 356 ASP A C 1
ATOM 2699 O O . ASP A 1 356 ? -2.386 14.847 5.737 1.00 61.78 356 ASP A O 1
ATOM 2703 N N . ILE A 1 357 ? -0.757 14.329 7.203 1.00 69.81 357 ILE A N 1
ATOM 2704 C CA . ILE A 1 357 ? -1.614 14.041 8.345 1.00 69.81 357 ILE A CA 1
ATOM 2705 C C . ILE A 1 357 ? -1.376 15.133 9.382 1.00 69.81 357 ILE A C 1
ATOM 2707 O O . ILE A 1 357 ? -0.334 15.188 10.040 1.00 69.81 357 ILE A O 1
ATOM 2711 N N . ASP A 1 358 ? -2.372 15.989 9.562 1.00 77.94 358 ASP A N 1
ATOM 2712 C CA . ASP A 1 358 ? -2.315 17.056 10.548 1.00 77.94 358 ASP A CA 1
ATOM 2713 C C . ASP A 1 358 ? -2.872 16.564 11.885 1.00 77.94 358 ASP A C 1
ATOM 2715 O O . ASP A 1 358 ? -4.024 16.130 11.990 1.00 77.94 358 ASP A O 1
ATOM 2719 N N . PHE A 1 359 ? -2.068 16.670 12.949 1.00 82.81 359 PHE A N 1
ATOM 2720 C CA . PHE A 1 359 ? -2.566 16.477 14.310 1.00 82.81 359 PHE A CA 1
ATOM 2721 C C . PHE A 1 359 ? -3.680 17.492 14.583 1.00 82.81 359 PHE A C 1
ATOM 2723 O O . PHE A 1 359 ? -3.428 18.696 14.699 1.00 82.81 359 PHE A O 1
ATOM 2730 N N . PHE A 1 360 ? -4.913 17.002 14.709 1.00 83.38 360 PHE A N 1
ATOM 2731 C CA . PHE A 1 360 ? -6.065 17.853 14.965 1.00 83.38 360 PHE A CA 1
ATOM 2732 C C . PHE A 1 360 ? -6.269 18.059 16.468 1.00 83.38 360 PHE A C 1
ATOM 2734 O O . PHE A 1 360 ? -6.411 19.191 16.940 1.00 83.38 360 PHE A O 1
ATOM 2741 N N . GLY A 1 361 ? -6.251 16.972 17.241 1.00 88.00 361 GLY A N 1
ATOM 2742 C CA . GLY A 1 361 ? -6.513 17.044 18.671 1.00 88.00 361 GLY A CA 1
ATOM 2743 C C . GLY A 1 361 ? -6.265 15.741 19.415 1.00 88.00 361 GLY A C 1
ATOM 2744 O O . GLY A 1 361 ? -6.105 14.674 18.830 1.00 88.00 361 GLY A O 1
ATOM 2745 N N . TRP A 1 362 ? -6.241 15.846 20.741 1.00 92.62 362 TRP A N 1
ATOM 2746 C CA . TRP A 1 362 ? -6.161 14.683 21.618 1.00 92.62 362 TRP A CA 1
ATOM 2747 C C . TRP A 1 362 ? -7.512 13.981 21.680 1.00 92.62 362 TRP A C 1
ATOM 2749 O O . TRP A 1 362 ? -8.538 14.627 21.911 1.00 92.62 362 TRP A O 1
ATOM 2759 N N . ALA A 1 363 ? -7.484 12.663 21.550 1.00 95.12 363 ALA A N 1
ATOM 2760 C CA . ALA A 1 363 ? -8.630 11.806 21.783 1.00 95.12 363 ALA A CA 1
ATOM 2761 C C . ALA A 1 363 ? -8.462 11.059 23.115 1.00 95.12 363 ALA A C 1
ATOM 2763 O O . ALA A 1 363 ? -7.515 11.281 23.876 1.00 95.12 363 ALA A O 1
ATOM 2764 N N . ARG A 1 364 ? -9.440 10.226 23.452 1.00 96.19 364 ARG A N 1
ATOM 2765 C CA . ARG A 1 364 ? -9.466 9.424 24.672 1.00 96.19 364 ARG A CA 1
ATOM 2766 C C . ARG A 1 364 ? -9.666 7.969 24.316 1.00 96.19 364 ARG A C 1
ATOM 2768 O O . ARG A 1 364 ? -10.454 7.668 23.422 1.00 96.19 364 ARG A O 1
ATOM 2775 N N . ILE A 1 365 ? -8.983 7.113 25.060 1.00 95.88 365 ILE A N 1
ATOM 2776 C CA . ILE A 1 365 ? -9.180 5.673 25.043 1.00 95.88 365 ILE A CA 1
ATOM 2777 C C . ILE A 1 365 ? -9.572 5.202 26.441 1.00 95.88 365 ILE A C 1
ATOM 2779 O O . ILE A 1 365 ? -9.010 5.658 27.440 1.00 95.88 365 ILE A O 1
ATOM 2783 N N . GLU A 1 366 ? -10.538 4.296 26.506 1.00 95.94 366 GLU A N 1
ATOM 2784 C CA . GLU A 1 366 ? -10.896 3.544 27.706 1.00 95.94 366 GLU A CA 1
ATOM 2785 C C . GLU A 1 366 ? -10.907 2.055 27.352 1.00 95.94 366 GLU A C 1
ATOM 2787 O O . GLU A 1 366 ? -11.416 1.667 26.304 1.00 95.94 366 GLU A O 1
ATOM 2792 N N . LEU A 1 367 ? -10.314 1.226 28.210 1.00 94.62 367 LEU A N 1
ATOM 2793 C CA . LEU A 1 367 ? -10.192 -0.217 28.004 1.00 94.62 367 LEU A CA 1
ATOM 2794 C C . LEU A 1 367 ? -10.888 -0.946 29.147 1.00 94.62 367 LEU A C 1
ATOM 2796 O O . LEU A 1 367 ? -10.663 -0.611 30.314 1.00 94.62 367 LEU A O 1
ATOM 2800 N N . SER A 1 368 ? -11.692 -1.953 28.819 1.00 96.38 368 SER A N 1
ATOM 2801 C CA . SER A 1 368 ? -12.399 -2.779 29.794 1.00 96.38 368 SER A CA 1
ATOM 2802 C C . SER A 1 368 ? -12.221 -4.252 29.454 1.00 96.38 368 SER A C 1
ATOM 2804 O O . SER A 1 368 ? -12.967 -4.804 28.658 1.00 96.38 368 SER A O 1
ATOM 2806 N N . ALA A 1 369 ? -11.245 -4.902 30.089 1.00 95.38 369 ALA A N 1
ATOM 2807 C CA . ALA A 1 369 ? -11.040 -6.347 29.963 1.00 95.38 369 ALA A CA 1
ATOM 2808 C C . ALA A 1 369 ? -12.194 -7.178 30.561 1.00 95.38 369 ALA A C 1
ATOM 2810 O O . ALA A 1 369 ? -12.353 -8.343 30.238 1.00 95.38 369 ALA A O 1
ATOM 2811 N N . GLU A 1 370 ? -13.005 -6.604 31.460 1.00 96.62 370 GLU A N 1
ATOM 2812 C CA . GLU A 1 370 ? -14.194 -7.292 31.993 1.00 96.62 370 GLU A CA 1
ATOM 2813 C C . GLU A 1 370 ? -15.346 -7.314 30.980 1.00 96.62 370 GLU A C 1
ATOM 2815 O O . GLU A 1 370 ? -16.157 -8.240 30.989 1.00 96.62 370 GLU A O 1
ATOM 2820 N N . GLU A 1 371 ? -15.428 -6.286 30.136 1.00 97.25 371 GLU A N 1
ATOM 2821 C CA . GLU A 1 371 ? -16.467 -6.149 29.112 1.00 97.25 371 GLU A CA 1
ATOM 2822 C C . GLU A 1 371 ? -15.948 -6.484 27.707 1.00 97.25 371 GLU A C 1
ATOM 2824 O O . GLU A 1 371 ? -16.709 -6.380 26.754 1.00 97.25 371 GLU A O 1
ATOM 2829 N N . ASP A 1 372 ? -14.672 -6.854 27.584 1.00 97.50 372 ASP A N 1
ATOM 2830 C CA . ASP A 1 372 ? -13.960 -7.051 26.322 1.00 97.50 372 ASP A CA 1
ATOM 2831 C C . ASP A 1 372 ? -14.069 -5.850 25.366 1.00 97.50 372 ASP A C 1
ATOM 2833 O O . ASP A 1 372 ? -14.212 -6.009 24.155 1.00 97.50 372 ASP A O 1
ATOM 2837 N N . THR A 1 373 ? -14.001 -4.620 25.898 1.00 97.25 373 THR A N 1
ATOM 2838 C CA . THR A 1 373 ? -14.197 -3.404 25.094 1.00 97.25 373 THR A CA 1
ATOM 2839 C C . THR A 1 373 ? -13.005 -2.460 25.022 1.00 97.25 373 THR A C 1
ATOM 2841 O O . THR A 1 373 ? -12.291 -2.217 26.000 1.00 97.25 373 THR A O 1
ATOM 2844 N N . VAL A 1 374 ? -12.865 -1.842 23.848 1.00 97.00 374 VAL A N 1
ATOM 2845 C CA . VAL A 1 374 ? -12.044 -0.652 23.604 1.00 97.00 374 VAL A CA 1
ATOM 2846 C C . VAL A 1 374 ? -12.960 0.495 23.210 1.00 97.00 374 VAL A C 1
ATOM 2848 O O . VAL A 1 374 ? -13.678 0.413 22.221 1.00 97.00 374 VAL A O 1
ATOM 2851 N N . THR A 1 375 ? -12.939 1.586 23.969 1.00 97.94 375 THR A N 1
ATOM 2852 C CA . THR A 1 375 ? -13.726 2.786 23.678 1.00 97.94 375 THR A CA 1
ATOM 2853 C C . THR A 1 375 ? -12.817 3.917 23.229 1.00 97.94 375 THR A C 1
ATOM 2855 O O . THR A 1 375 ? -11.990 4.384 24.008 1.00 97.94 375 THR A O 1
ATOM 2858 N N . LEU A 1 376 ? -13.006 4.404 22.003 1.00 97.94 376 LEU A N 1
ATOM 2859 C CA . LEU A 1 376 ? -12.375 5.615 21.485 1.00 97.94 376 LEU A CA 1
ATOM 2860 C C . LEU A 1 376 ? -13.357 6.781 21.511 1.00 97.94 376 LEU A C 1
ATOM 2862 O O . LEU A 1 376 ? -14.526 6.639 21.152 1.00 97.94 376 LEU A O 1
ATOM 2866 N N . SER A 1 377 ? -12.889 7.967 21.895 1.00 98.25 377 SER A N 1
ATOM 2867 C CA . SER A 1 377 ? -13.688 9.183 21.774 1.00 98.25 377 SER A CA 1
ATOM 2868 C C . SER A 1 377 ? -12.854 10.416 21.458 1.00 98.25 377 SER A C 1
ATOM 2870 O O . SER A 1 377 ? -11.824 10.659 22.085 1.00 98.25 377 SER A O 1
ATOM 2872 N N . GLY A 1 378 ? -13.325 11.229 20.515 1.00 97.50 378 GLY A N 1
ATOM 2873 C CA . GLY A 1 378 ? -12.644 12.445 20.077 1.00 97.50 378 GLY A CA 1
ATOM 2874 C C . GLY A 1 378 ? -13.592 13.434 19.405 1.00 97.50 378 GLY A C 1
ATOM 2875 O O . GLY A 1 378 ? -14.695 13.076 18.994 1.00 97.50 378 GLY A O 1
ATOM 2876 N N . GLU A 1 379 ? -13.172 14.698 19.328 1.00 98.00 379 GLU A N 1
ATOM 2877 C CA . GLU A 1 379 ? -13.869 15.731 18.551 1.00 98.00 379 GLU A CA 1
ATOM 2878 C C . GLU A 1 379 ? -13.493 15.609 17.071 1.00 98.00 379 GLU A C 1
ATOM 2880 O O . GLU A 1 379 ? -12.305 15.562 16.745 1.00 98.00 379 GLU A O 1
ATOM 2885 N N . ILE A 1 380 ? -14.500 15.582 16.198 1.00 97.88 380 ILE A N 1
ATOM 2886 C CA . ILE A 1 380 ? -14.373 15.467 14.744 1.00 97.88 380 ILE A CA 1
ATOM 2887 C C . ILE A 1 380 ? -15.127 16.643 14.099 1.00 97.88 380 ILE A C 1
ATOM 2889 O O . ILE A 1 380 ? -16.359 16.654 14.095 1.00 97.88 380 ILE A O 1
ATOM 2893 N N . PRO A 1 381 ? -14.432 17.666 13.579 1.00 96.94 381 PRO A N 1
ATOM 2894 C CA . PRO A 1 381 ? -15.087 18.838 13.005 1.00 96.94 381 PRO A CA 1
ATOM 2895 C C . PRO A 1 381 ? -16.013 18.484 11.848 1.00 96.94 381 PRO A C 1
ATOM 2897 O O . PRO A 1 381 ? -15.626 17.767 10.931 1.00 96.94 381 PRO A O 1
ATOM 2900 N N . GLY A 1 382 ? -17.224 19.033 11.859 1.00 96.75 382 GLY A N 1
ATOM 2901 C CA . GLY A 1 382 ? -18.186 18.846 10.779 1.00 96.75 382 GLY A CA 1
ATOM 2902 C C . GLY A 1 382 ? -18.848 17.470 10.731 1.00 96.75 382 GLY A C 1
ATOM 2903 O O . GLY A 1 382 ? -19.736 17.293 9.899 1.00 96.75 382 GLY A O 1
ATOM 2904 N N . ILE A 1 383 ? -18.498 16.529 11.620 1.00 98.06 383 ILE A N 1
ATOM 2905 C CA . ILE A 1 383 ? -19.158 15.221 11.659 1.00 98.06 383 ILE A CA 1
ATOM 2906 C C . ILE A 1 383 ? -20.655 15.383 11.947 1.00 98.06 383 ILE A C 1
ATOM 2908 O O . ILE A 1 383 ? -21.090 16.180 12.786 1.00 98.06 383 ILE A O 1
ATOM 2912 N N . THR A 1 384 ? -21.468 14.593 11.257 1.00 97.81 384 THR A N 1
ATOM 2913 C CA . THR A 1 384 ? -22.916 14.543 11.452 1.00 97.81 384 THR A CA 1
ATOM 2914 C C . THR A 1 384 ? -23.394 13.097 11.535 1.00 97.81 384 THR A C 1
ATOM 2916 O O . THR A 1 384 ? -22.640 12.162 11.297 1.00 97.81 384 THR A O 1
ATOM 2919 N N . ALA A 1 385 ? -24.677 12.886 11.835 1.00 97.25 385 ALA A N 1
ATOM 2920 C CA . ALA A 1 385 ? -25.275 11.549 11.798 1.00 97.25 385 ALA A CA 1
ATOM 2921 C C . ALA A 1 385 ? -25.364 10.944 10.378 1.00 97.25 385 ALA A C 1
ATOM 2923 O O . ALA A 1 385 ? -25.736 9.784 10.239 1.00 97.25 385 ALA A O 1
ATOM 2924 N N . GLU A 1 386 ? -25.070 11.721 9.331 1.00 95.94 386 GLU A N 1
ATOM 2925 C CA . GLU A 1 386 ? -25.025 11.243 7.943 1.00 95.94 386 GLU A CA 1
ATOM 2926 C C . GLU A 1 386 ? -23.604 10.885 7.485 1.00 95.94 386 GLU A C 1
ATOM 2928 O O . GLU A 1 386 ? -23.464 10.288 6.420 1.00 95.94 386 GLU A O 1
ATOM 2933 N N . SER A 1 387 ? -22.583 11.241 8.273 1.00 95.75 387 SER A N 1
ATOM 2934 C CA . SER A 1 387 ? -21.179 10.919 8.005 1.00 95.75 387 SER A CA 1
ATOM 2935 C C . SER A 1 387 ? -20.960 9.409 7.963 1.00 95.75 387 SER A C 1
ATOM 2937 O O . SER A 1 387 ? -21.703 8.651 8.596 1.00 95.75 387 SER A O 1
ATOM 2939 N N . GLN A 1 388 ? -19.944 8.980 7.223 1.00 94.69 388 GLN A N 1
ATOM 2940 C CA . GLN A 1 388 ? -19.651 7.570 6.997 1.00 94.69 388 GLN A CA 1
ATOM 2941 C C . GLN A 1 388 ? -18.432 7.152 7.819 1.00 94.69 388 GLN A C 1
ATOM 2943 O O . GLN A 1 388 ? -17.477 7.913 7.974 1.00 94.69 388 GLN A O 1
ATOM 2948 N N . LEU A 1 389 ? -18.500 5.955 8.392 1.00 94.38 389 LEU A N 1
ATOM 2949 C CA . LEU A 1 389 ? -17.499 5.407 9.295 1.00 94.38 389 LEU A CA 1
ATOM 2950 C C . LEU A 1 389 ? -16.973 4.076 8.768 1.00 94.38 389 LEU A C 1
ATOM 2952 O O . LEU A 1 389 ? -17.733 3.253 8.245 1.00 94.38 389 LEU A O 1
ATOM 2956 N N . ALA A 1 390 ? -15.686 3.860 8.996 1.00 92.12 390 ALA A N 1
ATOM 2957 C CA . ALA A 1 390 ? -15.005 2.595 8.793 1.00 92.12 390 ALA A CA 1
ATOM 2958 C C . ALA A 1 390 ? -14.073 2.314 9.963 1.00 92.12 390 ALA A C 1
ATOM 2960 O O . ALA A 1 390 ? -13.567 3.250 10.583 1.00 92.12 390 ALA A O 1
ATOM 2961 N N . PHE A 1 391 ? -13.872 1.040 10.278 1.00 93.25 391 PHE A N 1
ATOM 2962 C CA . PHE A 1 391 ? -13.221 0.620 11.511 1.00 93.25 391 PHE A CA 1
ATOM 2963 C C . PHE A 1 391 ? -12.107 -0.374 11.212 1.00 93.25 391 PHE A C 1
ATOM 2965 O O . PHE A 1 391 ? -12.296 -1.268 10.391 1.00 93.25 391 PHE A O 1
ATOM 2972 N N . GLY A 1 392 ? -10.984 -0.234 11.914 1.00 91.75 392 GLY A N 1
ATOM 2973 C CA . GLY A 1 392 ? -9.854 -1.153 11.816 1.00 91.75 392 GLY A CA 1
ATOM 2974 C C . GLY A 1 392 ? -9.237 -1.440 13.181 1.00 91.75 392 GLY A C 1
ATOM 2975 O O . GLY A 1 392 ? -9.129 -0.546 14.026 1.00 91.75 392 GLY A O 1
ATOM 2976 N N . VAL A 1 393 ? -8.829 -2.688 13.393 1.00 93.38 393 VAL A N 1
ATOM 2977 C CA . VAL A 1 393 ? -8.052 -3.139 14.552 1.00 93.38 393 VAL A CA 1
ATOM 2978 C C . VAL A 1 393 ? -6.823 -3.882 14.055 1.00 93.38 393 VAL A C 1
ATOM 2980 O O . VAL A 1 393 ? -6.894 -4.648 13.100 1.00 93.38 393 VAL A O 1
ATOM 2983 N N . TYR A 1 394 ? -5.680 -3.658 14.694 1.00 91.75 394 TYR A N 1
ATOM 2984 C CA . TYR A 1 394 ? -4.406 -4.204 14.254 1.00 91.75 394 TYR A CA 1
ATOM 2985 C C . TYR A 1 394 ? -3.506 -4.617 15.418 1.00 91.75 394 TYR A C 1
ATOM 2987 O O . TYR A 1 394 ? -3.360 -3.905 16.415 1.00 91.75 394 TYR A O 1
ATOM 2995 N N . ASP A 1 395 ? -2.842 -5.753 15.233 1.00 92.25 395 ASP A N 1
ATOM 2996 C CA . ASP A 1 395 ? -1.717 -6.246 16.012 1.00 92.25 395 ASP A CA 1
ATOM 2997 C C . ASP A 1 395 ? -0.665 -6.816 15.049 1.00 92.25 395 ASP A C 1
ATOM 2999 O O . ASP A 1 395 ? -0.921 -7.794 14.349 1.00 92.25 395 ASP A O 1
ATOM 3003 N N . TYR A 1 396 ? 0.562 -6.296 15.108 1.00 86.19 396 TYR A N 1
ATOM 3004 C CA . TYR A 1 396 ? 1.693 -6.759 14.292 1.00 86.19 396 TYR A CA 1
ATOM 3005 C C . TYR A 1 396 ? 1.874 -8.283 14.218 1.00 86.19 396 TYR A C 1
ATOM 3007 O O . TYR A 1 396 ? 2.186 -8.836 13.169 1.00 86.19 396 TYR A O 1
ATOM 3015 N N . LEU A 1 397 ? 1.705 -8.977 15.344 1.00 87.25 397 LEU A N 1
ATOM 3016 C CA . LEU A 1 397 ? 1.837 -10.432 15.444 1.00 87.25 397 LEU A CA 1
ATOM 3017 C C . LEU A 1 397 ? 0.478 -11.147 15.462 1.00 87.25 397 LEU A C 1
ATOM 3019 O O . LEU A 1 397 ? 0.439 -12.376 15.396 1.00 87.25 397 LEU A O 1
ATOM 3023 N N . GLY A 1 398 ? -0.614 -10.399 15.636 1.00 86.94 398 GLY A N 1
ATOM 3024 C CA . GLY A 1 398 ? -1.972 -10.908 15.834 1.00 86.94 398 GLY A CA 1
ATOM 3025 C C . GLY A 1 398 ? -2.895 -10.764 14.623 1.00 86.94 398 GLY A C 1
ATOM 3026 O O . GLY A 1 398 ? -3.995 -11.316 14.658 1.00 86.94 398 GLY A O 1
ATOM 3027 N N . GLY A 1 399 ? -2.439 -10.075 13.574 1.00 86.75 399 GLY A N 1
ATOM 3028 C CA . GLY A 1 399 ? -3.193 -9.790 12.357 1.00 86.75 399 GLY A CA 1
ATOM 3029 C C . GLY A 1 399 ? -3.983 -8.483 12.440 1.00 86.75 399 GLY A C 1
ATOM 3030 O O . GLY A 1 399 ? -3.742 -7.638 13.302 1.00 86.75 399 GLY A O 1
ATOM 3031 N N . SER A 1 400 ? -4.934 -8.321 11.529 1.00 86.38 400 SER A N 1
ATOM 3032 C CA . SER A 1 400 ? -5.828 -7.166 11.458 1.00 86.38 400 SER A CA 1
ATOM 3033 C C . SER A 1 400 ? -7.265 -7.614 11.258 1.00 86.38 400 SER A C 1
ATOM 3035 O O . SER A 1 400 ? -7.497 -8.633 10.609 1.00 86.38 400 SER A O 1
ATOM 3037 N N . ASP A 1 401 ? -8.194 -6.811 11.757 1.00 88.75 401 ASP A N 1
ATOM 3038 C CA . ASP A 1 401 ? -9.627 -6.949 11.535 1.00 88.75 401 ASP A CA 1
ATOM 3039 C C . ASP A 1 401 ? -10.213 -5.617 11.049 1.00 88.75 401 ASP A C 1
ATOM 3041 O O . ASP A 1 401 ? -9.768 -4.545 11.472 1.00 88.75 401 ASP A O 1
ATOM 3045 N N . GLU A 1 402 ? -11.202 -5.674 10.164 1.00 86.62 402 GLU A N 1
ATOM 3046 C CA . GLU A 1 402 ? -11.865 -4.507 9.594 1.00 86.62 402 GLU A CA 1
ATOM 3047 C C . GLU A 1 402 ? -13.374 -4.701 9.529 1.00 86.62 402 GLU A C 1
ATOM 3049 O O . GLU A 1 402 ? -13.891 -5.662 8.960 1.00 86.62 402 GLU A O 1
ATOM 3054 N N . VAL A 1 403 ? -14.097 -3.694 10.008 1.00 86.50 403 VAL A N 1
ATOM 3055 C CA . VAL A 1 403 ? -15.556 -3.687 9.989 1.00 86.50 403 VAL A CA 1
ATOM 3056 C C . VAL A 1 403 ? -16.028 -2.452 9.224 1.00 86.50 403 VAL A C 1
ATOM 3058 O O . VAL A 1 403 ? -15.569 -1.333 9.456 1.00 86.50 403 VAL A O 1
ATOM 3061 N N . GLY A 1 404 ? -16.985 -2.636 8.313 1.00 77.81 404 GLY A N 1
ATOM 3062 C CA . GLY A 1 404 ? -17.579 -1.560 7.511 1.00 77.81 404 GLY A CA 1
ATOM 3063 C C . GLY A 1 404 ? -17.268 -1.646 6.013 1.00 77.81 404 GLY A C 1
ATOM 3064 O O . GLY A 1 404 ? -16.341 -2.314 5.579 1.00 77.81 404 GLY A O 1
ATOM 3065 N N . CYS A 1 405 ? -18.104 -0.985 5.202 1.00 68.88 405 CYS A N 1
ATOM 3066 C CA . CYS A 1 405 ? -18.101 -1.121 3.735 1.00 68.88 405 CYS A CA 1
ATOM 3067 C C . CYS A 1 405 ? -17.152 -0.181 2.986 1.00 68.88 405 CYS A C 1
ATOM 3069 O O . CYS A 1 405 ? -16.997 -0.310 1.773 1.00 68.88 405 CYS A O 1
ATOM 3071 N N . LEU A 1 406 ? -16.581 0.798 3.679 1.00 61.25 406 LEU A N 1
ATOM 3072 C CA . LEU A 1 406 ? -15.660 1.764 3.103 1.00 61.25 406 LEU A CA 1
ATOM 3073 C C . LEU A 1 406 ? -14.316 1.532 3.764 1.00 61.25 406 LEU A C 1
ATOM 3075 O O . LEU A 1 406 ? -13.956 2.233 4.689 1.00 61.25 406 LEU A O 1
ATOM 3079 N N . THR A 1 407 ? -13.596 0.492 3.384 1.00 52.66 407 THR A N 1
ATOM 3080 C CA . THR A 1 407 ? -12.272 0.282 3.961 1.00 52.66 407 THR A CA 1
ATOM 3081 C C . THR A 1 407 ? -11.350 1.360 3.378 1.00 52.66 407 THR A C 1
ATOM 3083 O O . THR A 1 407 ? -11.117 1.349 2.166 1.00 52.66 407 THR A O 1
ATOM 3086 N N . PRO A 1 408 ? -10.820 2.304 4.180 1.00 44.56 408 PRO A N 1
ATOM 3087 C CA . PRO A 1 408 ? -9.843 3.304 3.719 1.00 44.56 408 PRO A CA 1
ATOM 3088 C C . PRO A 1 408 ? -8.572 2.659 3.144 1.00 44.56 408 PRO A C 1
ATOM 3090 O O . PRO A 1 408 ? -7.749 3.345 2.549 1.00 44.56 408 PRO A O 1
ATOM 3093 N N . PHE A 1 409 ? -8.408 1.347 3.317 1.00 48.78 409 PHE A N 1
ATOM 3094 C CA . PHE A 1 409 ? -7.185 0.621 3.025 1.00 48.78 409 PHE A CA 1
ATOM 3095 C C . PHE A 1 409 ? -7.304 -0.391 1.867 1.00 48.78 409 PHE A C 1
ATOM 3097 O O . PHE A 1 409 ? -6.378 -1.174 1.665 1.00 48.78 409 PHE A O 1
ATOM 3104 N N . GLY A 1 410 ? -8.368 -0.365 1.044 1.00 33.12 410 GLY A N 1
ATOM 3105 C CA . GLY A 1 410 ? -8.493 -1.329 -0.062 1.00 33.12 410 GLY A CA 1
ATOM 3106 C C . GLY A 1 410 ? -9.497 -1.004 -1.171 1.00 33.12 410 GLY A C 1
ATOM 3107 O O . GLY A 1 410 ? -10.672 -1.329 -1.060 1.00 33.12 410 GLY A O 1
ATOM 3108 N N . LEU A 1 411 ? -8.960 -0.470 -2.275 1.00 32.28 411 LEU A N 1
ATOM 3109 C CA . LEU A 1 411 ? -9.414 -0.548 -3.673 1.00 32.28 411 LEU A CA 1
ATOM 3110 C C . LEU A 1 411 ? -10.821 -0.026 -4.015 1.00 32.28 411 LEU A C 1
ATOM 3112 O O . LEU A 1 411 ? -11.858 -0.630 -3.741 1.00 32.28 411 LEU A O 1
ATOM 3116 N N . GLY A 1 412 ? -10.824 1.072 -4.775 1.00 25.56 412 GLY A N 1
ATOM 3117 C CA . GLY A 1 412 ? -11.995 1.584 -5.467 1.00 25.56 412 GLY A CA 1
ATOM 3118 C C . GLY A 1 412 ? -12.738 0.481 -6.218 1.00 25.56 412 GLY A C 1
ATOM 3119 O O . GLY A 1 412 ? -12.195 -0.229 -7.064 1.00 25.56 412 GLY A O 1
ATOM 3120 N N . ARG A 1 413 ? -14.037 0.364 -5.943 1.00 28.19 413 ARG A N 1
ATOM 3121 C CA . ARG A 1 413 ? -14.942 -0.367 -6.826 1.00 28.19 413 ARG A CA 1
ATOM 3122 C C . ARG A 1 413 ? -14.905 0.347 -8.185 1.00 28.19 413 ARG A C 1
ATOM 3124 O O . ARG A 1 413 ? -15.193 1.548 -8.210 1.00 28.19 413 ARG A O 1
ATOM 3131 N N . PRO A 1 414 ? -14.647 -0.330 -9.321 1.00 25.47 414 PRO A N 1
ATOM 3132 C CA . PRO A 1 414 ? -14.936 0.277 -10.607 1.00 25.47 414 PRO A CA 1
ATOM 3133 C C . PRO A 1 414 ? -16.414 0.659 -10.597 1.00 25.47 414 PRO A C 1
ATOM 3135 O O . PRO A 1 414 ? -17.294 -0.173 -10.344 1.00 25.47 414 PRO A O 1
ATOM 3138 N N . SER A 1 415 ? -16.682 1.947 -10.821 1.00 25.23 415 SER A N 1
ATOM 3139 C CA . SER A 1 415 ? -18.035 2.449 -11.035 1.00 25.23 415 SER A CA 1
ATOM 3140 C C . SER A 1 415 ? -18.712 1.501 -12.027 1.00 25.23 415 SER A C 1
ATOM 3142 O O . SER A 1 415 ? -18.107 1.228 -13.070 1.00 25.23 415 SER A O 1
ATOM 3144 N N . PRO A 1 416 ? -19.908 0.941 -11.751 1.00 26.12 416 PRO A N 1
ATOM 3145 C CA . PRO A 1 416 ? -20.560 0.085 -12.723 1.00 26.12 416 PRO A CA 1
ATOM 3146 C C . PRO A 1 416 ? -20.726 0.927 -13.978 1.00 26.12 416 PRO A C 1
ATOM 3148 O O . PRO A 1 416 ? -21.496 1.895 -13.988 1.00 26.12 416 PRO A O 1
ATOM 3151 N N . ALA A 1 417 ? -19.952 0.591 -15.013 1.00 26.89 417 ALA A N 1
ATOM 3152 C CA . ALA A 1 417 ? -20.018 1.263 -16.289 1.00 26.89 417 ALA A CA 1
ATOM 3153 C C . ALA A 1 417 ? -21.499 1.340 -16.647 1.00 26.89 417 ALA A C 1
ATOM 3155 O O . ALA A 1 417 ? -22.187 0.317 -16.730 1.00 26.89 417 ALA A O 1
ATOM 3156 N N . LYS A 1 418 ? -22.019 2.564 -16.797 1.00 31.58 418 LYS A N 1
ATOM 3157 C CA . LYS A 1 418 ? -23.328 2.788 -17.402 1.00 31.58 418 LYS A CA 1
ATOM 3158 C C . LYS A 1 418 ? -23.228 2.257 -18.825 1.00 31.58 418 LYS A C 1
ATOM 3160 O O . LYS A 1 418 ? -22.933 3.000 -19.758 1.00 31.58 418 LYS A O 1
ATOM 3165 N N . GLY A 1 419 ? -23.470 0.959 -18.981 1.00 28.34 419 GLY A N 1
ATOM 3166 C CA . GLY A 1 419 ? -23.703 0.355 -20.272 1.00 28.34 419 GLY A CA 1
ATOM 3167 C C . GLY A 1 419 ? -24.811 1.157 -20.952 1.00 28.34 419 GLY A C 1
ATOM 3168 O O . GLY A 1 419 ? -25.771 1.566 -20.281 1.00 28.34 419 GLY A O 1
ATOM 3169 N N . PRO A 1 420 ? -24.687 1.453 -22.254 1.00 29.23 420 PRO A N 1
ATOM 3170 C CA . PRO A 1 420 ? -25.744 2.132 -22.972 1.00 29.23 420 PRO A CA 1
ATOM 3171 C C . PRO A 1 420 ? -27.019 1.308 -22.800 1.00 29.23 420 PRO A C 1
ATOM 3173 O O . PRO A 1 420 ? -27.083 0.136 -23.162 1.00 29.23 420 PRO A O 1
ATOM 3176 N N . SER A 1 421 ? -28.020 1.926 -22.173 1.00 33.38 421 SER A N 1
ATOM 3177 C CA . SER A 1 421 ? -29.371 1.393 -22.060 1.00 33.38 421 SER A CA 1
ATOM 3178 C C . SER A 1 421 ? -29.936 1.227 -23.470 1.00 33.38 421 SER A C 1
ATOM 3180 O O . SER A 1 421 ? -30.617 2.118 -23.987 1.00 33.38 421 SER A O 1
ATOM 3182 N N . ASP A 1 422 ? -29.684 0.076 -24.084 1.00 33.69 422 ASP A N 1
ATOM 3183 C CA . ASP A 1 422 ? -30.397 -0.362 -25.269 1.00 33.69 422 ASP A CA 1
ATOM 3184 C C . ASP A 1 422 ? -31.826 -0.697 -24.853 1.00 33.69 422 ASP A C 1
ATOM 3186 O O . ASP A 1 422 ? -32.158 -1.770 -24.345 1.00 33.69 422 ASP A O 1
ATOM 3190 N N . GLY A 1 423 ? -32.694 0.295 -25.047 1.00 41.81 423 GLY A N 1
ATOM 3191 C CA . GLY A 1 423 ? -34.126 0.157 -24.894 1.00 41.81 423 GLY A CA 1
ATOM 3192 C C . GLY A 1 423 ? -34.652 -0.940 -25.813 1.00 41.81 423 GLY A C 1
ATOM 3193 O O . GLY A 1 423 ? -34.907 -0.709 -26.992 1.00 41.81 423 GLY A O 1
ATOM 3194 N N . SER A 1 424 ? -34.884 -2.123 -25.253 1.00 34.34 424 SER A N 1
ATOM 3195 C CA . SER A 1 424 ? -35.744 -3.136 -25.853 1.00 34.34 424 SER A CA 1
ATOM 3196 C C . SER A 1 424 ? -36.939 -3.385 -24.949 1.00 34.34 424 SER A C 1
ATOM 3198 O O . SER A 1 424 ? -36.871 -4.047 -23.917 1.00 34.34 424 SER A O 1
ATOM 3200 N N . ALA A 1 425 ? -38.066 -2.819 -25.372 1.00 38.31 425 ALA A N 1
ATOM 3201 C CA . ALA A 1 425 ? -39.379 -3.133 -24.848 1.00 38.31 425 ALA A CA 1
ATOM 3202 C C . ALA A 1 425 ? -39.718 -4.605 -25.136 1.00 38.31 425 ALA A C 1
ATOM 3204 O O . ALA A 1 425 ? -39.799 -5.007 -26.297 1.00 38.31 425 ALA A O 1
ATOM 3205 N N . ALA A 1 426 ? -39.997 -5.383 -24.089 1.00 32.31 426 ALA A N 1
ATOM 3206 C CA . ALA A 1 426 ? -40.637 -6.688 -24.201 1.00 32.31 426 ALA A CA 1
ATOM 3207 C C . ALA A 1 426 ? -41.888 -6.750 -23.309 1.00 32.31 426 ALA A C 1
ATOM 3209 O O . ALA A 1 426 ? -41.904 -6.342 -22.152 1.00 32.31 426 ALA A O 1
ATOM 3210 N N . THR A 1 427 ? -42.972 -7.196 -23.934 1.00 30.69 427 THR A N 1
ATOM 3211 C CA . THR A 1 427 ? -44.378 -7.208 -23.498 1.00 30.69 427 THR A CA 1
ATOM 3212 C C . THR A 1 427 ? -44.662 -8.359 -22.513 1.00 30.69 427 THR A C 1
ATOM 3214 O O . THR A 1 427 ? -43.998 -9.390 -22.603 1.00 30.69 427 THR A O 1
ATOM 3217 N N . PRO A 1 428 ?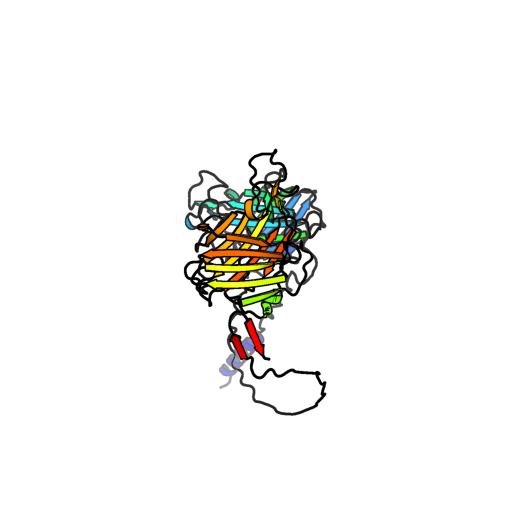 -45.655 -8.256 -21.601 1.00 33.19 428 PRO A N 1
ATOM 3218 C CA . PRO A 1 428 ? -45.838 -9.242 -20.538 1.00 33.19 428 PRO A CA 1
ATOM 3219 C C . PRO A 1 428 ? -46.605 -10.482 -21.012 1.00 33.19 428 PRO A C 1
ATOM 3221 O O . PRO A 1 428 ? -47.691 -10.378 -21.589 1.00 33.19 428 PRO A O 1
ATOM 3224 N N . SER A 1 429 ? -46.093 -11.665 -20.673 1.00 29.70 429 SER A N 1
ATOM 3225 C CA . SER A 1 429 ? -46.836 -12.925 -20.730 1.00 29.70 429 SER A CA 1
ATOM 3226 C C . SER A 1 429 ? -47.036 -13.500 -19.331 1.00 29.70 429 SER A C 1
ATOM 3228 O O . SER A 1 429 ? -46.112 -13.658 -18.542 1.00 29.70 429 SER A O 1
ATOM 3230 N N . ARG A 1 430 ? -48.306 -13.786 -19.062 1.00 32.25 430 ARG A N 1
ATOM 3231 C CA . ARG A 1 430 ? -48.933 -14.291 -17.842 1.00 32.25 430 ARG A CA 1
ATOM 3232 C C . ARG A 1 430 ? -49.025 -15.820 -17.917 1.00 32.25 430 ARG A C 1
ATOM 3234 O O . ARG A 1 430 ? -49.384 -16.302 -18.989 1.00 32.25 430 ARG A O 1
ATOM 3241 N N . SER A 1 431 ? -48.800 -16.535 -16.806 1.00 31.33 431 SER A N 1
ATOM 3242 C CA . SER A 1 431 ? -49.458 -17.789 -16.330 1.00 31.33 431 SER A CA 1
ATOM 3243 C C . SER A 1 431 ? -48.570 -18.413 -15.233 1.00 31.33 431 SER A C 1
ATOM 3245 O O . SER A 1 431 ? -47.380 -18.562 -15.463 1.00 31.33 431 SER A O 1
ATOM 3247 N N . ALA A 1 432 ? -49.036 -18.500 -13.976 1.00 30.95 432 ALA A N 1
ATOM 3248 C CA . ALA A 1 432 ? -49.635 -19.687 -13.319 1.00 30.95 432 ALA A CA 1
ATOM 3249 C C . ALA A 1 432 ? -48.677 -20.895 -13.225 1.00 30.95 432 ALA A C 1
ATOM 3251 O O . ALA A 1 432 ? -48.038 -21.223 -14.210 1.00 30.95 432 ALA A O 1
ATOM 3252 N N . SER A 1 433 ? -48.578 -21.702 -12.171 1.00 34.81 433 SER A N 1
ATOM 3253 C CA . SER A 1 433 ? -49.014 -21.748 -10.765 1.00 34.81 433 SER A CA 1
ATOM 3254 C C . SER A 1 433 ? -48.445 -23.075 -10.228 1.00 34.81 433 SER A C 1
ATOM 3256 O O . SER A 1 433 ? -48.500 -24.026 -11.000 1.00 34.81 433 SER A O 1
ATOM 3258 N N . THR A 1 434 ? -47.989 -23.144 -8.973 1.00 34.34 434 THR A N 1
ATOM 3259 C CA . THR A 1 434 ? -47.978 -24.290 -8.015 1.00 34.34 434 THR A CA 1
ATOM 3260 C C . THR A 1 434 ? -46.929 -23.911 -6.965 1.00 34.34 434 THR A C 1
ATOM 3262 O O . THR A 1 434 ? -45.749 -23.856 -7.288 1.00 34.34 434 THR A O 1
ATOM 3265 N N . ASP A 1 435 ? -47.289 -23.347 -5.816 1.00 34.62 435 ASP A N 1
ATOM 3266 C CA . ASP A 1 435 ? -47.939 -24.009 -4.673 1.00 34.62 435 ASP A CA 1
ATOM 3267 C C . ASP A 1 435 ? -47.123 -25.204 -4.159 1.00 34.62 435 ASP A C 1
ATOM 3269 O O . ASP A 1 435 ? -47.388 -26.348 -4.514 1.00 34.62 435 ASP A O 1
ATOM 3273 N N . GLU A 1 436 ? -46.117 -24.907 -3.333 1.00 33.16 436 GLU A N 1
ATOM 3274 C CA . GLU A 1 436 ? -45.696 -25.777 -2.235 1.00 33.16 436 GLU A CA 1
ATOM 3275 C C . GLU A 1 436 ? -45.470 -24.909 -0.992 1.00 33.16 436 GLU A C 1
ATOM 3277 O O . GLU A 1 436 ? -44.501 -24.162 -0.860 1.00 33.16 436 GLU A O 1
ATOM 3282 N N . SER A 1 437 ? -46.437 -24.993 -0.086 1.00 33.19 437 SER A N 1
ATOM 3283 C CA . SER A 1 437 ? -46.426 -24.426 1.253 1.00 33.19 437 SER A CA 1
ATOM 3284 C C . SER A 1 437 ? -45.371 -25.097 2.140 1.00 33.19 437 SER A C 1
ATOM 3286 O O . SER A 1 437 ? -45.443 -26.304 2.386 1.00 33.19 437 SER A O 1
ATOM 3288 N N . ARG A 1 438 ? -44.461 -24.306 2.715 1.00 34.28 438 ARG A N 1
ATOM 3289 C CA . ARG A 1 438 ? -43.778 -24.632 3.974 1.00 34.28 438 ARG A CA 1
ATOM 3290 C C . ARG A 1 438 ? -44.122 -23.555 4.998 1.00 34.28 438 ARG A C 1
ATOM 3292 O O . ARG A 1 438 ? -43.846 -22.383 4.771 1.00 34.28 438 ARG A O 1
ATOM 3299 N N . GLU A 1 439 ? -44.768 -23.963 6.088 1.00 38.56 439 GLU A N 1
ATOM 3300 C CA . GLU A 1 439 ? -44.985 -23.142 7.282 1.00 38.56 439 GLU A CA 1
ATOM 3301 C C . GLU A 1 439 ? -43.638 -22.773 7.927 1.00 38.56 439 GLU A C 1
ATOM 3303 O O . GLU A 1 439 ? -42.842 -23.675 8.201 1.00 38.56 439 GLU A O 1
ATOM 3308 N N . PRO A 1 440 ? -43.402 -21.498 8.277 1.00 37.81 440 PRO A N 1
ATOM 3309 C CA . PRO A 1 440 ? -42.533 -21.137 9.381 1.00 37.81 440 PRO A CA 1
ATOM 3310 C C . PRO A 1 440 ? -43.382 -20.891 10.632 1.00 37.81 440 PRO A C 1
ATOM 3312 O O . PRO A 1 440 ? -44.359 -20.137 10.629 1.00 37.81 440 PRO A O 1
ATOM 3315 N N . ALA A 1 441 ? -42.999 -21.552 11.717 1.00 36.66 441 ALA A N 1
ATOM 3316 C CA . ALA A 1 441 ? -43.564 -21.350 13.036 1.00 36.66 441 ALA A CA 1
ATOM 3317 C C . ALA A 1 441 ? -43.252 -19.937 13.568 1.00 36.66 441 ALA A C 1
ATOM 3319 O O . ALA A 1 441 ? -42.120 -19.475 13.486 1.00 36.66 441 ALA A O 1
ATOM 3320 N N . GLY A 1 442 ? -44.262 -19.308 14.180 1.00 36.56 442 GLY A N 1
ATOM 3321 C CA . GLY A 1 442 ? -44.100 -18.329 15.260 1.00 36.56 442 GLY A CA 1
ATOM 3322 C C . GLY A 1 442 ? -43.504 -16.968 14.898 1.00 36.56 442 GLY A C 1
ATOM 3323 O O . GLY A 1 442 ? -42.427 -16.633 15.372 1.00 36.56 442 GLY A O 1
ATOM 3324 N N . HIS A 1 443 ? -44.240 -16.138 14.158 1.00 33.16 443 HIS A N 1
ATOM 3325 C CA . HIS A 1 443 ? -43.954 -14.702 14.091 1.00 33.16 443 HIS A CA 1
ATOM 3326 C C . HIS A 1 443 ? -44.666 -13.994 15.259 1.00 33.16 443 HIS A C 1
ATOM 3328 O O . HIS A 1 443 ? -45.898 -14.002 15.331 1.00 33.16 443 HIS A O 1
ATOM 3334 N N . ALA A 1 444 ? -43.905 -13.436 16.203 1.00 34.44 444 ALA A N 1
ATOM 3335 C CA . ALA A 1 444 ? -44.438 -12.562 17.243 1.00 34.44 444 ALA A CA 1
ATOM 3336 C C . ALA A 1 444 ? -44.582 -11.143 16.669 1.00 34.44 444 ALA A C 1
ATOM 3338 O O . ALA A 1 444 ? -43.599 -10.449 16.439 1.00 34.44 444 ALA A O 1
ATOM 3339 N N . ASP A 1 445 ? -45.823 -10.741 16.401 1.00 35.81 445 ASP A N 1
ATOM 3340 C CA . ASP A 1 445 ? -46.189 -9.402 15.930 1.00 35.81 445 ASP A CA 1
ATOM 3341 C C . ASP A 1 445 ? -46.271 -8.447 17.139 1.00 35.81 445 ASP A C 1
ATOM 3343 O O . ASP A 1 445 ? -47.283 -8.409 17.846 1.00 35.81 445 ASP A O 1
ATOM 3347 N N . ILE A 1 446 ? -45.180 -7.726 17.419 1.00 42.44 446 ILE A N 1
ATOM 3348 C CA . ILE A 1 446 ? -45.103 -6.709 18.480 1.00 42.44 446 ILE A CA 1
ATOM 3349 C C . ILE A 1 446 ? -45.659 -5.399 17.914 1.00 42.44 446 ILE A C 1
ATOM 3351 O O . ILE A 1 446 ? -44.983 -4.664 17.198 1.00 42.44 446 ILE A O 1
ATOM 3355 N N . ARG A 1 447 ? -46.926 -5.101 18.221 1.00 39.84 447 ARG A N 1
ATOM 3356 C CA . ARG A 1 447 ? -47.661 -3.959 17.640 1.00 39.84 447 ARG A CA 1
ATOM 3357 C C . ARG A 1 447 ? -47.461 -2.620 18.349 1.00 39.84 447 ARG A C 1
ATOM 3359 O O . ARG A 1 447 ? -48.170 -1.660 18.046 1.00 39.84 447 ARG A O 1
ATOM 3366 N N . GLY A 1 448 ? -46.501 -2.530 19.259 1.00 43.06 448 GLY A N 1
ATOM 3367 C CA . GLY A 1 448 ? -46.096 -1.260 19.843 1.00 43.06 448 GLY A CA 1
ATOM 3368 C C . GLY A 1 448 ? -45.415 -1.435 21.186 1.00 43.06 448 GLY A C 1
ATOM 3369 O O . GLY A 1 448 ? -45.996 -1.984 22.113 1.00 43.06 448 GLY A O 1
ATOM 3370 N N . VAL A 1 449 ? -44.206 -0.895 21.290 1.00 54.50 449 VAL A N 1
ATOM 3371 C CA . VAL A 1 449 ? -43.470 -0.797 22.547 1.00 54.50 449 VAL A CA 1
ATOM 3372 C C . VAL A 1 449 ? -43.894 0.487 23.245 1.00 54.50 449 VAL A C 1
ATOM 3374 O O . VAL A 1 449 ? -43.878 1.563 22.644 1.00 54.50 449 VAL A O 1
ATOM 3377 N N . THR A 1 450 ? -44.276 0.391 24.518 1.00 49.62 450 THR A N 1
ATOM 3378 C CA . THR A 1 450 ? -44.490 1.581 25.354 1.00 49.62 450 THR A CA 1
ATOM 3379 C C . THR A 1 450 ? -43.511 1.583 26.514 1.00 49.62 450 THR A C 1
ATOM 3381 O O . THR A 1 450 ? -43.413 0.619 27.274 1.00 49.62 450 THR A O 1
ATOM 3384 N N . THR A 1 451 ? -42.785 2.691 26.641 1.00 56.53 451 THR A N 1
ATOM 3385 C CA . THR A 1 451 ? -41.843 2.941 27.729 1.00 56.53 451 THR A CA 1
ATOM 3386 C C . THR A 1 451 ? -42.435 3.960 28.686 1.00 56.53 451 THR A C 1
ATOM 3388 O O . THR A 1 451 ? -42.819 5.059 28.279 1.00 56.53 451 THR A O 1
ATOM 3391 N N . THR A 1 452 ? -42.470 3.619 29.969 1.00 56.19 452 THR A N 1
ATOM 3392 C CA . THR A 1 452 ? -42.809 4.565 31.036 1.00 56.19 452 THR A CA 1
ATOM 3393 C C . THR A 1 452 ? -41.693 4.602 32.063 1.00 56.19 452 THR A C 1
ATOM 3395 O O . THR A 1 452 ? -41.204 3.556 32.493 1.00 56.19 452 THR A O 1
ATOM 3398 N N . VAL A 1 453 ? -41.310 5.820 32.442 1.00 58.31 453 VAL A N 1
ATOM 3399 C CA . VAL A 1 453 ? -40.320 6.098 33.483 1.00 58.31 453 VAL A CA 1
ATOM 3400 C C . VAL A 1 453 ? -41.064 6.556 34.730 1.00 58.31 453 VAL A C 1
ATOM 3402 O O . VAL A 1 453 ? -41.808 7.538 34.672 1.00 58.31 453 VAL A O 1
ATOM 3405 N N . ASP A 1 454 ? -40.863 5.850 35.840 1.00 54.50 454 ASP A N 1
ATOM 3406 C CA . ASP A 1 454 ? -41.309 6.277 37.167 1.00 54.50 454 ASP A CA 1
ATOM 3407 C C . ASP A 1 454 ? -40.112 6.267 38.127 1.00 54.50 454 ASP A C 1
ATOM 3409 O O . ASP A 1 454 ? -39.555 5.217 38.458 1.00 54.50 454 ASP A O 1
ATOM 3413 N N . GLY A 1 455 ? -39.668 7.461 38.523 1.00 84.38 455 GLY A N 1
ATOM 3414 C CA . GLY A 1 455 ? -38.428 7.643 39.277 1.00 84.38 455 GLY A CA 1
ATOM 3415 C C . GLY A 1 455 ? -37.200 7.156 38.500 1.00 84.38 455 GLY A C 1
ATOM 3416 O O . GLY A 1 455 ? -36.979 7.566 37.365 1.00 84.38 455 GLY A O 1
ATOM 3417 N N . GLU A 1 456 ? -36.403 6.284 39.120 1.00 65.50 456 GLU A N 1
ATOM 3418 C CA . GLU A 1 456 ? -35.188 5.689 38.532 1.00 65.50 456 GLU A CA 1
ATOM 3419 C C . GLU A 1 456 ? -35.461 4.364 37.796 1.00 65.50 456 GLU A C 1
ATOM 3421 O O . GLU A 1 456 ? -34.533 3.685 37.370 1.00 65.50 456 GLU A O 1
ATOM 3426 N N . THR A 1 457 ? -36.726 3.948 37.659 1.00 43.22 457 THR A N 1
ATOM 3427 C CA . THR A 1 457 ? -37.079 2.674 37.017 1.00 43.22 457 THR A CA 1
ATOM 3428 C C . THR A 1 457 ? -37.684 2.901 35.634 1.00 43.22 457 THR A C 1
ATOM 3430 O O . THR A 1 457 ? -38.736 3.529 35.493 1.00 43.22 457 THR A O 1
ATOM 3433 N N . LEU A 1 458 ? -37.042 2.334 34.610 1.00 58.56 458 LEU A N 1
ATOM 3434 C CA . LEU A 1 458 ? -37.591 2.219 33.261 1.00 58.56 458 LEU A CA 1
ATOM 3435 C C . LEU A 1 458 ? -38.362 0.902 33.143 1.00 58.56 458 LEU A C 1
ATOM 3437 O O . LEU A 1 458 ? -37.792 -0.173 33.316 1.00 58.56 458 LEU A O 1
ATOM 3441 N N . THR A 1 459 ? -39.656 0.978 32.833 1.00 53.56 459 THR A N 1
ATOM 3442 C CA . THR A 1 459 ? -40.460 -0.211 32.517 1.00 53.56 459 THR A CA 1
ATOM 3443 C C . THR A 1 459 ? -40.781 -0.229 31.030 1.00 53.56 459 THR A C 1
ATOM 3445 O O . THR A 1 459 ? -41.398 0.707 30.511 1.00 53.56 459 THR A O 1
ATOM 3448 N N . VAL A 1 460 ? -40.379 -1.309 30.359 1.00 60.97 460 VAL A N 1
ATOM 3449 C CA . VAL A 1 460 ? -40.669 -1.573 28.947 1.00 60.97 460 VAL A CA 1
ATOM 3450 C C . VAL A 1 460 ? -41.758 -2.637 28.873 1.00 60.97 460 VAL A C 1
ATOM 3452 O O . VAL A 1 460 ? -41.592 -3.731 29.409 1.00 60.97 460 VAL A O 1
ATOM 3455 N N . THR A 1 461 ? -42.883 -2.310 28.234 1.00 66.00 461 THR A N 1
ATOM 3456 C CA . THR A 1 461 ? -43.950 -3.281 27.947 1.00 66.00 461 THR A CA 1
ATOM 3457 C C . THR A 1 461 ? -43.966 -3.555 26.447 1.00 66.00 461 THR A C 1
ATOM 3459 O O . THR A 1 461 ? -44.077 -2.609 25.660 1.00 66.00 461 THR A O 1
ATOM 3462 N N . LEU A 1 462 ? -43.807 -4.833 26.088 1.00 64.81 462 LEU A N 1
ATOM 3463 C CA . LEU A 1 462 ? -43.847 -5.353 24.717 1.00 64.81 462 LEU A CA 1
ATOM 3464 C C . LEU A 1 462 ? -45.263 -5.779 24.321 1.00 64.81 462 LEU A C 1
ATOM 3466 O O . LEU A 1 462 ? -45.971 -6.340 25.195 1.00 64.81 462 LEU A O 1
#

Foldseek 3Di:
DPDVVVVVVVVVVVVVVPPPPPPPPPPPQQLPDLDFDFAQDKTADDAPPFPPQLQAFGMKGWHDDPQKIKIKTATRFHDQKDWALAVLQDAFFWFWKKKKFKQLPPDCQFAQSNTFKMWMWTAGRCPQDPPDDHGDIDGSQVGTWIAMWTQGRQLDTDRDPFDTWHWDDDSVRRIIMIMGRHPNHDRNMGIKIKIDGPVCRVRIDIDGSHRDRPSDPQLASDPQPPVLPVPDFDFAQDKDADPDQDPFDQLFAFGMKGWHDDPQKIKIKTATRFHDQWDKAPDPVDDAFAWAWKKKKFKQQPQDCQFFQSNGFKMFMKTATRHPPDPPPDTDTDRSQVRIQTFMWTGGRPNSDDPNIHGDGGWHWDQDRPRNIIMIMDGDPNHDRVMGMWIKIDGPVGGIDIDTNRDSNDDDDPDPPPDPPPDDDDDDDDDDDDDDDDDDDDDDDPPDWDWDDDPPDIDIDD

pLDDT: mean 79.28, std 21.19, range [25.23, 98.69]

Radius of gyration: 28.66 Å; chains: 1; bounding box: 73×45×110 Å

Sequence (462 aa):
MKIKNCVRFLLTLLLLTTASTPVLAQTPDPCASVEPLRPGDTVTDIVSDVSLAHVDITEVETSLAEETLTVVFHLSDLPDTLRFNRTELGEGTKEYEWEVAIDVDNDRSTGPGGFDTLLTAYHIAFMSHEGTAADVTAPIGELLEVSVWEINPDGSTSTGPYGMGSLTVSAAEDTITMTGVVPGITSASRLTFEAYDAGYPDEKDWIECHDPFSMGLHTWPLRPSNQCDSGEAVRPGQGIVDEAPDDLAAHVDVTEINTSLSGETLTVVFHLRDLPETLTFARTGVPADVLEYSWEVSIDVDADQETGYHGFEYILSSISVSHGVSSDREQSVASAADDLQTNTWRLETGGSTLFDIDFFGWARIELSAEEDTVTLSGEIPGITAESQLAFGVYDYLGGSDEVGCLTPFGLGRPSPAKGPSDGSAATPSRSASTDESREPAGHADIRGVTTTVDGETLTVTL